Protein AF-A0A937WI49-F1 (afdb_monomer_lite)

Sequence (582 aa):
MTKLLNLDLGGNYIRNISPLNSLTNLQTLFLYANQISNISCLANLTDLRVLYLDNNLIQDLSPLAGLTKIGDGEGWVRDGVEVHLGLSNNQISDITPLLNNPGIGEGDGIDLRGNLLDVQKLQEKGATILLFDTPPFWRELHKPLAEEGYITEGLILDPLEDTAYNEWDIGIDFLQSAGGEAKITPKEGDIFNFHEKEHKWRAYTFDVGNVFNWLFGEGANDTTYVATYLRFAEEGEVDVWVGSDDDISIWVNDQNVWVNAVLRGWGPDQDKFTAQVKSGWNRLLVKVNNRGGGGWGYSVRFPNVKPVEVSLNPDVMKLIGDVSGNGAITAYDAALILQFTVGLIDHLPAPTDVSVSSSPHPFKLRIPQVKAHLQDEIRLPIMVDDASGLFAGGLILRYNPNVLKAEDVLAGALSLGTYWKASVEEEGILRIAFANEGEMKGSGTLFEMKMRSIGEGESEVKVERAELFMDWGVKVEEGLVRVIPSETVLLQNYPNPFNPETWIPFKLAEGSEVVIRLYDMAGRLVRKIDLGYMNAGIYTTRGRAVRWDGRNELGERVANGAYIYQLQAGDRAFVKRMVVLK

Foldseek 3Di:
DQQEAEDAPAQDADADPLVCLNNLNHAYYHHALYAYADPLSLLSNLNHQAYAHHNYAYADCLSVLNNQNHPVDFADQDPNAGERAHDAQYAYADCVSVVNRNNAAARHEYEHHNYNYPPPPPPPGRHHYHYDDDPPPVNPPPDQVVVQFWDQKWFKKAWAADPDDPPLDPPDFQCVVVVTPLDDADAAQDWDADPNDTIGTHIDGHRAWQVCCSVPNWDTQTKMKTKKKFAFQAWDKFKKFKWWQAWKWKDKRNDGQDTDGGHDGTDTRPDIDMDTDHHTMIMMMMMYGHPDIDRGHMIMGGRPGHGPDMGHHPCVVVQVQPQCPPSDRALVSVLVVLLCVVVVDVDTSDPPCPPQPDDQDAWEWEWAAAEAAAFDWDKIFTKTQWQRSFFWKKWKKFKQLQFKAFDDKAAWPQCVVWDKDWDGDSRRIIMIIIGHNDTGGGITGGMITTMTTHDAAKMKIDTPDMGTDPPSDYHYDTYMYGHFYCDWDWDDWPPFQDPQKIFTWIFFNAWFFKKKWKADPVRHTFAIDGPGIDGGGTQHDPVRTDMDRQHGPVRDHDDFAKMKMWIDGHPDIDIDIGTYDD

Radius of gyration: 40.92 Å; chains: 1; bounding box: 88×50×118 Å

Structure (mmCIF, N/CA/C/O backbone):
data_AF-A0A937WI49-F1
#
_entry.id   AF-A0A937WI49-F1
#
loop_
_atom_site.group_PDB
_atom_site.id
_atom_site.type_symbol
_atom_site.label_atom_id
_atom_site.label_alt_id
_atom_site.label_comp_id
_atom_site.label_asym_id
_atom_site.label_entity_id
_atom_site.label_seq_id
_atom_site.pdbx_PDB_ins_code
_atom_site.Cartn_x
_atom_site.Cartn_y
_atom_site.Cartn_z
_atom_site.occupancy
_atom_site.B_iso_or_equiv
_atom_site.auth_seq_id
_atom_site.auth_comp_id
_atom_site.auth_asym_id
_atom_site.auth_atom_id
_atom_site.pdbx_PDB_model_num
ATOM 1 N N . MET A 1 1 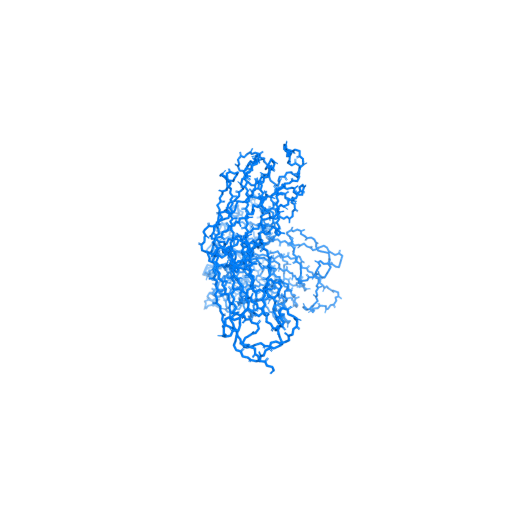? 38.947 18.429 -45.248 1.00 56.62 1 MET A N 1
ATOM 2 C CA . MET A 1 1 ? 39.068 17.074 -45.830 1.00 56.62 1 MET A CA 1
ATOM 3 C C . MET A 1 1 ? 38.451 17.034 -47.237 1.00 56.62 1 MET A C 1
ATOM 5 O O . MET A 1 1 ? 37.618 16.192 -47.522 1.00 56.62 1 MET A O 1
ATOM 9 N N . THR A 1 2 ? 38.848 17.922 -48.157 1.00 64.94 2 THR A N 1
ATOM 10 C CA . THR A 1 2 ? 38.150 18.105 -49.452 1.00 64.94 2 THR A CA 1
ATOM 11 C C . THR A 1 2 ? 38.426 17.013 -50.493 1.00 64.94 2 THR A C 1
ATOM 13 O O . THR A 1 2 ? 37.963 17.134 -51.614 1.00 64.94 2 THR A O 1
ATOM 16 N N . LYS A 1 3 ? 39.178 15.955 -50.165 1.00 84.31 3 LYS A N 1
ATOM 17 C CA . LYS A 1 3 ? 39.496 14.837 -51.078 1.00 84.31 3 LYS A CA 1
ATOM 18 C C . LYS A 1 3 ? 38.767 13.534 -50.726 1.00 84.31 3 LYS A C 1
ATOM 20 O O . LYS A 1 3 ? 39.078 12.500 -51.305 1.00 84.31 3 LYS A O 1
ATOM 25 N N . LEU A 1 4 ? 37.885 13.561 -49.727 1.00 91.19 4 LEU A N 1
ATOM 26 C CA . LEU A 1 4 ? 37.190 12.366 -49.264 1.00 91.19 4 LEU A CA 1
ATOM 27 C C . LEU A 1 4 ? 36.154 11.936 -50.308 1.00 91.19 4 LEU A C 1
ATOM 29 O O . LEU A 1 4 ? 35.348 12.762 -50.727 1.00 91.19 4 LEU A O 1
ATOM 33 N N . LEU A 1 5 ? 36.209 10.667 -50.720 1.00 94.19 5 LEU A N 1
ATOM 34 C CA . LEU A 1 5 ? 35.304 10.088 -51.721 1.00 94.19 5 LEU A CA 1
ATOM 35 C C . LEU A 1 5 ? 34.244 9.180 -51.089 1.00 94.19 5 LEU A C 1
ATOM 37 O O . LEU A 1 5 ? 33.110 9.174 -51.543 1.00 94.19 5 LEU A O 1
ATOM 41 N N . ASN A 1 6 ? 34.592 8.455 -50.025 1.00 94.19 6 ASN A N 1
ATOM 42 C CA . ASN A 1 6 ? 33.698 7.518 -49.349 1.00 94.19 6 ASN A CA 1
ATOM 43 C C . ASN A 1 6 ? 33.698 7.811 -47.849 1.00 94.19 6 ASN A C 1
ATOM 45 O O . ASN A 1 6 ? 34.765 8.032 -47.267 1.00 94.19 6 ASN A O 1
ATOM 49 N N . LEU A 1 7 ? 32.518 7.818 -47.239 1.00 95.81 7 LEU A N 1
ATOM 50 C CA . LEU A 1 7 ? 32.346 8.052 -45.811 1.00 95.81 7 LEU A CA 1
ATOM 51 C C . LEU A 1 7 ? 31.234 7.155 -45.271 1.00 95.81 7 LEU A C 1
ATOM 53 O O . LEU A 1 7 ? 30.105 7.219 -45.750 1.00 95.81 7 LEU A O 1
ATOM 57 N N . ASP A 1 8 ? 31.566 6.351 -44.264 1.00 91.75 8 ASP A N 1
ATOM 58 C CA . ASP A 1 8 ? 30.599 5.559 -43.510 1.00 91.75 8 ASP A CA 1
ATOM 59 C C . ASP A 1 8 ? 30.470 6.111 -42.091 1.00 91.75 8 ASP A C 1
ATOM 61 O O . ASP A 1 8 ? 31.458 6.265 -41.370 1.00 91.75 8 ASP A O 1
ATOM 65 N N . LEU A 1 9 ? 29.243 6.475 -41.743 1.00 86.00 9 LEU A N 1
ATOM 66 C CA . LEU A 1 9 ? 28.811 6.973 -40.446 1.00 86.00 9 LEU A CA 1
ATOM 67 C C . LEU A 1 9 ? 27.537 6.240 -39.981 1.00 86.00 9 LEU A C 1
ATOM 69 O O . LEU A 1 9 ? 26.825 6.738 -39.104 1.00 86.00 9 LEU A O 1
ATOM 73 N N . GLY A 1 10 ? 27.223 5.082 -40.569 1.00 75.62 10 GLY A N 1
ATOM 74 C CA . GLY A 1 10 ? 26.054 4.286 -40.215 1.00 75.62 10 GLY A CA 1
ATOM 75 C C . GLY A 1 10 ? 26.122 3.722 -38.791 1.00 75.62 10 GLY A C 1
ATOM 76 O O . GLY A 1 10 ? 27.207 3.572 -38.231 1.00 75.62 10 GLY A O 1
ATOM 77 N N . GLY A 1 11 ? 24.967 3.448 -38.178 1.00 62.38 11 GLY A N 1
ATOM 78 C CA . GLY A 1 11 ? 24.877 2.812 -36.855 1.00 62.38 11 GLY A CA 1
ATOM 79 C C . GLY A 1 11 ? 25.402 3.679 -35.705 1.00 62.38 11 GLY A C 1
ATOM 80 O O . GLY A 1 11 ? 26.075 3.184 -34.803 1.00 62.38 11 GLY A O 1
ATOM 81 N N . ASN A 1 12 ? 25.131 4.983 -35.749 1.00 65.25 12 ASN A N 1
ATOM 82 C CA . ASN A 1 12 ? 25.542 5.945 -34.726 1.00 65.25 12 ASN A CA 1
ATOM 83 C C . ASN A 1 12 ? 24.319 6.713 -34.178 1.00 65.25 12 ASN A C 1
ATOM 85 O O . ASN A 1 12 ? 23.174 6.457 -34.529 1.00 65.25 12 ASN A O 1
ATOM 89 N N . TYR A 1 13 ? 24.549 7.695 -33.302 1.00 68.75 13 TYR A N 1
ATOM 90 C CA . TYR A 1 13 ? 23.497 8.566 -32.747 1.00 68.75 13 TYR A CA 1
ATOM 91 C C . TYR A 1 13 ? 23.517 9.976 -33.361 1.00 68.75 13 TYR A C 1
ATOM 93 O O . TYR A 1 13 ? 23.269 10.978 -32.682 1.00 68.75 13 TYR A O 1
ATOM 101 N N . ILE A 1 14 ? 23.891 10.090 -34.638 1.00 76.69 14 ILE A N 1
ATOM 102 C CA . ILE A 1 14 ? 24.095 11.385 -35.292 1.00 76.69 14 ILE A CA 1
ATOM 103 C C . ILE A 1 14 ? 22.738 12.033 -35.572 1.00 76.69 14 ILE A C 1
ATOM 105 O O . ILE A 1 14 ? 21.871 11.445 -36.206 1.00 76.69 14 ILE A O 1
ATOM 109 N N . ARG A 1 15 ? 22.574 13.282 -35.123 1.00 85.31 15 ARG A N 1
ATOM 110 C CA . ARG A 1 15 ? 21.407 14.133 -35.433 1.00 85.31 15 ARG A CA 1
ATOM 111 C C . ARG A 1 15 ? 21.725 15.243 -36.427 1.00 85.31 15 ARG A C 1
ATOM 113 O O . ARG A 1 15 ? 20.853 15.703 -37.155 1.00 85.31 15 ARG A O 1
ATOM 120 N N . ASN A 1 16 ? 22.975 15.709 -36.429 1.00 93.38 16 ASN A N 1
ATOM 121 C CA . ASN A 1 16 ? 23.400 16.881 -37.182 1.00 93.38 16 ASN A CA 1
ATOM 122 C C . ASN A 1 16 ? 24.524 16.526 -38.156 1.00 93.38 16 ASN A C 1
ATOM 124 O O . ASN A 1 16 ? 25.660 16.293 -37.747 1.00 93.38 16 ASN A O 1
ATOM 128 N N . ILE A 1 17 ? 24.194 16.556 -39.446 1.00 97.25 17 ILE A N 1
ATOM 129 C CA . ILE A 1 17 ? 25.123 16.306 -40.552 1.00 97.25 17 ILE A CA 1
ATOM 130 C C . ILE A 1 17 ? 25.522 17.583 -41.306 1.00 97.25 17 ILE A C 1
ATOM 132 O O . ILE A 1 17 ? 26.176 17.512 -42.346 1.00 97.25 17 ILE A O 1
ATOM 136 N N . SER A 1 18 ? 25.192 18.775 -40.793 1.00 95.44 18 SER A N 1
ATOM 137 C CA . SER A 1 18 ? 25.581 20.040 -41.433 1.00 95.44 18 SER A CA 1
ATOM 138 C C . SER A 1 18 ? 27.089 20.204 -41.694 1.00 95.44 18 SER A C 1
ATOM 140 O O . SER A 1 18 ? 27.425 20.806 -42.720 1.00 95.44 18 SER A O 1
ATOM 142 N N . PRO A 1 19 ? 28.014 19.618 -40.894 1.00 94.75 19 PRO A N 1
ATOM 143 C CA . PRO A 1 19 ? 29.444 19.669 -41.202 1.00 94.75 19 PRO A CA 1
ATOM 144 C C . PRO A 1 19 ? 29.841 19.005 -42.532 1.00 94.75 19 PRO A C 1
ATOM 146 O O . PRO A 1 19 ? 30.921 19.293 -43.048 1.00 94.75 19 PRO A O 1
ATOM 149 N N . LEU A 1 20 ? 28.989 18.148 -43.112 1.00 94.75 20 LEU A N 1
ATOM 150 C CA . LEU A 1 20 ? 29.270 17.467 -44.380 1.00 94.75 20 LEU A CA 1
ATOM 151 C C . LEU A 1 20 ? 29.169 18.389 -45.605 1.00 94.75 20 LEU A C 1
ATOM 153 O O . LEU A 1 20 ? 29.667 18.020 -46.663 1.00 94.75 20 LEU A O 1
ATOM 157 N N . ASN A 1 21 ? 28.596 19.597 -45.480 1.00 91.81 21 ASN A N 1
ATOM 158 C CA . ASN A 1 21 ? 28.242 20.463 -46.620 1.00 91.81 21 ASN A CA 1
ATOM 159 C C . ASN A 1 21 ? 29.403 20.829 -47.571 1.00 91.81 21 ASN A C 1
ATOM 161 O O . ASN A 1 21 ? 29.164 21.254 -48.698 1.00 91.81 21 ASN A O 1
ATOM 165 N N . SER A 1 22 ? 30.648 20.701 -47.103 1.00 91.31 22 SER A N 1
ATOM 166 C CA . SER A 1 22 ? 31.867 21.115 -47.804 1.00 91.31 22 SER A CA 1
ATOM 167 C C . SER A 1 22 ? 32.619 19.941 -48.436 1.00 91.31 22 SER A C 1
ATOM 169 O O . SER A 1 22 ? 33.645 20.139 -49.091 1.00 91.31 22 SER A O 1
ATOM 171 N N . LEU A 1 23 ? 32.125 18.713 -48.256 1.00 94.62 23 LEU A N 1
ATOM 172 C CA . LEU A 1 23 ? 32.711 17.489 -48.802 1.00 94.62 23 LEU A CA 1
ATOM 173 C C . LEU A 1 23 ? 32.206 17.229 -50.226 1.00 94.62 23 LEU A C 1
ATOM 175 O O . LEU A 1 23 ? 31.741 16.144 -50.542 1.00 94.62 23 LEU A O 1
ATOM 179 N N . THR A 1 24 ? 32.292 18.229 -51.103 1.00 93.50 24 THR A N 1
ATOM 180 C CA . THR A 1 24 ? 31.621 18.220 -52.416 1.00 93.50 24 THR A CA 1
ATOM 181 C C . THR A 1 24 ? 32.101 17.131 -53.380 1.00 93.50 24 THR A C 1
ATOM 183 O O . THR A 1 24 ? 31.425 16.893 -54.367 1.00 93.50 24 THR A O 1
ATOM 186 N N . ASN A 1 25 ? 33.236 16.478 -53.097 1.00 94.38 25 ASN A N 1
ATOM 187 C CA . ASN A 1 25 ? 33.784 15.366 -53.885 1.00 94.38 25 ASN A CA 1
ATOM 188 C C . ASN A 1 25 ? 33.311 13.980 -53.402 1.00 94.38 25 ASN A C 1
ATOM 190 O O . ASN A 1 25 ? 33.792 12.966 -53.910 1.00 94.38 25 ASN A O 1
ATOM 194 N N . LEU A 1 26 ? 32.442 13.917 -52.388 1.00 96.88 26 LEU A N 1
ATOM 195 C CA . LEU A 1 26 ? 31.961 12.656 -51.837 1.00 96.88 26 LEU A CA 1
ATOM 196 C C . LEU A 1 26 ? 31.086 11.927 -52.867 1.00 96.88 26 LEU A C 1
ATOM 198 O O . LEU A 1 26 ? 30.171 12.516 -53.431 1.00 96.88 26 LEU A O 1
ATOM 202 N N . GLN A 1 27 ? 31.381 10.649 -53.088 1.00 96.94 27 GLN A N 1
ATOM 203 C CA . GLN A 1 27 ? 30.706 9.763 -54.037 1.00 96.94 27 GLN A CA 1
ATOM 204 C C . GLN A 1 27 ? 29.862 8.704 -53.323 1.00 96.94 27 GLN A C 1
ATOM 206 O O . GLN A 1 27 ? 28.785 8.370 -53.809 1.00 96.94 27 GLN A O 1
ATOM 211 N N . THR A 1 28 ? 30.304 8.229 -52.156 1.00 96.50 28 THR A N 1
ATOM 212 C CA . THR A 1 28 ? 29.568 7.246 -51.347 1.00 96.50 28 THR A CA 1
ATOM 213 C C . THR A 1 28 ? 29.391 7.754 -49.926 1.00 96.50 28 THR A C 1
ATOM 215 O O . THR A 1 28 ? 30.371 8.129 -49.272 1.00 96.50 28 THR A O 1
ATOM 218 N N . LEU A 1 29 ? 28.154 7.736 -49.435 1.00 97.56 29 LEU A N 1
ATOM 219 C CA . LEU A 1 29 ? 27.819 8.155 -48.079 1.00 97.56 29 LEU A CA 1
ATOM 220 C C . LEU A 1 29 ? 26.855 7.172 -47.416 1.00 97.56 29 LEU A C 1
ATOM 222 O O . LEU A 1 29 ? 25.712 7.024 -47.846 1.00 97.56 29 LEU A O 1
ATOM 226 N N . PHE A 1 30 ? 27.306 6.558 -46.326 1.00 91.81 30 PHE A N 1
ATOM 227 C CA . PHE A 1 30 ? 26.462 5.742 -45.462 1.00 91.81 30 PHE A CA 1
ATOM 228 C C . PHE A 1 30 ? 26.129 6.512 -44.182 1.00 91.81 30 PHE A C 1
ATOM 230 O O . PHE A 1 30 ? 27.013 6.938 -43.442 1.00 91.81 30 PHE A O 1
ATOM 237 N N . LEU A 1 31 ? 24.837 6.710 -43.941 1.00 92.12 31 LEU A N 1
ATOM 238 C CA . LEU A 1 31 ? 24.255 7.407 -42.791 1.00 92.12 31 LEU A CA 1
ATOM 239 C C . LEU A 1 31 ? 23.082 6.617 -42.186 1.00 92.12 31 LEU A C 1
ATOM 241 O O . LEU A 1 31 ? 22.303 7.163 -41.403 1.00 92.12 31 LEU A O 1
ATOM 245 N N . TYR A 1 32 ? 22.946 5.339 -42.544 1.00 76.50 32 TYR A N 1
ATOM 246 C CA . TYR A 1 32 ? 21.869 4.481 -42.060 1.00 76.50 32 TYR A CA 1
ATOM 247 C C . TYR A 1 32 ? 21.900 4.328 -40.530 1.00 76.50 32 TYR A C 1
ATOM 249 O O . TYR A 1 32 ? 22.956 4.477 -39.920 1.00 76.50 32 TYR A O 1
ATOM 257 N N . ALA A 1 33 ? 20.762 4.026 -39.904 1.00 61.66 33 ALA A N 1
ATOM 258 C CA . ALA A 1 33 ? 20.643 3.819 -38.455 1.00 61.66 33 ALA A CA 1
ATOM 259 C C . ALA A 1 33 ? 21.252 4.977 -37.639 1.00 61.66 33 ALA A C 1
ATOM 261 O O . ALA A 1 33 ? 22.242 4.816 -36.924 1.00 61.66 33 ALA A O 1
ATOM 262 N N . ASN A 1 34 ? 20.668 6.165 -37.798 1.00 68.94 34 ASN A N 1
ATOM 263 C CA . ASN A 1 34 ? 21.011 7.380 -37.060 1.00 68.94 34 ASN A CA 1
ATOM 264 C C . ASN A 1 34 ? 19.719 8.107 -36.623 1.00 68.94 34 ASN A C 1
ATOM 266 O O . ASN A 1 34 ? 18.630 7.543 -36.648 1.00 68.94 34 ASN A O 1
ATOM 270 N N . GLN A 1 35 ? 19.821 9.357 -36.160 1.00 73.50 35 GLN A N 1
ATOM 271 C CA . GLN A 1 35 ? 18.682 10.169 -35.705 1.00 73.50 35 GLN A CA 1
ATOM 272 C C . GLN A 1 35 ? 18.544 11.455 -36.536 1.00 73.50 35 GLN A C 1
ATOM 274 O O . GLN A 1 35 ? 18.285 12.540 -36.008 1.00 73.50 35 GLN A O 1
ATOM 279 N N . ILE A 1 36 ? 18.792 11.355 -37.844 1.00 84.31 36 ILE A N 1
ATOM 280 C CA . ILE A 1 36 ? 18.852 12.495 -38.762 1.00 84.31 36 ILE A CA 1
ATOM 281 C C . ILE A 1 36 ? 17.446 12.820 -39.258 1.00 84.31 36 ILE A C 1
ATOM 283 O O . ILE A 1 36 ? 16.769 11.960 -39.806 1.00 84.31 36 ILE A O 1
ATOM 287 N N . SER A 1 37 ? 17.028 14.077 -39.132 1.00 86.81 37 SER A N 1
ATOM 288 C CA . SER A 1 37 ? 15.781 14.575 -39.736 1.00 86.81 37 SER A CA 1
ATOM 289 C C . SER A 1 37 ? 16.006 15.648 -40.800 1.00 86.81 37 SER A C 1
ATOM 291 O O . SER A 1 37 ? 15.187 15.819 -41.700 1.00 86.81 37 SER A O 1
ATOM 293 N N . ASN A 1 38 ? 17.133 16.365 -40.733 1.00 94.38 38 ASN A N 1
ATOM 294 C CA . ASN A 1 38 ? 17.459 17.454 -41.646 1.00 94.38 38 ASN A CA 1
ATOM 295 C C . ASN A 1 38 ? 18.648 17.087 -42.541 1.00 94.38 38 ASN A C 1
ATOM 297 O O . ASN A 1 38 ? 19.792 17.041 -42.084 1.00 94.38 38 ASN A O 1
ATOM 301 N N . ILE A 1 39 ? 18.363 16.903 -43.832 1.00 97.88 39 ILE A N 1
ATOM 302 C CA . ILE A 1 39 ? 19.349 16.574 -44.870 1.00 97.88 39 ILE A CA 1
ATOM 303 C C . ILE A 1 39 ? 19.671 17.739 -45.818 1.00 97.88 39 ILE A C 1
ATOM 305 O O . ILE A 1 39 ? 20.276 17.538 -46.867 1.00 97.88 39 ILE A O 1
ATOM 309 N N . SER A 1 40 ? 19.313 18.976 -45.461 1.00 96.94 40 SER A N 1
ATOM 310 C CA . SER A 1 40 ? 19.533 20.157 -46.320 1.00 96.94 40 SER A CA 1
ATOM 311 C C . SER A 1 40 ? 20.988 20.349 -46.760 1.00 96.94 40 SER A C 1
ATOM 313 O O . SER A 1 40 ? 21.243 20.840 -47.859 1.00 96.94 40 SER A O 1
ATOM 315 N N . CYS A 1 41 ? 21.956 19.923 -45.945 1.00 94.69 41 CYS A N 1
ATOM 316 C CA . CYS A 1 41 ? 23.374 20.015 -46.286 1.00 94.69 41 CYS A CA 1
ATOM 317 C C . CYS A 1 41 ? 23.797 19.117 -47.460 1.00 94.69 41 CYS A C 1
ATOM 319 O O . CYS A 1 41 ? 24.836 19.393 -48.063 1.00 94.69 41 CYS A O 1
ATOM 321 N N . LEU A 1 42 ? 23.015 18.083 -47.796 1.00 97.06 42 LEU A N 1
ATOM 322 C CA . LEU A 1 42 ? 23.330 17.149 -48.877 1.00 97.06 42 LEU A CA 1
ATOM 323 C C . LEU A 1 42 ? 23.130 17.762 -50.267 1.00 97.06 42 LEU A C 1
ATOM 325 O O . LEU A 1 42 ? 23.761 17.300 -51.210 1.00 97.06 42 LEU A O 1
ATOM 329 N N . ALA A 1 43 ? 22.350 18.842 -50.398 1.00 95.56 43 ALA A N 1
ATOM 330 C CA . ALA A 1 43 ? 22.057 19.482 -51.687 1.00 95.56 43 ALA A CA 1
ATOM 331 C C . ALA A 1 43 ? 23.310 19.938 -52.462 1.00 95.56 43 ALA A C 1
ATOM 333 O O . ALA A 1 43 ? 23.285 20.039 -53.686 1.00 95.56 43 ALA A O 1
ATOM 334 N N . ASN A 1 44 ? 24.416 20.197 -51.757 1.00 91.19 44 ASN A N 1
ATOM 335 C CA . ASN A 1 44 ? 25.680 20.627 -52.358 1.00 91.19 44 ASN A CA 1
ATOM 336 C C . ASN A 1 44 ? 26.613 19.459 -52.724 1.00 91.19 44 ASN A C 1
ATOM 338 O O . ASN A 1 44 ? 27.657 19.679 -53.339 1.00 91.19 44 ASN A O 1
ATOM 342 N N . LEU A 1 45 ? 26.272 18.220 -52.354 1.00 95.44 45 LEU A N 1
ATOM 343 C CA . LEU A 1 45 ? 27.101 17.031 -52.575 1.00 95.44 45 LEU A CA 1
ATOM 344 C C . LEU A 1 45 ? 26.777 16.380 -53.925 1.00 95.44 45 LEU A C 1
ATOM 346 O O . LEU A 1 45 ? 26.456 15.202 -54.016 1.00 95.44 45 LEU A O 1
ATOM 350 N N . THR A 1 46 ? 26.855 17.180 -54.988 1.00 94.44 46 THR A N 1
ATOM 351 C CA . THR A 1 46 ? 26.406 16.816 -56.346 1.00 94.44 46 THR A CA 1
ATOM 352 C C . THR A 1 46 ? 27.177 15.663 -57.005 1.00 94.44 46 THR A C 1
ATOM 354 O O . THR A 1 46 ? 26.745 15.166 -58.043 1.00 94.44 46 THR A O 1
ATOM 357 N N . ASP A 1 47 ? 28.296 15.229 -56.412 1.00 95.56 47 ASP A N 1
ATOM 358 C CA . ASP A 1 47 ? 29.076 14.071 -56.865 1.00 95.56 47 ASP A CA 1
ATOM 359 C C . ASP A 1 47 ? 28.643 12.734 -56.237 1.00 95.56 47 ASP A C 1
ATOM 361 O O . ASP A 1 47 ? 29.216 11.700 -56.591 1.00 95.56 47 ASP A O 1
ATOM 365 N N . LEU A 1 48 ? 27.635 12.734 -55.353 1.00 96.81 48 LEU A N 1
ATOM 366 C CA . LEU A 1 48 ? 27.111 11.518 -54.731 1.00 96.81 48 LEU A CA 1
ATOM 367 C C . LEU A 1 48 ? 26.517 10.561 -55.766 1.00 96.81 48 LEU A C 1
ATOM 369 O O . LEU A 1 48 ? 25.685 10.945 -56.587 1.00 96.81 48 LEU A O 1
ATOM 373 N N . ARG A 1 49 ? 26.936 9.300 -55.661 1.00 95.44 49 ARG A N 1
ATOM 374 C CA . ARG A 1 49 ? 26.510 8.170 -56.493 1.00 95.44 49 ARG A CA 1
ATOM 375 C C . ARG A 1 49 ? 25.760 7.109 -55.705 1.00 95.44 49 ARG A C 1
ATOM 377 O O . ARG A 1 49 ? 24.845 6.491 -56.235 1.00 95.44 49 ARG A O 1
ATOM 384 N N . VAL A 1 50 ? 26.147 6.925 -54.443 1.00 94.56 50 VAL A N 1
ATOM 385 C CA . VAL A 1 50 ? 25.552 5.955 -53.523 1.00 94.56 50 VAL A CA 1
ATOM 386 C C . VAL A 1 50 ? 25.285 6.641 -52.186 1.00 94.56 50 VAL A C 1
ATOM 388 O O . VAL A 1 50 ? 26.185 7.250 -51.596 1.00 94.56 50 VAL A O 1
ATOM 391 N N . LEU A 1 51 ? 24.041 6.563 -51.716 1.00 97.31 51 LEU A N 1
ATOM 392 C CA . LEU A 1 51 ? 23.583 7.236 -50.504 1.00 97.31 51 LEU A CA 1
ATOM 393 C C . LEU A 1 51 ? 22.622 6.342 -49.719 1.00 97.31 51 LEU A C 1
ATOM 395 O O . LEU A 1 51 ? 21.532 6.028 -50.186 1.00 97.31 51 LEU A O 1
ATOM 399 N N . TYR A 1 52 ? 22.999 5.998 -48.491 1.00 92.75 52 TYR A N 1
ATOM 400 C CA . TYR A 1 52 ? 22.147 5.231 -47.585 1.00 92.75 52 TYR A CA 1
ATOM 401 C C . TYR A 1 52 ? 21.761 6.062 -46.374 1.00 92.75 52 TYR A C 1
ATOM 403 O O . TYR A 1 52 ? 22.611 6.468 -45.586 1.00 92.75 52 TYR A O 1
ATOM 411 N N . LEU A 1 53 ? 20.465 6.297 -46.237 1.00 93.75 53 LEU A N 1
ATOM 412 C CA . LEU A 1 53 ? 19.811 7.079 -45.192 1.00 93.75 53 LEU A CA 1
ATOM 413 C C . LEU A 1 53 ? 18.742 6.252 -44.462 1.00 93.75 53 LEU A C 1
ATOM 415 O O . LEU A 1 53 ? 17.914 6.816 -43.749 1.00 93.75 53 LEU A O 1
ATOM 419 N N . ASP A 1 54 ? 18.751 4.927 -44.629 1.00 85.56 54 ASP A N 1
ATOM 420 C CA . ASP A 1 54 ? 17.785 4.022 -44.005 1.00 85.56 54 ASP A CA 1
ATOM 421 C C . ASP A 1 54 ? 17.721 4.212 -42.479 1.00 85.56 54 ASP A C 1
ATOM 423 O O . ASP A 1 54 ? 18.739 4.508 -41.853 1.00 85.56 54 ASP A O 1
ATOM 427 N N . ASN A 1 55 ? 16.563 3.989 -41.857 1.00 67.75 55 ASN A N 1
ATOM 428 C CA . ASN A 1 55 ? 16.381 4.059 -40.401 1.00 67.75 55 ASN A CA 1
ATOM 429 C C . ASN A 1 55 ? 16.829 5.414 -39.816 1.00 67.75 55 ASN A C 1
ATOM 431 O O . ASN A 1 55 ? 17.785 5.504 -39.039 1.00 67.75 55 ASN A O 1
ATOM 435 N N . ASN A 1 56 ? 16.148 6.477 -40.239 1.00 73.81 56 ASN A N 1
ATOM 436 C CA . ASN A 1 56 ? 16.327 7.852 -39.771 1.00 73.81 56 ASN A CA 1
ATOM 437 C C . ASN A 1 56 ? 14.942 8.525 -39.606 1.00 73.81 56 ASN A C 1
ATOM 439 O O . ASN A 1 56 ? 13.908 7.863 -39.604 1.00 73.81 56 ASN A O 1
ATOM 443 N N . LEU A 1 57 ? 14.897 9.847 -39.419 1.00 77.19 57 LEU A N 1
ATOM 444 C CA . LEU A 1 57 ? 13.674 10.624 -39.167 1.00 77.19 57 LEU A CA 1
ATOM 445 C C . LEU A 1 57 ? 13.403 11.639 -40.296 1.00 77.19 57 LEU A C 1
ATOM 447 O O . LEU A 1 57 ? 12.964 12.762 -40.043 1.00 77.19 57 LEU A O 1
ATOM 451 N N . ILE A 1 58 ? 13.746 11.293 -41.541 1.00 86.06 58 ILE A N 1
ATOM 452 C CA . ILE A 1 58 ? 13.736 12.222 -42.682 1.00 86.06 58 ILE A CA 1
ATOM 453 C C . ILE A 1 58 ? 12.330 12.344 -43.263 1.00 86.06 58 ILE A C 1
ATOM 455 O O . ILE A 1 58 ? 11.680 11.340 -43.530 1.00 86.06 58 ILE A O 1
ATOM 459 N N . GLN A 1 59 ? 11.895 13.577 -43.521 1.00 86.62 59 GLN A N 1
ATOM 460 C CA . GLN A 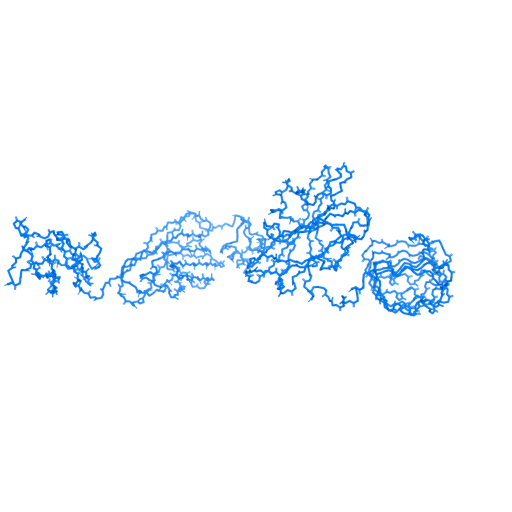1 59 ? 10.607 13.873 -44.159 1.00 86.62 59 GLN A CA 1
ATOM 461 C C . GLN A 1 59 ? 10.763 14.597 -45.504 1.00 86.62 59 GLN A C 1
ATOM 463 O O . GLN A 1 59 ? 10.057 14.2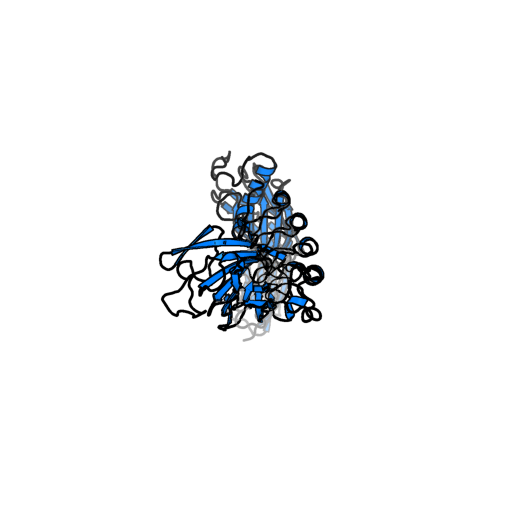84 -46.460 1.00 86.62 59 GLN A O 1
ATOM 468 N N . ASP A 1 60 ? 11.682 15.563 -45.586 1.00 91.81 60 ASP A N 1
ATOM 469 C CA . ASP A 1 60 ? 11.867 16.419 -46.763 1.00 91.81 60 ASP A CA 1
ATOM 470 C C . ASP A 1 60 ? 12.994 15.906 -47.669 1.00 91.81 60 ASP A C 1
ATOM 472 O O . ASP A 1 60 ? 14.172 15.941 -47.305 1.00 91.81 60 ASP A O 1
ATOM 476 N N . LEU A 1 61 ? 12.624 15.469 -48.876 1.00 94.50 61 LEU A N 1
ATOM 477 C CA . LEU A 1 61 ? 13.554 14.999 -49.905 1.00 94.50 61 LEU A CA 1
ATOM 478 C C . LEU A 1 61 ? 13.989 16.082 -50.897 1.00 94.50 61 LEU A C 1
ATOM 480 O O . LEU A 1 61 ? 14.783 15.792 -51.793 1.00 94.50 61 LEU A O 1
ATOM 484 N N . SER A 1 62 ? 13.521 17.326 -50.761 1.00 95.38 62 SER A N 1
ATOM 485 C CA . SER A 1 62 ? 13.902 18.436 -51.650 1.00 95.38 62 SER A CA 1
ATOM 486 C C . SER A 1 62 ? 15.421 18.579 -51.844 1.00 95.38 62 SER A C 1
ATOM 488 O O . SER A 1 62 ? 15.846 18.821 -52.978 1.00 95.38 62 SER A O 1
ATOM 490 N N . PRO A 1 63 ? 16.274 18.363 -50.817 1.00 96.31 63 PRO A N 1
ATOM 491 C CA . PRO A 1 63 ? 17.729 18.412 -50.978 1.00 96.31 63 PRO A CA 1
ATOM 492 C C . PRO A 1 63 ? 18.302 17.365 -51.944 1.00 96.31 63 PRO A C 1
ATOM 494 O O . PRO A 1 63 ? 19.404 17.554 -52.452 1.00 96.31 63 PRO A O 1
ATOM 497 N N . LEU A 1 64 ? 17.574 16.279 -52.221 1.00 95.06 64 LEU A N 1
ATOM 498 C CA . LEU A 1 64 ? 18.020 15.209 -53.115 1.00 95.06 64 LEU A CA 1
ATOM 499 C C . LEU A 1 64 ? 17.686 15.476 -54.588 1.00 95.06 64 LEU A C 1
ATOM 501 O O . LEU A 1 64 ? 18.229 14.800 -55.456 1.00 95.06 64 LEU A O 1
ATOM 505 N N . ALA A 1 65 ? 16.833 16.458 -54.903 1.00 91.50 65 ALA A N 1
ATOM 506 C CA . ALA A 1 65 ? 16.353 16.703 -56.269 1.00 91.50 65 ALA A CA 1
ATOM 507 C C . ALA A 1 65 ? 17.476 17.046 -57.273 1.00 91.50 65 ALA A C 1
ATOM 509 O O . ALA A 1 65 ? 17.344 16.787 -58.467 1.00 91.50 65 ALA A O 1
ATOM 510 N N . GLY A 1 66 ? 18.578 17.634 -56.791 1.00 89.38 66 GLY A N 1
ATOM 511 C CA . GLY A 1 66 ? 19.740 18.025 -57.599 1.00 89.38 66 GLY A CA 1
ATOM 512 C C . GLY A 1 66 ? 20.873 16.993 -57.655 1.00 89.38 66 GLY A C 1
ATOM 513 O O . GLY A 1 66 ? 21.899 17.259 -58.283 1.00 89.38 66 GLY A O 1
ATOM 514 N N . LEU A 1 67 ? 20.728 15.834 -57.003 1.00 94.38 67 LEU A N 1
ATOM 515 C CA . LEU A 1 67 ? 21.767 14.801 -56.948 1.00 94.38 67 LEU A CA 1
ATOM 516 C C . LEU A 1 67 ? 21.660 13.875 -58.160 1.00 94.38 67 LEU A C 1
ATOM 518 O O . LEU A 1 67 ? 21.090 12.792 -58.097 1.00 94.38 67 LEU A O 1
ATOM 522 N N . THR A 1 68 ? 22.174 14.352 -59.289 1.00 93.62 68 THR A N 1
ATOM 523 C CA . THR A 1 68 ? 21.953 13.740 -60.613 1.00 93.62 68 THR A CA 1
ATOM 524 C C . THR A 1 68 ? 22.840 12.538 -60.945 1.00 93.62 68 THR A C 1
ATOM 526 O O . THR A 1 68 ? 22.695 11.984 -62.026 1.00 93.62 68 THR A O 1
ATOM 529 N N . LYS A 1 69 ? 23.762 12.152 -60.055 1.00 94.50 69 LYS A N 1
ATOM 530 C CA . LYS A 1 69 ? 24.688 11.020 -60.255 1.00 94.50 69 LYS A CA 1
ATOM 531 C C . LYS A 1 69 ? 24.350 9.791 -59.411 1.00 94.50 69 LYS A C 1
ATOM 533 O O . LYS A 1 69 ? 25.092 8.812 -59.436 1.00 94.50 69 LYS A O 1
ATOM 538 N N . ILE A 1 70 ? 23.273 9.857 -58.626 1.00 89.69 70 ILE A N 1
ATOM 539 C CA . ILE A 1 70 ? 22.772 8.720 -57.851 1.00 89.69 70 ILE A CA 1
ATOM 540 C C . ILE A 1 70 ? 22.423 7.600 -58.835 1.00 89.69 70 ILE A C 1
ATOM 542 O O . ILE A 1 70 ? 21.624 7.845 -59.728 1.00 89.69 70 ILE A O 1
ATOM 546 N N . GLY A 1 71 ? 23.041 6.424 -58.680 1.00 84.81 71 GLY A N 1
ATOM 547 C CA . GLY A 1 71 ? 22.946 5.312 -59.643 1.00 84.81 71 GLY A CA 1
ATOM 548 C C . GLY A 1 71 ? 24.244 5.012 -60.409 1.00 84.81 71 GLY A C 1
ATOM 549 O O . GLY A 1 71 ? 24.465 3.887 -60.837 1.00 84.81 71 GLY A O 1
ATOM 550 N N . ASP A 1 72 ? 25.184 5.964 -60.500 1.00 88.62 72 ASP A N 1
ATOM 551 C CA . ASP A 1 72 ? 26.458 5.793 -61.235 1.00 88.62 72 ASP A CA 1
ATOM 552 C C . ASP A 1 72 ? 27.542 4.993 -60.459 1.00 88.62 72 ASP A C 1
ATOM 554 O O . ASP A 1 72 ? 28.738 5.049 -60.793 1.00 88.62 72 ASP A O 1
ATOM 558 N N . GLY A 1 73 ? 27.182 4.350 -59.348 1.00 85.81 73 GLY A N 1
ATOM 559 C CA . GLY A 1 73 ? 28.094 3.647 -58.434 1.00 85.81 73 GLY A CA 1
ATOM 560 C C . GLY A 1 73 ? 27.636 2.217 -58.157 1.00 85.81 73 GLY A C 1
ATOM 561 O O . GLY A 1 73 ? 26.585 1.826 -58.625 1.00 85.81 73 GLY A O 1
ATOM 562 N N . GLU A 1 74 ? 28.416 1.440 -57.404 1.00 87.00 74 GLU A N 1
ATOM 563 C CA . GLU A 1 74 ? 28.033 0.066 -57.038 1.00 87.00 74 GLU A CA 1
ATOM 564 C C . GLU A 1 74 ? 27.144 0.077 -55.785 1.00 87.00 74 GLU A C 1
ATOM 566 O O . GLU A 1 74 ? 27.556 0.540 -54.714 1.00 87.00 74 GLU A O 1
ATOM 571 N N . GLY A 1 75 ? 25.912 -0.402 -55.940 1.00 82.44 75 GLY A N 1
ATOM 572 C CA . GLY A 1 75 ? 24.901 -0.479 -54.895 1.00 82.44 75 GLY A CA 1
ATOM 573 C C . GLY A 1 75 ? 24.966 -1.767 -54.071 1.00 82.44 75 GLY A C 1
ATOM 574 O O . GLY A 1 75 ? 25.751 -2.679 -54.325 1.00 82.44 75 GLY A O 1
ATOM 575 N N . TRP A 1 76 ? 24.122 -1.868 -53.046 1.00 75.81 76 TRP A N 1
ATOM 576 C CA . TRP A 1 76 ? 23.932 -3.112 -52.296 1.00 75.81 76 TRP A CA 1
ATOM 577 C C . TRP A 1 76 ? 22.726 -3.846 -52.853 1.00 75.81 76 TRP A C 1
ATOM 579 O O . TRP A 1 76 ? 21.675 -3.251 -53.081 1.00 75.81 76 TRP A O 1
ATOM 589 N N . VAL A 1 77 ? 22.864 -5.155 -53.036 1.00 72.38 77 VAL A N 1
ATOM 590 C CA . VAL A 1 77 ? 21.765 -5.989 -53.520 1.00 72.38 77 VAL A CA 1
ATOM 591 C C . VAL A 1 77 ? 20.804 -6.285 -52.368 1.00 72.38 77 VAL A C 1
ATOM 593 O O . VAL A 1 77 ? 21.177 -6.954 -51.406 1.00 72.38 77 VAL A O 1
ATOM 596 N N . ARG A 1 78 ? 19.563 -5.806 -52.479 1.00 66.06 78 ARG A N 1
ATOM 597 C CA . ARG A 1 78 ? 18.436 -6.090 -51.578 1.00 66.06 78 ARG A CA 1
ATOM 598 C C . ARG A 1 78 ? 17.323 -6.736 -52.399 1.00 66.06 78 ARG A C 1
ATOM 600 O O . ARG A 1 78 ? 16.927 -6.186 -53.420 1.00 66.06 78 ARG A O 1
ATOM 607 N N . ASP A 1 79 ? 16.867 -7.923 -52.007 1.00 64.88 79 ASP A N 1
ATOM 608 C CA . ASP A 1 79 ? 15.795 -8.664 -52.699 1.00 64.88 79 ASP A CA 1
ATOM 609 C C . ASP A 1 79 ? 16.030 -8.861 -54.210 1.00 64.88 79 ASP A C 1
ATOM 611 O O . ASP A 1 79 ? 15.112 -8.834 -55.029 1.00 64.88 79 ASP A O 1
ATOM 615 N N . GLY A 1 80 ? 17.296 -9.050 -54.595 1.00 70.88 80 GLY A N 1
ATOM 616 C CA . GLY A 1 80 ? 17.702 -9.201 -55.995 1.00 70.88 80 GLY A CA 1
ATOM 617 C C . GLY A 1 80 ? 17.769 -7.893 -56.794 1.00 70.88 80 GLY A C 1
ATOM 618 O O . GLY A 1 80 ? 18.007 -7.949 -57.998 1.00 70.88 80 GLY A O 1
ATOM 619 N N . VAL A 1 81 ? 17.598 -6.735 -56.148 1.00 75.38 81 VAL A N 1
ATOM 620 C CA . VAL A 1 81 ? 17.704 -5.394 -56.743 1.00 75.38 81 VAL A CA 1
ATOM 621 C C . VAL A 1 81 ? 18.942 -4.680 -56.206 1.00 75.38 81 VAL A C 1
ATOM 623 O O . VAL A 1 81 ? 19.146 -4.613 -54.998 1.00 75.38 81 VAL A O 1
ATOM 626 N N . GLU A 1 82 ? 19.769 -4.121 -57.087 1.00 83.62 82 GLU A N 1
ATOM 627 C CA . GLU A 1 82 ? 20.909 -3.285 -56.694 1.00 83.62 82 GLU A CA 1
ATOM 628 C C . GLU A 1 82 ? 20.433 -1.875 -56.315 1.00 83.62 82 GLU A C 1
ATOM 630 O O . GLU A 1 82 ? 19.968 -1.107 -57.157 1.00 83.62 82 GLU A O 1
ATOM 635 N N . VAL A 1 83 ? 20.503 -1.553 -55.023 1.00 85.44 83 VAL A N 1
ATOM 636 C CA . VAL A 1 83 ? 20.024 -0.292 -54.448 1.00 85.44 83 VAL A CA 1
ATOM 637 C C . VAL A 1 83 ? 21.162 0.719 -54.371 1.00 85.44 83 VAL A C 1
ATOM 639 O O . VAL A 1 83 ? 22.226 0.421 -53.841 1.00 85.44 83 VAL A O 1
ATOM 642 N N . HIS A 1 84 ? 20.920 1.940 -54.844 1.00 91.19 84 HIS A N 1
ATOM 643 C CA . HIS A 1 84 ? 21.885 3.052 -54.807 1.00 91.19 84 HIS A CA 1
ATOM 644 C C . HIS A 1 84 ? 21.435 4.173 -53.866 1.00 91.19 84 HIS A C 1
ATOM 646 O O . HIS A 1 84 ? 22.259 4.949 -53.375 1.00 91.19 84 HIS A O 1
ATOM 652 N N . LEU A 1 85 ? 20.127 4.240 -53.600 1.00 93.44 85 LEU A N 1
ATOM 653 C CA . LEU A 1 85 ? 19.510 5.183 -52.679 1.00 93.44 85 LEU A CA 1
ATOM 654 C C . LEU A 1 85 ? 18.650 4.431 -51.658 1.00 93.44 85 LEU A C 1
ATOM 656 O O . LEU A 1 85 ? 17.520 4.037 -51.948 1.00 93.44 85 LEU A O 1
ATOM 660 N N . GLY A 1 86 ? 19.200 4.235 -50.461 1.00 89.56 86 GLY A N 1
ATOM 661 C CA . GLY A 1 86 ? 18.478 3.652 -49.333 1.00 89.56 86 GLY A CA 1
ATOM 662 C C . GLY A 1 86 ? 17.764 4.730 -48.534 1.00 89.56 86 GLY A C 1
ATOM 663 O O . GLY A 1 86 ? 18.411 5.600 -47.954 1.00 89.56 86 GLY A O 1
ATOM 664 N N . LEU A 1 87 ? 16.439 4.697 -48.509 1.00 91.06 87 LEU A N 1
ATOM 665 C CA . LEU A 1 87 ? 15.593 5.638 -47.776 1.00 91.06 87 LEU A CA 1
ATOM 666 C C . LEU A 1 87 ? 14.609 4.911 -46.858 1.00 91.06 87 LEU A C 1
ATOM 668 O O . LEU A 1 87 ? 13.701 5.549 -46.324 1.00 91.06 87 LEU A O 1
ATOM 672 N N . SER A 1 88 ? 14.767 3.602 -46.659 1.00 79.69 88 SER A N 1
ATOM 673 C CA . SER A 1 88 ? 13.794 2.809 -45.912 1.00 79.69 88 SER A CA 1
ATOM 674 C C . SER A 1 88 ? 13.650 3.283 -44.461 1.00 79.69 88 SER A C 1
ATOM 676 O O . SER A 1 88 ? 14.576 3.869 -43.899 1.00 79.69 88 SER A O 1
ATOM 678 N N . ASN A 1 89 ? 12.481 3.070 -43.858 1.00 66.94 89 ASN A N 1
ATOM 679 C CA . ASN A 1 89 ? 12.178 3.410 -42.465 1.00 66.94 89 ASN A CA 1
ATOM 680 C C . ASN A 1 89 ? 12.528 4.872 -42.120 1.00 66.94 89 ASN A C 1
ATOM 682 O O . ASN A 1 89 ? 13.339 5.157 -41.237 1.00 66.94 89 ASN A O 1
ATOM 686 N N . ASN A 1 90 ? 11.934 5.799 -42.872 1.00 74.19 90 ASN A N 1
ATOM 687 C CA . ASN A 1 90 ? 11.959 7.241 -42.635 1.00 74.19 90 ASN A CA 1
ATOM 688 C C . ASN A 1 90 ? 10.509 7.776 -42.583 1.00 74.19 90 ASN A C 1
ATOM 690 O O . ASN A 1 90 ? 9.543 7.017 -42.604 1.00 74.19 90 ASN A O 1
ATOM 694 N N . GLN A 1 91 ? 10.325 9.094 -42.499 1.00 72.56 91 GLN A N 1
ATOM 695 C CA . GLN A 1 91 ? 9.012 9.756 -42.416 1.00 72.56 91 GLN A CA 1
ATOM 696 C C . GLN A 1 91 ? 8.618 10.426 -43.745 1.00 72.56 91 GLN A C 1
ATOM 698 O O . GLN A 1 91 ? 7.978 11.480 -43.764 1.00 72.56 91 GLN A O 1
ATOM 703 N N . ILE A 1 92 ? 9.031 9.846 -44.876 1.00 78.56 92 ILE A N 1
ATOM 704 C CA . ILE A 1 92 ? 8.863 10.444 -46.205 1.00 78.56 92 ILE A CA 1
ATOM 705 C C . ILE A 1 92 ? 7.423 10.255 -46.680 1.00 78.56 92 ILE A C 1
ATOM 707 O O . ILE A 1 92 ? 6.947 9.126 -46.766 1.00 78.56 92 ILE A O 1
ATOM 711 N N . SER A 1 93 ? 6.758 11.346 -47.057 1.00 72.94 93 SER A N 1
ATOM 712 C CA . SER A 1 93 ? 5.419 11.308 -47.664 1.00 72.94 93 SER A CA 1
ATOM 713 C C . SER A 1 93 ? 5.329 11.949 -49.046 1.00 72.94 93 SER A C 1
ATOM 715 O O . SER A 1 93 ? 4.443 11.599 -49.826 1.00 72.94 93 SER A O 1
ATOM 717 N N . ASP A 1 94 ? 6.268 12.837 -49.384 1.00 78.88 94 ASP A N 1
ATOM 718 C CA . ASP A 1 94 ? 6.384 13.441 -50.707 1.00 78.88 94 ASP A CA 1
ATOM 719 C C . ASP A 1 94 ? 7.677 13.003 -51.399 1.00 78.88 94 ASP A C 1
ATOM 721 O O . ASP A 1 94 ? 8.792 13.373 -51.032 1.00 78.88 94 ASP A O 1
ATOM 725 N N . ILE A 1 95 ? 7.498 12.214 -52.448 1.00 82.88 95 ILE A N 1
ATOM 726 C CA . ILE A 1 95 ? 8.562 11.679 -53.299 1.00 82.88 95 ILE A CA 1
ATOM 727 C C . ILE A 1 95 ? 8.689 12.445 -54.621 1.00 82.88 95 ILE A C 1
ATOM 729 O O . ILE A 1 95 ? 9.524 12.101 -55.459 1.00 82.88 95 ILE A O 1
ATOM 733 N N . THR A 1 96 ? 7.917 13.523 -54.802 1.00 82.50 96 THR A N 1
ATOM 734 C CA . THR A 1 96 ? 8.040 14.451 -55.936 1.00 82.50 96 THR A CA 1
ATOM 735 C C . THR A 1 96 ? 9.486 14.910 -56.173 1.00 82.50 96 THR A C 1
ATOM 737 O O . THR A 1 96 ? 9.892 14.972 -57.336 1.00 82.50 96 THR A O 1
ATOM 740 N N . PRO A 1 97 ? 10.322 15.163 -55.141 1.00 89.31 97 PRO A N 1
ATOM 741 C CA . PRO A 1 97 ? 11.734 15.483 -55.351 1.00 89.31 97 PRO A CA 1
ATOM 742 C C . PRO A 1 97 ? 12.534 14.388 -56.071 1.00 89.31 97 PRO A C 1
ATOM 744 O O . PRO A 1 97 ? 13.372 14.706 -56.911 1.00 89.31 97 PRO A O 1
ATOM 747 N N . LEU A 1 98 ? 12.256 13.108 -55.795 1.00 86.38 98 LEU A N 1
ATOM 748 C CA . LEU A 1 98 ? 12.902 11.980 -56.478 1.00 86.38 98 LEU A CA 1
ATOM 749 C C . LEU A 1 98 ? 12.367 11.823 -57.905 1.00 86.38 98 LEU A C 1
ATOM 751 O O . LEU A 1 98 ? 13.134 11.610 -58.844 1.00 86.38 98 LEU A O 1
ATOM 755 N N . LEU A 1 99 ? 11.055 12.007 -58.092 1.00 79.19 99 LEU A N 1
ATOM 756 C CA . LEU A 1 99 ? 10.434 12.005 -59.419 1.00 79.19 99 LEU A CA 1
ATOM 757 C C . LEU A 1 99 ? 10.991 13.120 -60.311 1.00 79.19 99 LEU A C 1
ATOM 759 O O . LEU A 1 99 ? 11.191 12.904 -61.501 1.00 79.19 99 LEU A O 1
ATOM 763 N N . ASN A 1 100 ? 11.297 14.286 -59.750 1.00 81.44 100 ASN A N 1
ATOM 764 C CA . ASN A 1 100 ? 11.855 15.414 -60.494 1.00 81.44 100 ASN A CA 1
ATOM 765 C C . ASN A 1 100 ? 13.381 15.364 -60.641 1.00 81.44 100 ASN A C 1
ATOM 76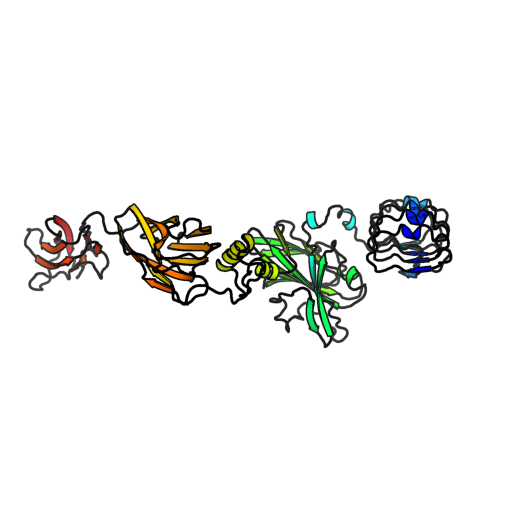7 O O . ASN A 1 100 ? 13.934 16.174 -61.384 1.00 81.44 100 ASN A O 1
ATOM 771 N N . ASN A 1 101 ? 14.065 14.433 -59.971 1.00 88.00 101 ASN A N 1
ATOM 772 C CA . ASN A 1 101 ? 15.503 14.268 -60.132 1.00 88.00 101 ASN A CA 1
ATOM 773 C C . ASN A 1 101 ? 15.797 13.654 -61.522 1.00 88.00 101 ASN A C 1
ATOM 775 O O . ASN A 1 101 ? 15.319 12.551 -61.814 1.00 88.00 101 ASN A O 1
ATOM 779 N N . PRO A 1 102 ? 16.545 14.344 -62.407 1.00 85.38 102 PRO A N 1
ATOM 780 C CA . PRO A 1 102 ? 16.814 13.865 -63.763 1.00 85.38 102 PRO A CA 1
ATOM 781 C C . PRO A 1 102 ? 17.860 12.741 -63.825 1.00 85.38 102 PRO A C 1
ATOM 783 O O . PRO A 1 102 ? 17.993 12.126 -64.876 1.00 85.38 102 PRO A O 1
ATOM 786 N N . GLY A 1 103 ? 18.595 12.494 -62.736 1.00 82.81 103 GLY A N 1
ATOM 787 C CA . GLY A 1 103 ? 19.572 11.409 -62.627 1.00 82.81 103 GLY A CA 1
ATOM 788 C C . GLY A 1 103 ? 18.978 10.058 -62.243 1.00 82.81 103 GLY A C 1
ATOM 789 O O . GLY A 1 103 ? 19.659 9.061 -62.389 1.00 82.81 103 GLY A O 1
ATOM 790 N N . ILE A 1 104 ? 17.724 10.027 -61.778 1.00 83.69 104 ILE A N 1
ATOM 791 C CA . ILE A 1 104 ? 17.036 8.802 -61.356 1.00 83.69 104 ILE A CA 1
ATOM 792 C C . ILE A 1 104 ? 16.143 8.287 -62.496 1.00 83.69 104 ILE A C 1
ATOM 794 O O . ILE A 1 104 ? 15.175 8.971 -62.876 1.00 83.69 104 ILE A O 1
ATOM 798 N N . GLY A 1 105 ? 16.435 7.082 -62.998 1.00 76.50 105 GLY A N 1
ATOM 799 C CA . GLY A 1 105 ? 15.783 6.445 -64.147 1.00 76.50 105 GLY A CA 1
ATOM 800 C C . GLY A 1 105 ? 15.798 4.904 -64.145 1.00 76.50 105 GLY A C 1
ATOM 801 O O . GLY A 1 105 ? 15.804 4.254 -63.102 1.00 76.50 105 GLY A O 1
ATOM 802 N N . GLU A 1 106 ? 15.706 4.308 -65.340 1.00 74.31 106 GLU A N 1
ATOM 803 C CA . GLU A 1 106 ? 15.644 2.851 -65.538 1.00 74.31 106 GLU A CA 1
ATOM 804 C C . GLU A 1 106 ? 16.974 2.182 -65.155 1.00 74.31 106 GLU A C 1
ATOM 806 O O . GLU A 1 106 ? 18.020 2.527 -65.700 1.00 74.31 106 GLU A O 1
ATOM 811 N N . GLY A 1 107 ? 16.924 1.209 -64.240 1.00 69.94 107 GLY A N 1
ATOM 812 C CA . GLY A 1 107 ? 18.105 0.508 -63.713 1.00 69.94 107 GLY A CA 1
ATOM 813 C C . GLY A 1 107 ? 18.523 0.938 -62.303 1.00 69.94 107 GLY A C 1
ATOM 814 O O . GLY A 1 107 ? 19.212 0.175 -61.631 1.00 69.94 107 GLY A O 1
ATOM 815 N N . ASP A 1 108 ? 18.032 2.078 -61.810 1.00 81.19 108 ASP A N 1
ATOM 816 C CA . ASP A 1 108 ? 18.332 2.543 -60.455 1.00 81.19 108 ASP A CA 1
ATOM 817 C C . ASP A 1 108 ? 17.418 1.873 -59.423 1.00 81.19 108 ASP A C 1
ATOM 819 O O . ASP A 1 108 ? 16.188 1.985 -59.488 1.00 81.19 108 ASP A O 1
ATOM 823 N N . GLY A 1 109 ? 18.015 1.191 -58.442 1.00 82.44 109 GLY A N 1
ATOM 824 C CA . GLY A 1 109 ? 17.303 0.706 -57.263 1.00 82.44 109 GLY A CA 1
ATOM 825 C C . GLY A 1 109 ? 17.177 1.772 -56.175 1.00 82.44 109 GLY A C 1
ATOM 826 O O . GLY A 1 109 ? 18.178 2.312 -55.691 1.00 82.44 109 GLY A O 1
ATOM 827 N N . ILE A 1 110 ? 15.939 2.030 -55.750 1.00 87.69 110 ILE A N 1
ATOM 828 C CA . ILE A 1 110 ? 15.616 2.913 -54.622 1.00 87.69 110 ILE A CA 1
ATOM 829 C C . ILE A 1 110 ? 14.798 2.127 -53.605 1.00 87.69 110 ILE A C 1
ATOM 831 O O . ILE A 1 110 ? 13.761 1.549 -53.943 1.00 87.69 110 ILE A O 1
ATOM 835 N N . ASP A 1 111 ? 15.241 2.142 -52.352 1.00 83.12 111 ASP A N 1
ATOM 836 C CA . ASP A 1 111 ? 14.531 1.490 -51.258 1.00 83.12 111 ASP A CA 1
ATOM 837 C C . ASP A 1 111 ? 13.720 2.512 -50.463 1.00 83.12 111 ASP A C 1
ATOM 839 O O . ASP A 1 111 ? 14.284 3.352 -49.766 1.00 83.12 111 ASP A O 1
ATOM 843 N N . LEU A 1 112 ? 12.394 2.454 -50.589 1.00 80.56 112 LEU A N 1
ATOM 844 C CA . LEU A 1 112 ? 11.458 3.345 -49.901 1.00 80.56 112 LEU A CA 1
ATOM 845 C C . LEU A 1 112 ? 10.575 2.603 -48.888 1.00 80.56 112 LEU A C 1
ATOM 847 O O . LEU A 1 112 ? 9.613 3.186 -48.382 1.00 80.56 112 LEU A O 1
ATOM 851 N N . ARG A 1 113 ? 10.878 1.342 -48.564 1.00 73.31 113 ARG A N 1
ATOM 852 C CA . ARG A 1 113 ? 10.085 0.543 -47.614 1.00 73.31 113 ARG A CA 1
ATOM 853 C C . ARG A 1 113 ? 9.953 1.251 -46.264 1.00 73.31 113 ARG A C 1
ATOM 855 O O . ARG A 1 113 ? 10.867 1.946 -45.841 1.00 73.31 113 ARG A O 1
ATOM 862 N N . GLY A 1 114 ? 8.806 1.125 -45.601 1.00 58.50 114 GLY A N 1
ATOM 863 C CA . GLY A 1 114 ? 8.591 1.753 -44.289 1.00 58.50 114 GLY A CA 1
ATOM 864 C C . GLY A 1 114 ? 8.518 3.288 -44.300 1.00 58.50 114 GLY A C 1
ATOM 865 O O . GLY A 1 114 ? 8.796 3.908 -43.280 1.00 58.50 114 GLY A O 1
ATOM 866 N N . ASN A 1 115 ? 8.158 3.907 -45.434 1.00 59.66 115 ASN A N 1
ATOM 867 C CA . ASN A 1 115 ? 7.847 5.340 -45.545 1.00 59.66 115 ASN A CA 1
ATOM 868 C C . ASN A 1 115 ? 6.343 5.595 -45.765 1.00 59.66 115 ASN A C 1
ATOM 870 O O . ASN A 1 115 ? 5.605 4.732 -46.239 1.00 59.66 115 ASN A O 1
ATOM 874 N N . LEU A 1 116 ? 5.888 6.814 -45.467 1.00 50.94 116 LEU A N 1
ATOM 875 C CA . LEU A 1 116 ? 4.485 7.251 -45.488 1.00 50.94 116 LEU A CA 1
ATOM 876 C C . LEU A 1 116 ? 3.978 7.631 -46.894 1.00 50.94 116 LEU A C 1
ATOM 878 O O . LEU A 1 116 ? 3.551 8.761 -47.128 1.00 50.94 116 LEU A O 1
ATOM 882 N N . LEU A 1 117 ? 4.017 6.702 -47.850 1.00 64.38 117 LEU A N 1
ATOM 883 C CA . LEU A 1 117 ? 3.746 7.000 -49.263 1.00 64.38 117 LEU A CA 1
ATOM 884 C C . LEU A 1 117 ? 2.262 6.885 -49.674 1.00 64.38 117 LEU A C 1
ATOM 886 O O . LEU A 1 117 ? 1.632 5.838 -49.503 1.00 64.38 117 LEU A O 1
ATOM 890 N N . ASP A 1 118 ? 1.734 7.915 -50.351 1.00 50.62 118 ASP A N 1
ATOM 891 C CA . ASP A 1 118 ? 0.563 7.791 -51.238 1.00 50.62 118 ASP A CA 1
ATOM 892 C C . ASP A 1 118 ? 1.024 7.237 -52.601 1.00 50.62 118 ASP A C 1
ATOM 894 O O . ASP A 1 118 ? 1.490 7.954 -53.490 1.00 50.62 118 ASP A O 1
ATOM 898 N N . VAL A 1 119 ? 0.967 5.911 -52.740 1.00 51.56 119 VAL A N 1
ATOM 899 C CA . VAL A 1 119 ? 1.613 5.151 -53.827 1.00 51.56 119 VAL A CA 1
ATOM 900 C C . VAL A 1 119 ? 0.904 5.218 -55.189 1.00 51.56 119 VAL A C 1
ATOM 902 O O . VAL A 1 119 ? 1.324 4.542 -56.126 1.00 51.56 119 VAL A O 1
ATOM 905 N N . GLN A 1 120 ? -0.135 6.043 -55.367 1.00 49.75 120 GLN A N 1
ATOM 906 C CA . GLN A 1 120 ? -0.854 6.128 -56.650 1.00 49.75 120 GLN A CA 1
ATOM 907 C C . GLN A 1 120 ? -0.079 6.816 -57.795 1.00 49.75 120 GLN A C 1
ATOM 909 O O . GLN A 1 120 ? -0.527 6.740 -58.936 1.00 49.75 120 GLN A O 1
ATOM 914 N N . LYS A 1 121 ? 1.071 7.461 -57.543 1.00 52.84 121 LYS A N 1
ATOM 915 C CA . LYS A 1 121 ? 1.782 8.292 -58.546 1.00 52.84 121 LYS A CA 1
ATOM 916 C C . LYS A 1 121 ? 3.183 7.810 -58.959 1.00 52.84 121 LYS A C 1
ATOM 918 O O . LYS A 1 121 ? 3.873 8.516 -59.685 1.00 52.84 121 LYS A O 1
ATOM 923 N N . LEU A 1 122 ? 3.627 6.631 -58.515 1.00 53.75 122 LEU A N 1
ATOM 924 C CA . LEU A 1 122 ? 5.035 6.203 -58.639 1.00 53.75 122 LEU A CA 1
ATOM 925 C C . LEU A 1 122 ? 5.383 5.305 -59.834 1.00 53.75 122 LEU A C 1
ATOM 927 O O . LEU A 1 122 ? 6.558 5.070 -60.093 1.00 53.75 122 LEU A O 1
ATOM 931 N N . GLN A 1 123 ? 4.402 4.818 -60.592 1.00 52.25 123 GLN A N 1
ATOM 932 C CA . GLN A 1 123 ? 4.647 3.822 -61.646 1.00 52.25 123 GLN A CA 1
ATOM 933 C C . GLN A 1 123 ? 5.058 4.412 -63.010 1.00 52.25 123 GLN A C 1
ATOM 935 O O . GLN A 1 123 ? 5.417 3.662 -63.912 1.00 52.25 123 GLN A O 1
ATOM 940 N N . GLU A 1 124 ? 5.045 5.736 -63.186 1.00 56.12 124 GLU A N 1
ATOM 941 C CA . GLU A 1 124 ? 5.185 6.369 -64.512 1.00 56.12 124 GLU A CA 1
ATOM 942 C C . GLU A 1 124 ? 6.641 6.598 -64.973 1.00 56.12 124 GLU A C 1
ATOM 944 O O . GLU A 1 124 ? 6.855 6.999 -66.116 1.00 56.12 124 GLU A O 1
ATOM 949 N N . LYS A 1 125 ? 7.650 6.343 -64.121 1.00 58.28 125 LYS A N 1
ATOM 950 C CA . LYS A 1 125 ? 9.040 6.793 -64.355 1.00 58.28 125 LYS A CA 1
ATOM 951 C C . LYS A 1 125 ? 10.092 5.701 -64.629 1.00 58.28 125 LYS A C 1
ATOM 953 O O . LYS A 1 125 ? 11.241 6.038 -64.886 1.00 58.28 125 LYS A O 1
ATOM 958 N N . GLY A 1 126 ? 9.729 4.417 -64.585 1.00 59.09 126 GLY A N 1
ATOM 959 C CA . GLY A 1 126 ? 10.612 3.304 -64.986 1.00 59.09 126 GLY A CA 1
ATOM 960 C C . GLY A 1 126 ? 11.745 2.907 -64.019 1.00 59.09 126 GLY A C 1
ATOM 961 O O . GLY A 1 126 ? 12.473 1.972 -64.332 1.00 59.09 126 GLY A O 1
ATOM 962 N N . ALA A 1 127 ? 11.893 3.560 -62.858 1.00 57.94 127 ALA A N 1
ATOM 963 C CA . ALA A 1 127 ? 12.833 3.144 -61.807 1.00 57.94 127 ALA A CA 1
ATOM 964 C C . ALA A 1 127 ? 12.330 1.903 -61.041 1.00 57.94 127 ALA A C 1
ATOM 966 O O . ALA A 1 127 ? 11.118 1.734 -60.859 1.00 57.94 127 ALA A O 1
ATOM 967 N N . THR A 1 128 ? 13.248 1.062 -60.548 1.00 65.50 128 THR A N 1
ATOM 968 C CA . THR A 1 128 ? 12.895 -0.109 -59.726 1.00 65.50 128 THR A CA 1
ATOM 969 C C . THR A 1 128 ? 12.792 0.316 -58.267 1.00 65.50 128 THR A C 1
ATOM 971 O O . THR A 1 128 ? 13.795 0.581 -57.605 1.00 65.50 128 THR A O 1
ATOM 974 N N . ILE A 1 129 ? 11.562 0.398 -57.759 1.00 68.69 129 ILE A N 1
ATOM 975 C CA . ILE A 1 129 ? 11.283 0.905 -56.412 1.00 68.69 129 ILE A CA 1
ATOM 976 C C . ILE A 1 129 ? 10.850 -0.249 -55.513 1.00 68.69 129 ILE A C 1
ATOM 978 O O . ILE A 1 129 ? 9.857 -0.924 -55.794 1.00 68.69 129 ILE A O 1
ATOM 982 N N . LEU A 1 130 ? 11.562 -0.438 -54.405 1.00 56.97 130 LEU A N 1
ATOM 983 C CA . LEU A 1 130 ? 11.139 -1.350 -53.345 1.00 56.97 130 LEU A CA 1
ATOM 984 C C . LEU A 1 130 ? 10.119 -0.627 -52.446 1.00 56.97 130 LEU A C 1
ATOM 986 O O . LEU A 1 130 ? 10.434 0.406 -51.853 1.00 56.97 130 LEU A O 1
ATOM 990 N N . LEU A 1 131 ? 8.885 -1.151 -52.385 1.00 58.97 131 LEU A N 1
ATOM 991 C CA . LEU A 1 131 ? 7.729 -0.517 -51.721 1.00 58.97 131 LEU A CA 1
ATOM 992 C C . LEU A 1 131 ? 7.073 -1.345 -50.586 1.00 58.97 131 LEU A C 1
ATOM 994 O O . LEU A 1 131 ? 6.297 -0.770 -49.830 1.00 58.97 131 LEU A O 1
ATOM 998 N N . PHE A 1 132 ? 7.361 -2.647 -50.419 1.00 52.62 132 PHE A N 1
ATOM 999 C CA . PHE A 1 132 ? 6.769 -3.527 -49.375 1.00 52.62 132 PHE A CA 1
ATOM 1000 C C . PHE A 1 132 ? 7.887 -4.277 -48.613 1.00 52.62 132 PHE A C 1
ATOM 1002 O O . PHE A 1 132 ? 8.898 -4.564 -49.242 1.00 52.62 132 PHE A O 1
ATOM 1009 N N . ASP A 1 133 ? 7.849 -4.559 -47.300 1.00 47.34 133 ASP A N 1
ATOM 1010 C CA . ASP A 1 133 ? 6.734 -5.003 -46.440 1.00 47.34 133 ASP A CA 1
ATOM 1011 C C . ASP A 1 133 ? 6.230 -3.977 -45.406 1.00 47.34 133 ASP A C 1
ATOM 1013 O O . ASP A 1 133 ? 6.826 -3.759 -44.357 1.00 47.34 133 ASP A O 1
ATOM 1017 N N . THR A 1 134 ? 5.062 -3.380 -45.642 1.00 39.50 134 THR A N 1
ATOM 1018 C CA . THR A 1 134 ? 4.284 -2.737 -44.568 1.00 39.50 134 THR A CA 1
ATOM 1019 C C . THR A 1 134 ? 2.799 -3.053 -44.767 1.00 39.50 134 THR A C 1
ATOM 1021 O O . THR A 1 134 ? 2.245 -2.742 -45.826 1.00 39.50 134 THR A O 1
ATOM 1024 N N . PRO A 1 135 ? 2.120 -3.693 -43.790 1.00 35.72 135 PRO A N 1
ATOM 1025 C CA . PRO A 1 135 ? 0.685 -3.933 -43.865 1.00 35.72 135 PRO A CA 1
ATOM 1026 C C . PRO A 1 135 ? -0.111 -2.618 -43.965 1.00 35.72 135 PRO A C 1
ATOM 1028 O O . PRO A 1 135 ? 0.345 -1.589 -43.460 1.00 35.72 135 PRO A O 1
ATOM 1031 N N . PRO A 1 136 ? -1.338 -2.638 -44.528 1.00 33.91 136 PRO A N 1
ATOM 1032 C CA . PRO A 1 136 ? -2.176 -1.453 -44.783 1.00 33.91 136 PRO A CA 1
ATOM 1033 C C . PRO A 1 136 ? -2.446 -0.522 -43.584 1.00 33.91 136 PRO A C 1
ATOM 1035 O O . PRO A 1 136 ? -2.946 0.585 -43.777 1.00 33.91 136 PRO A O 1
ATOM 1038 N N . PHE A 1 137 ? -2.145 -0.966 -42.361 1.00 39.72 137 PHE A N 1
ATOM 1039 C CA . PHE A 1 137 ? -2.483 -0.314 -41.098 1.00 39.72 137 PHE A CA 1
ATOM 1040 C C . PHE A 1 137 ? -1.476 0.757 -40.628 1.00 39.72 137 PHE A C 1
ATOM 1042 O O . PHE A 1 137 ? -1.834 1.614 -39.826 1.00 39.72 137 PHE A O 1
ATOM 1049 N N . TRP A 1 138 ? -0.263 0.826 -41.195 1.00 34.28 138 TRP A N 1
ATOM 1050 C CA . TRP A 1 138 ? 0.699 1.910 -40.896 1.00 34.28 138 TRP A CA 1
ATOM 1051 C C . TRP A 1 138 ? 0.224 3.316 -41.315 1.00 34.28 138 TRP A C 1
ATOM 1053 O O . TRP A 1 138 ? 0.872 4.312 -41.008 1.00 34.28 138 TRP A O 1
ATOM 1063 N N . ARG A 1 139 ? -0.937 3.412 -41.977 1.00 38.12 139 ARG A N 1
ATOM 1064 C CA . ARG A 1 139 ? -1.613 4.667 -42.334 1.00 38.12 139 ARG A CA 1
ATOM 1065 C C . ARG A 1 139 ? -2.225 5.414 -41.138 1.00 38.12 139 ARG A C 1
ATOM 1067 O O . ARG A 1 139 ? -2.576 6.577 -41.310 1.00 38.12 139 ARG A O 1
ATOM 1074 N N . GLU A 1 140 ? -2.377 4.784 -39.965 1.00 35.75 140 GLU A N 1
ATOM 1075 C CA . GLU A 1 140 ? -3.091 5.384 -38.816 1.00 35.75 140 GLU A CA 1
ATOM 1076 C C . GLU A 1 140 ? -2.210 5.791 -37.615 1.00 35.75 140 GLU A C 1
ATOM 1078 O O . GLU A 1 140 ? -2.680 6.530 -36.753 1.00 35.75 140 GLU A O 1
ATOM 1083 N N . LEU A 1 141 ? -0.923 5.428 -37.571 1.00 36.00 141 LEU A N 1
ATOM 1084 C CA . LEU A 1 141 ? -0.015 5.761 -36.456 1.00 36.00 141 LEU A CA 1
ATOM 1085 C C . LEU A 1 141 ? 0.592 7.172 -36.624 1.00 36.00 141 LEU A C 1
ATOM 1087 O O . LEU A 1 141 ? 1.789 7.342 -36.844 1.00 36.00 141 LEU A O 1
ATOM 1091 N N . HIS A 1 142 ? -0.249 8.209 -36.590 1.00 41.62 142 HIS A N 1
ATOM 1092 C CA . HIS A 1 142 ? 0.154 9.630 -36.679 1.00 41.62 142 HIS A CA 1
ATOM 1093 C C . HIS A 1 142 ? -0.084 10.418 -35.382 1.00 41.62 142 HIS A C 1
ATOM 1095 O O . HIS A 1 142 ? -0.193 11.646 -35.395 1.00 41.62 142 HIS A O 1
ATOM 1101 N N . LYS A 1 143 ? -0.137 9.723 -34.245 1.00 40.19 143 LYS A N 1
ATOM 1102 C CA . LYS A 1 143 ? -0.079 10.318 -32.905 1.00 40.19 143 LYS A CA 1
ATOM 1103 C C . LYS A 1 143 ? 1.093 9.714 -32.132 1.00 40.19 143 LYS A C 1
ATOM 1105 O O . LYS A 1 143 ? 1.440 8.568 -32.408 1.00 40.19 143 LYS A O 1
ATOM 1110 N N . PRO A 1 144 ? 1.702 10.439 -31.174 1.00 48.69 144 PRO A N 1
ATOM 1111 C CA . PRO A 1 144 ? 2.686 9.844 -30.277 1.00 48.69 144 PRO A CA 1
ATOM 1112 C C . PRO A 1 144 ? 2.071 8.596 -29.642 1.00 48.69 144 PRO A C 1
ATOM 1114 O O . PRO A 1 144 ? 1.008 8.671 -29.037 1.00 48.69 144 PRO A O 1
ATOM 1117 N N . LEU A 1 145 ? 2.691 7.433 -29.796 1.00 55.28 145 LEU A N 1
ATOM 1118 C CA . LEU A 1 145 ? 2.057 6.153 -29.451 1.00 55.28 145 LEU A CA 1
ATOM 1119 C C . LEU A 1 145 ? 1.851 5.967 -27.942 1.00 55.28 145 LEU A C 1
ATOM 1121 O O . LEU A 1 145 ? 0.920 5.279 -27.513 1.00 55.28 145 LEU A O 1
ATOM 1125 N N . ALA A 1 146 ? 2.617 6.700 -27.133 1.00 50.88 146 ALA A N 1
ATOM 1126 C CA . ALA A 1 146 ? 2.325 6.917 -25.718 1.00 50.88 146 ALA A CA 1
ATOM 1127 C C . ALA A 1 146 ? 0.931 7.557 -25.496 1.00 50.88 146 ALA A C 1
ATOM 1129 O O . ALA A 1 146 ? 0.187 7.170 -24.590 1.00 50.88 146 ALA A O 1
ATOM 1130 N N . GLU A 1 147 ? 0.505 8.484 -26.362 1.00 53.72 147 GLU A N 1
ATOM 1131 C CA . GLU A 1 147 ? -0.849 9.058 -26.349 1.00 53.72 147 GLU A CA 1
ATOM 1132 C C . GLU A 1 147 ? -1.921 8.043 -26.764 1.00 53.72 147 GLU A C 1
ATOM 1134 O O . GLU A 1 147 ? -3.081 8.186 -26.368 1.00 53.72 147 GLU A O 1
ATOM 1139 N N . GLU A 1 148 ? -1.554 6.970 -27.464 1.00 63.53 148 GLU A N 1
ATOM 1140 C CA . GLU A 1 148 ? -2.453 5.863 -27.809 1.00 63.53 148 GLU A CA 1
ATOM 1141 C C . GLU A 1 148 ? -2.473 4.738 -26.763 1.00 63.53 148 GLU A C 1
ATOM 1143 O O . GLU A 1 148 ? -3.332 3.860 -26.838 1.00 63.53 148 GLU A O 1
ATOM 1148 N N . GLY A 1 149 ? -1.612 4.816 -25.739 1.00 69.81 149 GLY A N 1
ATOM 1149 C CA . GLY A 1 149 ? -1.570 3.894 -24.598 1.00 69.81 149 GLY A CA 1
ATOM 1150 C C . GLY A 1 149 ? -0.625 2.701 -24.762 1.00 69.81 149 GLY A C 1
ATOM 1151 O O . GLY A 1 149 ? -0.722 1.757 -23.975 1.00 69.81 149 GLY A O 1
ATOM 1152 N N . TYR A 1 150 ? 0.252 2.717 -25.772 1.00 83.12 150 TYR A N 1
ATOM 1153 C CA . TYR A 1 150 ? 1.294 1.702 -25.923 1.00 83.12 150 TYR A CA 1
ATOM 1154 C C . TYR A 1 150 ? 2.376 1.856 -24.856 1.00 83.12 150 TYR A C 1
ATOM 1156 O O . TYR A 1 150 ? 2.733 2.969 -24.466 1.00 83.12 150 TYR A O 1
ATOM 1164 N N . ILE A 1 151 ? 2.928 0.726 -24.422 1.00 86.06 151 ILE A N 1
ATOM 1165 C CA . ILE A 1 151 ? 4.112 0.705 -23.570 1.00 86.06 151 ILE A CA 1
ATOM 1166 C C . ILE A 1 151 ? 5.353 0.904 -24.447 1.00 86.06 151 ILE A C 1
ATOM 1168 O O . ILE A 1 151 ? 5.655 0.074 -25.301 1.00 86.06 151 ILE A O 1
ATOM 1172 N N . THR A 1 152 ? 6.061 2.011 -24.230 1.00 80.75 152 THR A N 1
ATOM 1173 C CA . THR A 1 152 ? 7.231 2.443 -25.019 1.00 80.75 152 THR A CA 1
ATOM 1174 C C . THR A 1 152 ? 8.550 2.301 -24.264 1.00 80.75 152 THR A C 1
ATOM 1176 O O . THR A 1 152 ? 9.579 2.807 -24.702 1.00 80.75 152 THR A O 1
ATOM 1179 N N . GLU A 1 153 ? 8.525 1.664 -23.095 1.00 81.50 153 GLU A N 1
ATOM 1180 C CA . GLU A 1 153 ? 9.679 1.517 -22.212 1.00 81.50 153 GLU A CA 1
ATOM 1181 C C . GLU A 1 153 ? 9.721 0.093 -21.641 1.00 81.50 153 GLU A C 1
ATOM 1183 O O . GLU A 1 153 ? 8.721 -0.400 -21.107 1.00 81.50 153 GLU A O 1
ATOM 1188 N N . GLY A 1 154 ? 10.883 -0.564 -21.723 1.00 87.00 154 GLY A N 1
ATOM 1189 C CA . GLY A 1 154 ? 11.106 -1.881 -21.118 1.00 87.00 154 GLY A CA 1
ATOM 1190 C C . GLY A 1 154 ? 12.574 -2.178 -20.799 1.00 87.00 154 GLY A C 1
ATOM 1191 O O . GLY A 1 154 ? 13.479 -1.649 -21.445 1.00 87.00 154 GLY A O 1
ATOM 1192 N N . LEU A 1 155 ? 12.797 -3.046 -19.808 1.00 89.12 155 LEU A N 1
ATOM 1193 C CA . LEU A 1 155 ? 14.052 -3.775 -19.641 1.00 89.12 155 LEU A CA 1
ATOM 1194 C C . LEU A 1 155 ? 14.026 -4.966 -20.593 1.00 89.12 155 LEU A C 1
ATOM 1196 O O . LEU A 1 155 ? 13.165 -5.829 -20.451 1.00 89.12 155 LEU A O 1
ATOM 1200 N N . ILE A 1 156 ? 14.949 -5.017 -21.543 1.00 90.88 156 ILE A N 1
ATOM 1201 C CA . ILE A 1 156 ? 15.047 -6.080 -22.542 1.00 90.88 156 ILE A CA 1
ATOM 1202 C C . ILE A 1 156 ? 16.264 -6.942 -22.214 1.00 90.88 156 ILE A C 1
ATOM 1204 O O . ILE A 1 156 ? 17.358 -6.412 -22.010 1.00 90.88 156 ILE A O 1
ATOM 1208 N N . LEU A 1 157 ? 16.070 -8.257 -22.139 1.00 92.19 157 LEU A N 1
ATOM 1209 C CA . LEU A 1 157 ? 17.159 -9.220 -21.990 1.00 92.19 157 LEU A CA 1
ATOM 1210 C C . LEU A 1 157 ? 17.820 -9.468 -23.348 1.00 92.19 157 LEU A C 1
ATOM 1212 O O . LEU A 1 157 ? 17.121 -9.723 -24.328 1.00 92.19 157 LEU A O 1
ATOM 1216 N N . ASP A 1 158 ? 19.153 -9.442 -23.401 1.00 89.56 158 ASP A N 1
ATOM 1217 C CA . ASP A 1 158 ? 19.894 -9.848 -24.601 1.00 89.56 158 ASP A CA 1
ATOM 1218 C C . ASP A 1 158 ? 19.366 -11.197 -25.152 1.00 89.56 158 ASP A C 1
ATOM 1220 O O . ASP A 1 158 ? 19.184 -12.129 -24.361 1.00 89.56 158 ASP A O 1
ATOM 1224 N N . PRO A 1 159 ? 19.142 -11.326 -26.476 1.00 88.38 159 PRO A N 1
ATOM 1225 C CA . PRO A 1 159 ? 18.584 -12.521 -27.102 1.00 88.38 159 PRO A CA 1
ATOM 1226 C C . PRO A 1 159 ? 19.283 -13.805 -26.668 1.00 88.38 159 PRO A C 1
ATOM 1228 O O . PRO A 1 159 ? 20.511 -13.900 -26.659 1.00 88.38 159 PRO A O 1
ATOM 1231 N N . LEU A 1 160 ? 18.483 -14.798 -26.304 1.00 87.56 160 LEU A N 1
ATOM 1232 C CA . LEU A 1 160 ? 18.921 -16.152 -26.020 1.00 87.56 160 LEU A CA 1
ATOM 1233 C C . LEU A 1 160 ? 18.984 -16.908 -27.355 1.00 87.56 160 LEU A C 1
ATOM 1235 O O . LEU A 1 160 ? 17.962 -17.398 -27.839 1.00 87.56 160 LEU A O 1
ATOM 1239 N N . GLU A 1 161 ? 20.175 -16.957 -27.958 1.00 77.69 161 GLU A N 1
ATOM 1240 C CA . GLU A 1 161 ? 20.446 -17.735 -29.175 1.00 77.69 161 GLU A CA 1
ATOM 1241 C C . GLU A 1 161 ? 20.375 -19.240 -28.874 1.00 77.69 161 GLU A C 1
ATOM 1243 O O . GLU A 1 161 ? 21.249 -19.778 -28.183 1.00 77.69 161 GLU A O 1
ATOM 1248 N N . ASP A 1 162 ? 19.392 -19.946 -29.436 1.00 63.97 162 ASP A N 1
ATOM 1249 C CA . ASP A 1 162 ? 19.324 -21.411 -29.377 1.00 63.97 162 ASP A CA 1
ATOM 1250 C C . ASP A 1 162 ? 19.544 -22.029 -30.764 1.00 63.97 162 ASP A C 1
ATOM 1252 O O . ASP A 1 162 ? 18.630 -22.322 -31.533 1.00 63.97 162 ASP A O 1
ATOM 1256 N N . THR A 1 163 ? 20.817 -22.247 -31.088 1.00 55.44 163 THR A N 1
ATOM 1257 C CA . THR A 1 163 ? 21.229 -22.913 -32.333 1.00 55.44 163 THR A CA 1
ATOM 1258 C C . THR A 1 163 ? 21.309 -24.437 -32.206 1.00 55.44 163 THR A C 1
ATOM 1260 O O . THR A 1 163 ? 21.604 -25.110 -33.197 1.00 55.44 163 THR A O 1
ATOM 1263 N N . ALA A 1 164 ? 21.073 -25.006 -31.017 1.00 48.81 164 ALA A N 1
ATOM 1264 C CA . ALA A 1 164 ? 21.414 -26.396 -30.721 1.00 48.81 164 ALA A CA 1
ATOM 1265 C C . ALA A 1 164 ? 20.206 -27.319 -30.507 1.00 48.81 164 ALA A C 1
ATOM 1267 O O . ALA A 1 164 ? 20.356 -28.522 -30.742 1.00 48.81 164 ALA A O 1
ATOM 1268 N N . TYR A 1 165 ? 19.032 -26.810 -30.111 1.00 48.31 165 TYR A N 1
ATOM 1269 C CA . TYR A 1 165 ? 18.006 -27.693 -29.545 1.00 48.31 165 TYR A CA 1
ATOM 1270 C C . TYR A 1 165 ? 16.668 -27.825 -30.272 1.00 48.31 165 TYR A C 1
ATOM 1272 O O . TYR A 1 165 ? 15.898 -28.715 -29.913 1.00 48.31 165 TYR A O 1
ATOM 1280 N N . ASN A 1 166 ? 16.377 -27.082 -31.348 1.00 51.69 166 ASN A N 1
ATOM 1281 C CA . ASN A 1 166 ? 15.033 -27.147 -31.958 1.00 51.69 166 ASN A CA 1
ATOM 1282 C C . ASN A 1 166 ? 13.916 -26.852 -30.913 1.00 51.69 166 ASN A C 1
ATOM 1284 O O . ASN A 1 166 ? 12.765 -27.253 -31.102 1.00 51.69 166 ASN A O 1
ATOM 1288 N N . GLU A 1 167 ? 14.251 -26.164 -29.814 1.00 54.16 167 GLU A N 1
ATOM 1289 C CA . GLU A 1 167 ? 13.419 -25.932 -28.625 1.00 54.16 167 GLU A CA 1
ATOM 1290 C C . GLU A 1 167 ? 12.565 -24.669 -28.784 1.00 54.16 167 GLU A C 1
ATOM 1292 O O . GLU A 1 167 ? 12.439 -23.831 -27.896 1.00 54.16 167 GLU A O 1
ATOM 1297 N N . TRP A 1 168 ? 11.888 -24.559 -29.926 1.00 63.00 168 TRP A N 1
ATOM 1298 C CA . TRP A 1 168 ? 10.945 -23.478 -30.217 1.00 63.00 168 TRP A CA 1
ATOM 1299 C C . TRP A 1 168 ? 9.656 -23.565 -29.384 1.00 63.00 168 TRP A C 1
ATOM 1301 O O . TRP A 1 168 ? 8.609 -23.102 -29.819 1.00 63.00 168 TRP A O 1
ATOM 1311 N N . ASP A 1 169 ? 9.655 -24.211 -28.224 1.00 77.88 169 ASP A N 1
ATOM 1312 C CA . ASP A 1 169 ? 8.461 -24.321 -27.398 1.00 77.88 169 ASP A CA 1
ATOM 1313 C C . ASP A 1 169 ? 8.343 -23.081 -26.503 1.00 77.88 169 ASP A C 1
ATOM 1315 O O . ASP A 1 169 ? 9.101 -22.896 -25.549 1.00 77.88 169 ASP A O 1
ATOM 1319 N N . ILE A 1 170 ? 7.361 -22.225 -26.807 1.00 87.00 170 ILE A N 1
ATOM 1320 C CA . ILE A 1 170 ? 7.051 -21.022 -26.020 1.00 87.00 170 ILE A CA 1
ATOM 1321 C C . ILE A 1 170 ? 6.793 -21.349 -24.537 1.00 87.00 170 ILE A C 1
ATOM 1323 O O . ILE A 1 170 ? 6.992 -20.487 -23.679 1.00 87.00 170 ILE A O 1
ATOM 1327 N N . GLY A 1 171 ? 6.420 -22.596 -24.221 1.00 86.50 171 GLY A N 1
ATOM 1328 C CA . GLY A 1 171 ? 6.186 -23.086 -22.865 1.00 86.50 171 GLY A CA 1
ATOM 1329 C C . GLY A 1 171 ? 7.437 -23.373 -22.023 1.00 86.50 171 GLY A C 1
ATOM 1330 O O . GLY A 1 171 ? 7.286 -23.647 -20.832 1.00 86.50 171 GLY A O 1
ATOM 1331 N N . ILE A 1 172 ? 8.652 -23.328 -22.582 1.00 87.75 172 ILE A N 1
ATOM 1332 C CA . ILE A 1 172 ? 9.891 -23.567 -21.819 1.00 87.75 172 ILE A CA 1
ATOM 1333 C C . ILE A 1 172 ? 10.252 -22.339 -20.979 1.00 87.75 172 ILE A C 1
ATOM 1335 O O . ILE A 1 172 ? 10.570 -21.294 -21.532 1.00 87.75 172 ILE A O 1
ATOM 1339 N N . ASP A 1 173 ? 10.299 -22.471 -19.654 1.00 90.56 173 ASP A N 1
ATOM 1340 C CA . ASP A 1 173 ? 10.760 -21.402 -18.755 1.00 90.56 173 ASP A CA 1
ATOM 1341 C C . ASP A 1 173 ? 12.292 -21.263 -18.808 1.00 90.56 173 ASP A C 1
ATOM 1343 O O . ASP A 1 173 ? 13.019 -21.905 -18.040 1.00 90.56 173 ASP A O 1
ATOM 1347 N N . PHE A 1 174 ? 12.800 -20.415 -19.709 1.00 89.50 174 PHE A N 1
ATOM 1348 C CA . PHE A 1 174 ? 14.248 -20.189 -19.819 1.00 89.50 174 PHE A CA 1
ATOM 1349 C C . PHE A 1 174 ? 14.821 -19.453 -18.603 1.00 89.50 174 PHE A C 1
ATOM 1351 O O . PHE A 1 174 ? 16.022 -19.527 -18.368 1.00 89.50 174 PHE A O 1
ATOM 1358 N N . LEU A 1 175 ? 13.992 -18.783 -17.795 1.00 91.06 175 LEU A N 1
ATOM 1359 C CA . LEU A 1 175 ? 14.421 -18.015 -16.624 1.00 91.06 175 LEU A CA 1
ATOM 1360 C C . LEU A 1 175 ? 14.359 -18.830 -15.322 1.00 91.06 175 LEU A C 1
ATOM 1362 O O . LEU A 1 175 ? 14.511 -18.263 -14.235 1.00 91.06 175 LEU A O 1
ATOM 1366 N N . GLN A 1 176 ? 14.182 -20.155 -15.396 1.00 88.75 176 GLN A N 1
ATOM 1367 C CA . GLN A 1 176 ? 14.055 -21.028 -14.224 1.00 88.75 176 GLN A CA 1
ATOM 1368 C C . GLN A 1 176 ? 15.223 -20.877 -13.230 1.00 88.75 176 GLN A C 1
ATOM 1370 O O . GLN A 1 176 ? 15.007 -20.855 -12.016 1.00 88.75 176 GLN A O 1
ATOM 1375 N N . SER A 1 177 ? 16.456 -20.711 -13.721 1.00 84.88 177 SER A N 1
ATOM 1376 C CA . SER A 1 177 ? 17.650 -20.506 -12.883 1.00 84.88 177 SER A CA 1
ATOM 1377 C C . SER A 1 177 ? 17.671 -19.153 -12.156 1.00 84.88 177 SER A C 1
ATOM 1379 O O . SER A 1 177 ? 18.375 -19.009 -11.158 1.00 84.88 177 SER A O 1
ATOM 1381 N N . ALA A 1 178 ? 16.866 -18.187 -12.606 1.00 83.56 178 ALA A N 1
ATOM 1382 C CA . ALA A 1 178 ? 16.702 -16.859 -12.018 1.00 83.56 178 ALA A CA 1
ATOM 1383 C C . ALA A 1 178 ? 15.376 -16.707 -11.239 1.00 83.56 178 ALA A C 1
ATOM 1385 O O . ALA A 1 178 ? 14.935 -15.596 -10.952 1.00 83.56 178 ALA A O 1
ATOM 1386 N N . GLY A 1 179 ? 14.737 -17.824 -10.870 1.00 83.44 179 GLY A N 1
ATOM 1387 C CA . GLY A 1 179 ? 13.484 -17.843 -10.105 1.00 83.44 179 GLY A CA 1
ATOM 1388 C C . GLY A 1 179 ? 12.219 -18.046 -10.946 1.00 83.44 179 GLY A C 1
ATOM 1389 O O . GLY A 1 179 ? 11.139 -18.172 -10.363 1.00 83.44 179 GLY A O 1
ATOM 1390 N N . GLY A 1 180 ? 12.361 -18.141 -12.272 1.00 90.56 180 GLY A N 1
ATOM 1391 C CA . GLY A 1 180 ? 11.301 -18.438 -13.237 1.00 90.56 180 GLY A CA 1
ATOM 1392 C C . GLY A 1 180 ? 10.559 -17.210 -13.765 1.00 90.56 180 GLY A C 1
ATOM 1393 O O . GLY A 1 180 ? 10.469 -16.175 -13.096 1.00 90.56 180 GLY A O 1
ATOM 1394 N N . GLU A 1 181 ? 9.971 -17.343 -14.955 1.00 94.38 181 GLU A N 1
ATOM 1395 C CA . GLU A 1 181 ? 9.183 -16.301 -15.645 1.00 94.38 181 GLU A CA 1
ATOM 1396 C C . GLU A 1 181 ? 8.087 -15.695 -14.751 1.00 94.38 181 GLU A C 1
ATOM 1398 O O . GLU A 1 181 ? 7.872 -14.484 -14.721 1.00 94.38 181 GLU A O 1
ATOM 1403 N N . ALA A 1 182 ? 7.437 -16.524 -13.930 1.00 89.75 182 ALA A N 1
ATOM 1404 C CA . ALA A 1 182 ? 6.372 -16.086 -13.031 1.00 89.75 182 ALA A CA 1
ATOM 1405 C C . ALA A 1 182 ? 6.861 -15.277 -11.818 1.00 89.75 182 ALA A C 1
ATOM 1407 O O . ALA A 1 182 ? 6.031 -14.816 -11.037 1.00 89.75 182 ALA A O 1
ATOM 1408 N N . LYS A 1 183 ? 8.172 -15.130 -11.584 1.00 84.94 183 LYS A N 1
ATOM 1409 C CA . LYS A 1 183 ? 8.708 -14.450 -10.388 1.00 84.94 183 LYS A CA 1
ATOM 1410 C C . LYS A 1 183 ? 9.893 -13.525 -10.649 1.00 84.94 183 LYS A C 1
ATOM 1412 O O . LYS A 1 183 ? 10.235 -12.773 -9.742 1.00 84.94 183 LYS A O 1
ATOM 1417 N N . ILE A 1 184 ? 10.458 -13.513 -11.853 1.00 86.69 184 ILE A N 1
ATOM 1418 C CA . ILE A 1 184 ? 11.598 -12.662 -12.206 1.00 86.69 184 ILE A CA 1
ATOM 1419 C C . ILE A 1 184 ? 11.314 -11.171 -11.936 1.00 86.69 184 ILE A C 1
ATOM 1421 O O . ILE A 1 184 ? 10.227 -10.655 -12.211 1.00 86.69 184 ILE A O 1
ATOM 1425 N N . THR A 1 185 ? 12.295 -10.466 -11.380 1.00 84.69 185 THR A N 1
ATOM 1426 C CA . THR A 1 185 ? 12.253 -9.012 -11.157 1.00 84.69 185 THR A CA 1
ATOM 1427 C C . THR A 1 185 ? 13.595 -8.414 -11.572 1.00 84.69 185 THR A C 1
ATOM 1429 O O . THR A 1 185 ? 14.421 -8.122 -10.704 1.00 84.69 185 THR A O 1
ATOM 1432 N N . PRO A 1 186 ? 13.862 -8.336 -12.884 1.00 84.94 186 PRO A N 1
ATOM 1433 C CA . PRO A 1 186 ? 15.169 -7.936 -13.376 1.00 84.94 186 PRO A CA 1
ATOM 1434 C C . PRO A 1 186 ? 15.398 -6.436 -13.178 1.00 84.94 186 PRO A C 1
ATOM 1436 O O . PRO A 1 186 ? 14.448 -5.650 -13.111 1.00 84.94 186 PRO A O 1
ATOM 1439 N N . LYS A 1 187 ? 16.668 -6.046 -13.109 1.00 83.12 187 LYS A N 1
ATOM 1440 C CA . LYS A 1 187 ? 17.133 -4.659 -13.041 1.00 83.12 187 LYS A CA 1
ATOM 1441 C C . LYS A 1 187 ? 18.066 -4.351 -14.198 1.00 83.12 187 LYS A C 1
ATOM 1443 O O . LYS A 1 187 ? 18.654 -5.244 -14.804 1.00 83.12 187 LYS A O 1
ATOM 1448 N N . GLU A 1 188 ? 18.248 -3.061 -14.454 1.00 83.38 188 GLU A N 1
ATOM 1449 C CA . GLU A 1 188 ? 19.247 -2.602 -15.412 1.00 83.38 188 GLU A CA 1
ATOM 1450 C C . GLU A 1 188 ? 20.638 -3.143 -15.073 1.00 83.38 188 GLU A C 1
ATOM 1452 O O . GLU A 1 188 ? 21.141 -2.941 -13.967 1.00 83.38 188 GLU A O 1
ATOM 1457 N N . GLY A 1 189 ? 21.267 -3.799 -16.045 1.00 80.19 189 GLY A N 1
ATOM 1458 C CA . GLY A 1 189 ? 22.602 -4.366 -15.907 1.00 80.19 189 GLY A CA 1
ATOM 1459 C C . GLY A 1 189 ? 22.661 -5.733 -15.224 1.00 80.19 189 GLY A C 1
ATOM 1460 O O . GLY A 1 189 ? 23.761 -6.284 -15.133 1.00 80.19 189 GLY A O 1
ATOM 1461 N N . ASP A 1 190 ? 21.532 -6.302 -14.784 1.00 87.69 190 ASP A N 1
ATOM 1462 C CA . ASP A 1 190 ? 21.502 -7.672 -14.271 1.00 87.69 190 ASP A CA 1
ATOM 1463 C C . ASP A 1 190 ? 22.008 -8.647 -15.341 1.00 87.69 190 ASP A C 1
ATOM 1465 O O . ASP A 1 190 ? 21.627 -8.572 -16.515 1.00 87.69 190 ASP A O 1
ATOM 1469 N N . ILE A 1 191 ? 22.871 -9.572 -14.919 1.00 90.12 191 ILE A N 1
ATOM 1470 C CA . ILE A 1 191 ? 23.465 -10.593 -15.782 1.00 90.12 191 ILE A CA 1
ATOM 1471 C C . ILE A 1 191 ? 22.712 -11.906 -15.588 1.00 90.12 191 ILE A C 1
ATOM 1473 O O . ILE A 1 191 ? 22.578 -12.409 -14.471 1.00 90.12 191 ILE A O 1
ATOM 1477 N N . PHE A 1 192 ? 22.273 -12.483 -16.696 1.00 91.44 192 PHE A N 1
ATOM 1478 C CA . PHE A 1 192 ? 21.668 -13.796 -16.786 1.00 91.44 192 PHE A CA 1
ATOM 1479 C C . PHE A 1 192 ? 22.576 -14.724 -17.595 1.00 91.44 192 PHE A C 1
ATOM 1481 O O . PHE A 1 192 ? 22.968 -14.401 -18.712 1.00 91.44 192 PHE A O 1
ATOM 1488 N N . ASN A 1 193 ? 22.929 -15.877 -17.030 1.00 89.31 193 ASN A N 1
ATOM 1489 C CA . ASN A 1 193 ? 23.779 -16.852 -17.708 1.00 89.31 193 ASN A CA 1
ATOM 1490 C C . ASN A 1 193 ? 22.925 -17.933 -18.366 1.00 89.31 193 ASN A C 1
ATOM 1492 O O . ASN A 1 193 ? 22.197 -18.649 -17.675 1.00 89.31 193 ASN A O 1
ATOM 1496 N N . PHE A 1 194 ? 23.074 -18.091 -19.679 1.00 86.38 194 PHE A N 1
ATOM 1497 C CA . PHE A 1 194 ? 22.378 -19.096 -20.476 1.00 86.38 194 PHE A CA 1
ATOM 1498 C C . PHE A 1 194 ? 23.372 -19.783 -21.415 1.00 86.38 194 PHE A C 1
ATOM 1500 O O . PHE A 1 194 ? 24.140 -19.114 -22.096 1.00 86.38 194 PHE A O 1
ATOM 1507 N N . HIS A 1 195 ? 23.422 -21.120 -21.396 1.00 83.69 195 HIS A N 1
ATOM 1508 C CA . HIS A 1 195 ? 24.399 -21.920 -22.158 1.00 83.69 195 HIS A CA 1
ATOM 1509 C C . HIS A 1 195 ? 25.844 -21.386 -22.115 1.00 83.69 195 HIS A C 1
ATOM 1511 O O . HIS A 1 195 ? 26.517 -21.291 -23.137 1.00 83.69 195 HIS A O 1
ATOM 1517 N N . GLU A 1 196 ? 26.322 -21.035 -20.916 1.00 83.00 196 GLU A N 1
ATOM 1518 C CA . GLU A 1 196 ? 27.680 -20.506 -20.687 1.00 83.00 196 GLU A CA 1
ATOM 1519 C C . GLU A 1 196 ? 27.969 -19.146 -21.364 1.00 83.00 196 GLU A C 1
ATOM 1521 O O . GLU A 1 196 ? 29.112 -18.689 -21.359 1.00 83.00 196 GLU A O 1
ATOM 1526 N N . LYS A 1 197 ? 26.942 -18.467 -21.894 1.00 86.31 197 LYS A N 1
ATOM 1527 C CA . LYS A 1 197 ? 26.996 -17.079 -22.365 1.00 86.31 197 LYS A CA 1
ATOM 1528 C C . LYS A 1 197 ? 26.328 -16.140 -21.357 1.00 86.31 197 LYS A C 1
ATOM 1530 O O . LYS A 1 197 ? 25.334 -16.485 -20.717 1.00 86.31 197 LYS A O 1
ATOM 1535 N N . GLU A 1 198 ? 26.889 -14.940 -21.228 1.00 90.94 198 GLU A N 1
ATOM 1536 C CA . GLU A 1 198 ? 26.307 -13.852 -20.440 1.00 90.94 198 GLU A CA 1
ATOM 1537 C C . GLU A 1 198 ? 25.310 -13.056 -21.289 1.00 90.94 198 GLU A C 1
ATOM 1539 O O . GLU A 1 198 ? 25.658 -12.553 -22.355 1.00 90.94 198 GLU A O 1
ATOM 1544 N N . HIS A 1 199 ? 24.104 -12.876 -20.763 1.00 90.50 199 HIS A N 1
ATOM 1545 C CA . HIS A 1 199 ? 23.041 -12.043 -21.319 1.00 90.50 199 HIS A CA 1
ATOM 1546 C C . HIS A 1 199 ? 22.708 -10.945 -20.314 1.00 90.50 199 HIS A C 1
ATOM 1548 O O . HIS A 1 199 ? 22.705 -11.189 -19.107 1.00 90.50 199 HIS A O 1
ATOM 1554 N N . LYS A 1 200 ? 22.459 -9.720 -20.774 1.00 90.75 200 LYS A N 1
ATOM 1555 C CA . LYS A 1 200 ? 22.221 -8.574 -19.889 1.00 90.75 200 LYS A CA 1
ATOM 1556 C C . LYS A 1 200 ? 20.834 -8.001 -20.088 1.00 90.75 200 LYS A C 1
ATOM 1558 O O . LYS A 1 200 ? 20.372 -7.870 -21.217 1.00 90.75 200 LYS A O 1
ATOM 1563 N N . TRP A 1 201 ? 20.211 -7.608 -18.987 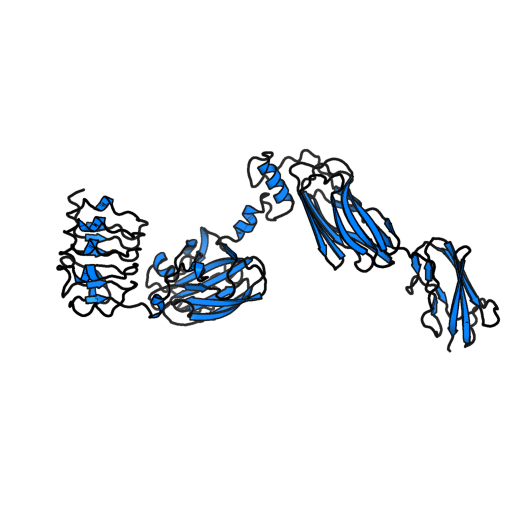1.00 90.88 201 TRP A N 1
ATOM 1564 C CA . TRP A 1 201 ? 19.031 -6.752 -19.012 1.00 90.88 201 TRP A CA 1
ATOM 1565 C C . TRP A 1 201 ? 19.450 -5.305 -19.261 1.00 90.88 201 TRP A C 1
ATOM 1567 O O . TRP A 1 201 ? 20.337 -4.792 -18.574 1.00 90.88 201 TRP A O 1
ATOM 1577 N N . ARG A 1 202 ? 18.832 -4.661 -20.254 1.00 83.56 202 ARG A N 1
ATOM 1578 C CA . ARG A 1 202 ? 19.108 -3.270 -20.636 1.00 83.56 202 ARG A CA 1
ATOM 1579 C C . ARG A 1 202 ? 17.833 -2.459 -20.828 1.00 83.56 202 ARG A C 1
ATOM 1581 O O . ARG A 1 202 ? 16.832 -2.969 -21.323 1.00 83.56 202 ARG A O 1
ATOM 1588 N N . ALA A 1 203 ? 17.890 -1.189 -20.467 1.00 81.00 203 ALA A N 1
ATOM 1589 C CA . ALA A 1 203 ? 16.772 -0.271 -20.432 1.00 81.00 203 ALA A CA 1
ATOM 1590 C C . ALA A 1 203 ? 16.665 0.437 -21.769 1.00 81.00 203 ALA A C 1
ATOM 1592 O O . ALA A 1 203 ? 17.623 1.046 -22.252 1.00 81.00 203 ALA A O 1
ATOM 1593 N N . TYR A 1 204 ? 15.467 0.400 -22.335 1.00 75.19 204 TYR A N 1
ATOM 1594 C CA . TYR A 1 204 ? 15.196 1.020 -23.614 1.00 75.19 204 TYR A CA 1
ATOM 1595 C C . TYR A 1 204 ? 13.903 1.817 -23.569 1.00 75.19 204 TYR A C 1
ATOM 1597 O O . TYR A 1 204 ? 12.899 1.373 -23.013 1.00 75.19 204 TYR A O 1
ATOM 1605 N N . THR A 1 205 ? 13.942 2.974 -24.224 1.00 72.31 205 THR A N 1
ATOM 1606 C CA . THR A 1 205 ? 12.766 3.733 -24.646 1.00 72.31 205 THR A CA 1
ATOM 1607 C C . THR A 1 205 ? 12.699 3.657 -26.165 1.00 72.31 205 THR A C 1
ATOM 1609 O O . THR A 1 205 ? 13.701 3.915 -26.835 1.00 72.31 205 THR A O 1
ATOM 1612 N N . PHE A 1 206 ? 11.549 3.284 -26.712 1.00 66.44 206 PHE A N 1
ATOM 1613 C CA . PHE A 1 206 ? 11.384 2.997 -28.134 1.00 66.44 206 PHE A CA 1
ATOM 1614 C C . PHE A 1 206 ? 10.015 3.448 -28.643 1.00 66.44 206 PHE A C 1
ATOM 1616 O O . PHE A 1 206 ? 9.012 3.364 -27.937 1.00 66.44 206 PHE A O 1
ATOM 1623 N N . ASP A 1 207 ? 9.982 3.898 -29.897 1.00 55.41 207 ASP A N 1
ATOM 1624 C CA . ASP A 1 207 ? 8.738 4.054 -30.650 1.00 55.41 207 ASP A CA 1
ATOM 1625 C C . ASP A 1 207 ? 8.329 2.674 -31.187 1.00 55.41 207 ASP A C 1
ATOM 1627 O O . ASP A 1 207 ? 9.181 1.872 -31.577 1.00 55.41 207 ASP A O 1
ATOM 1631 N N . VAL A 1 208 ? 7.043 2.342 -31.099 1.00 58.88 208 VAL A N 1
ATOM 1632 C CA . VAL A 1 208 ? 6.572 0.948 -31.106 1.00 58.88 208 VAL A CA 1
ATOM 1633 C C . VAL A 1 208 ? 6.961 0.205 -32.391 1.00 58.88 208 VAL A C 1
ATOM 1635 O O . VAL A 1 208 ? 6.747 0.694 -33.498 1.00 58.88 208 VAL A O 1
ATOM 1638 N N . GLY A 1 209 ? 7.431 -1.035 -32.223 1.00 53.03 209 GLY A N 1
ATOM 1639 C CA . GLY A 1 209 ? 7.125 -2.110 -33.163 1.00 53.03 209 GLY A CA 1
ATOM 1640 C C . GLY A 1 209 ? 8.275 -2.864 -33.801 1.00 53.03 209 GLY A C 1
ATOM 1641 O O . GLY A 1 209 ? 8.124 -4.034 -34.107 1.00 53.03 209 GLY A O 1
ATOM 1642 N N . ASN A 1 210 ? 9.449 -2.255 -33.913 1.00 60.91 210 ASN A N 1
ATOM 1643 C CA . ASN A 1 210 ? 10.633 -2.933 -34.450 1.00 60.91 210 ASN A CA 1
ATOM 1644 C C . ASN A 1 210 ? 11.844 -2.787 -33.528 1.00 60.91 210 ASN A C 1
ATOM 1646 O O . ASN A 1 210 ? 12.989 -2.767 -33.975 1.00 60.91 210 ASN A O 1
ATOM 1650 N N . VAL A 1 211 ? 11.591 -2.656 -32.219 1.00 64.56 211 VAL A N 1
ATOM 1651 C CA . VAL A 1 211 ? 12.659 -2.429 -31.239 1.00 64.56 211 VAL A CA 1
ATOM 1652 C C . VAL A 1 211 ? 13.692 -3.552 -31.263 1.00 64.56 211 VAL A C 1
ATOM 1654 O O . VAL A 1 211 ? 14.878 -3.272 -31.163 1.00 64.56 211 VAL A O 1
ATOM 1657 N N . PHE A 1 212 ? 13.274 -4.803 -31.462 1.00 70.44 212 PHE A N 1
ATOM 1658 C CA . PHE A 1 212 ? 14.209 -5.922 -31.501 1.00 70.44 212 PHE A CA 1
ATOM 1659 C C . PHE A 1 212 ? 15.059 -5.915 -32.767 1.00 70.44 212 PHE A C 1
ATOM 1661 O O . PHE A 1 212 ? 16.275 -6.010 -32.650 1.00 70.44 212 PHE A O 1
ATOM 1668 N N . ASN A 1 213 ? 14.478 -5.668 -33.944 1.00 68.94 213 ASN A N 1
ATOM 1669 C CA . ASN A 1 213 ? 15.271 -5.446 -35.158 1.00 68.94 213 ASN A CA 1
ATOM 1670 C C . ASN A 1 213 ? 16.278 -4.306 -35.013 1.00 68.94 213 ASN A C 1
ATOM 1672 O O . ASN A 1 213 ? 17.424 -4.428 -35.439 1.00 68.94 213 ASN A O 1
ATOM 1676 N N . TRP A 1 214 ? 15.863 -3.194 -34.403 1.00 61.75 214 TRP A N 1
ATOM 1677 C CA . TRP A 1 214 ? 16.748 -2.057 -34.164 1.00 61.75 214 TRP A CA 1
ATOM 1678 C C . TRP A 1 214 ? 17.907 -2.411 -33.220 1.00 61.75 214 TRP A C 1
ATOM 1680 O O . TRP A 1 214 ? 19.033 -1.963 -33.438 1.00 61.75 214 TRP A O 1
ATOM 1690 N N . LEU A 1 215 ? 17.642 -3.210 -32.184 1.00 66.12 215 LEU A N 1
ATOM 1691 C CA . LEU A 1 215 ? 18.629 -3.573 -31.167 1.00 66.12 215 LEU A CA 1
ATOM 1692 C C . LEU A 1 215 ? 19.560 -4.711 -31.577 1.00 66.12 215 LEU A C 1
ATOM 1694 O O . LEU A 1 215 ? 20.735 -4.691 -31.209 1.00 66.12 215 LEU A O 1
ATOM 1698 N N . PHE A 1 216 ? 19.034 -5.706 -32.288 1.00 70.75 216 PHE A N 1
ATOM 1699 C CA . PHE A 1 216 ? 19.678 -7.009 -32.461 1.00 70.75 216 PHE A CA 1
ATOM 1700 C C . PHE A 1 216 ? 19.908 -7.388 -33.932 1.00 70.75 216 PHE A C 1
ATOM 1702 O O . PHE A 1 216 ? 20.655 -8.326 -34.201 1.00 70.75 216 PHE A O 1
ATOM 1709 N N . GLY A 1 217 ? 19.356 -6.629 -34.885 1.00 63.31 217 GLY A N 1
ATOM 1710 C CA . GLY A 1 217 ? 19.414 -6.935 -36.316 1.00 63.31 217 GLY A CA 1
ATOM 1711 C C . GLY A 1 217 ? 18.351 -7.945 -36.766 1.00 63.31 217 GLY A C 1
ATOM 1712 O O . GLY A 1 217 ? 17.610 -8.496 -35.956 1.00 63.31 217 GLY A O 1
ATOM 1713 N N . GLU A 1 218 ? 18.259 -8.165 -38.080 1.00 59.53 218 GLU A N 1
ATOM 1714 C CA . GLU A 1 218 ? 17.321 -9.117 -38.692 1.00 59.53 218 GLU A CA 1
ATOM 1715 C C . GLU A 1 218 ? 17.911 -10.538 -38.754 1.00 59.53 218 GLU A C 1
ATOM 1717 O O . GLU A 1 218 ? 19.117 -10.722 -38.939 1.00 59.53 218 GLU A O 1
ATOM 1722 N N . GLY A 1 219 ? 17.045 -11.557 -38.696 1.00 56.06 219 GLY A N 1
ATOM 1723 C CA . GLY A 1 219 ? 17.382 -12.918 -39.141 1.00 56.06 219 GLY A CA 1
ATOM 1724 C C . GLY A 1 219 ? 17.920 -13.889 -38.085 1.00 56.06 219 GLY A C 1
ATOM 1725 O O . GLY A 1 219 ? 18.325 -14.993 -38.455 1.00 56.06 219 GLY A O 1
ATOM 1726 N N . ALA A 1 220 ? 17.908 -13.522 -36.802 1.00 60.31 220 ALA A N 1
ATOM 1727 C CA . ALA A 1 220 ? 18.269 -14.427 -35.713 1.00 60.31 220 ALA A CA 1
ATOM 1728 C C . ALA A 1 220 ? 17.041 -15.154 -35.143 1.00 60.31 220 ALA A C 1
ATOM 1730 O O . ALA A 1 220 ? 15.918 -14.653 -35.168 1.00 60.31 220 ALA A O 1
ATOM 1731 N N . ASN A 1 221 ? 17.264 -16.373 -34.679 1.00 74.94 221 ASN A N 1
ATOM 1732 C CA . ASN A 1 221 ? 16.251 -17.364 -34.356 1.00 74.94 221 ASN A CA 1
ATOM 1733 C C . ASN A 1 221 ? 16.334 -17.543 -32.831 1.00 74.94 221 ASN A C 1
ATOM 1735 O O . ASN A 1 221 ? 16.979 -18.461 -32.328 1.00 74.94 221 ASN A O 1
ATOM 1739 N N . ASP A 1 222 ? 15.785 -16.571 -32.106 1.00 83.56 222 ASP A N 1
ATOM 1740 C CA . ASP A 1 222 ? 16.150 -16.318 -30.712 1.00 83.56 222 ASP A CA 1
ATOM 1741 C C . ASP A 1 222 ? 14.923 -16.085 -29.829 1.00 83.56 222 ASP A C 1
ATOM 1743 O O . ASP A 1 222 ? 13.838 -15.729 -30.294 1.00 83.56 222 ASP A O 1
ATOM 1747 N N . THR A 1 223 ? 15.116 -16.235 -28.519 1.00 88.75 223 THR A N 1
ATOM 1748 C CA . THR A 1 223 ? 14.127 -15.840 -27.509 1.00 88.75 223 THR A CA 1
ATOM 1749 C C . THR A 1 223 ? 14.593 -14.602 -26.758 1.00 88.75 223 THR A C 1
ATOM 1751 O O . THR A 1 223 ? 15.725 -14.549 -26.289 1.00 88.75 223 THR A O 1
ATOM 1754 N N . THR A 1 224 ? 13.716 -13.621 -26.563 1.00 90.62 224 THR A N 1
ATOM 1755 C CA . THR A 1 224 ? 13.987 -12.476 -25.682 1.00 90.62 224 THR A CA 1
ATOM 1756 C C . THR A 1 224 ? 12.839 -12.244 -24.709 1.00 90.62 224 THR A C 1
ATOM 1758 O O . THR A 1 224 ? 11.717 -12.729 -24.888 1.00 90.62 224 THR A O 1
ATOM 1761 N N . TYR A 1 225 ? 13.139 -11.475 -23.667 1.00 93.56 225 TYR A N 1
ATOM 1762 C CA . TYR A 1 225 ? 12.187 -11.061 -22.657 1.00 93.56 225 TYR A CA 1
ATOM 1763 C C . TYR A 1 225 ? 12.187 -9.551 -22.518 1.00 93.56 225 TYR A C 1
ATOM 1765 O O . TYR A 1 225 ? 13.235 -8.908 -22.569 1.00 93.56 225 TYR A O 1
ATOM 1773 N N . VAL A 1 226 ? 11.007 -9.011 -22.243 1.00 92.88 226 VAL A N 1
ATOM 1774 C CA . VAL A 1 226 ? 10.814 -7.618 -21.864 1.00 92.88 226 VAL A CA 1
ATOM 1775 C C . VAL A 1 226 ? 10.095 -7.567 -20.533 1.00 92.88 226 VAL A C 1
ATOM 1777 O O . VAL A 1 226 ? 9.005 -8.117 -20.390 1.00 92.88 226 VAL A O 1
ATOM 1780 N N . ALA A 1 227 ? 10.685 -6.882 -19.564 1.00 92.69 227 ALA A N 1
ATOM 1781 C CA . ALA A 1 227 ? 10.088 -6.630 -18.265 1.00 92.69 227 ALA A CA 1
ATOM 1782 C C . ALA A 1 227 ? 9.810 -5.136 -18.074 1.00 92.69 227 ALA A C 1
ATOM 1784 O O . ALA A 1 227 ? 10.622 -4.281 -18.427 1.00 92.69 227 ALA A O 1
ATOM 1785 N N . THR A 1 228 ? 8.661 -4.815 -17.486 1.00 90.94 228 THR A N 1
ATOM 1786 C CA . THR A 1 228 ? 8.296 -3.446 -17.098 1.00 90.94 228 THR A CA 1
ATOM 1787 C C . THR A 1 228 ? 7.299 -3.464 -15.938 1.00 90.94 228 THR A C 1
ATOM 1789 O O . THR A 1 228 ? 6.734 -4.508 -15.591 1.00 90.94 228 THR A O 1
ATOM 1792 N N . TYR A 1 229 ? 7.076 -2.306 -15.322 1.00 87.00 229 TYR A N 1
ATOM 1793 C CA . TYR A 1 229 ? 6.160 -2.132 -14.198 1.00 87.00 229 TYR A CA 1
ATOM 1794 C C . TYR A 1 229 ? 5.129 -1.058 -14.514 1.00 87.00 229 TYR A C 1
ATOM 1796 O O . TYR A 1 229 ? 5.466 0.014 -15.008 1.00 87.00 229 TYR A O 1
ATOM 1804 N N . LEU A 1 230 ? 3.867 -1.346 -14.203 1.00 87.94 230 LEU A N 1
ATOM 1805 C CA . LEU A 1 230 ? 2.714 -0.521 -14.556 1.00 87.94 230 LEU A CA 1
ATOM 1806 C C . LEU A 1 230 ? 1.926 -0.150 -13.299 1.00 87.94 230 LEU A C 1
ATOM 1808 O O . LEU A 1 230 ? 1.551 -1.037 -12.528 1.00 87.94 230 LEU A O 1
ATOM 1812 N N . ARG A 1 231 ? 1.639 1.139 -13.089 1.00 85.44 231 ARG A N 1
ATOM 1813 C CA . ARG A 1 231 ? 0.814 1.598 -11.962 1.00 85.44 231 ARG A CA 1
ATOM 1814 C C . ARG A 1 231 ? -0.626 1.830 -12.392 1.00 85.44 231 ARG A C 1
ATOM 1816 O O . ARG A 1 231 ? -0.883 2.702 -13.214 1.00 85.44 231 ARG A O 1
ATOM 1823 N N . PHE A 1 232 ? -1.572 1.128 -11.782 1.00 83.69 232 PHE A N 1
ATOM 1824 C CA . PHE A 1 232 ? -3.007 1.342 -11.973 1.00 83.69 232 PHE A CA 1
ATOM 1825 C C . PHE A 1 232 ? -3.607 2.064 -10.762 1.00 83.69 232 PHE A C 1
ATOM 1827 O O . PHE A 1 232 ? -3.163 1.878 -9.630 1.00 83.69 232 PHE A O 1
ATOM 1834 N N . ALA A 1 233 ? -4.598 2.930 -10.984 1.00 79.94 233 ALA A N 1
ATOM 1835 C CA . ALA A 1 233 ? -5.270 3.640 -9.893 1.00 79.94 233 ALA A CA 1
ATOM 1836 C C . ALA A 1 233 ? -6.162 2.700 -9.064 1.00 79.94 233 ALA A C 1
ATOM 1838 O O . ALA A 1 233 ? -6.202 2.793 -7.838 1.00 79.94 233 ALA A O 1
ATOM 1839 N N . GLU A 1 234 ? -6.832 1.762 -9.729 1.00 82.88 234 GLU A N 1
ATOM 1840 C CA . GLU A 1 234 ? -7.825 0.861 -9.146 1.00 82.88 234 GLU A CA 1
ATOM 1841 C C . GLU A 1 234 ? -7.515 -0.593 -9.522 1.00 82.88 234 GLU A C 1
ATOM 1843 O O . GLU A 1 234 ? -6.811 -0.859 -10.497 1.00 82.88 234 GLU A O 1
ATOM 1848 N N . GLU A 1 235 ? -8.007 -1.525 -8.709 1.00 91.62 235 GLU A N 1
ATOM 1849 C CA . GLU A 1 235 ? -7.983 -2.961 -9.002 1.00 91.62 235 GLU A CA 1
ATOM 1850 C C . GLU A 1 235 ? -9.130 -3.316 -9.953 1.00 91.62 235 GLU A C 1
ATOM 1852 O O . GLU A 1 235 ? -10.223 -2.760 -9.835 1.00 91.62 235 GLU A O 1
ATOM 1857 N N . GLY A 1 236 ? -8.902 -4.259 -10.869 1.00 92.69 236 GLY A N 1
ATOM 1858 C CA . GLY A 1 236 ? -9.954 -4.762 -11.745 1.00 92.69 236 GLY A CA 1
ATOM 1859 C C . GLY A 1 236 ? -9.449 -5.526 -12.963 1.00 92.69 236 GLY A C 1
ATOM 1860 O O . GLY A 1 236 ? -8.258 -5.790 -13.124 1.00 92.69 236 GLY A O 1
ATOM 1861 N N . GLU A 1 237 ? -10.389 -5.872 -13.838 1.00 95.38 237 GLU A N 1
ATOM 1862 C CA . GLU A 1 237 ? -10.100 -6.468 -15.139 1.00 95.38 237 GLU A CA 1
ATOM 1863 C C . GLU A 1 237 ? -9.778 -5.379 -16.169 1.00 95.38 237 GLU A C 1
ATOM 1865 O O . GLU A 1 237 ? -10.504 -4.389 -16.279 1.00 95.38 237 GLU A O 1
ATOM 1870 N N . VAL A 1 238 ? -8.704 -5.567 -16.937 1.00 93.38 238 VAL A N 1
ATOM 1871 C CA . VAL A 1 238 ? -8.300 -4.664 -18.020 1.00 93.38 238 VAL A CA 1
ATOM 1872 C C . VAL A 1 238 ? -8.121 -5.424 -19.327 1.00 93.38 238 VAL A C 1
ATOM 1874 O O . VAL A 1 238 ? -7.656 -6.564 -19.338 1.00 93.38 238 VAL A O 1
ATOM 1877 N N . ASP A 1 239 ? -8.448 -4.763 -20.436 1.00 94.19 239 ASP A N 1
ATOM 1878 C CA . ASP A 1 239 ? -8.125 -5.248 -21.776 1.00 94.19 239 ASP A CA 1
ATOM 1879 C C . ASP A 1 239 ? -6.624 -5.090 -22.034 1.00 94.19 239 ASP A C 1
ATOM 1881 O O . ASP A 1 239 ? -6.039 -4.044 -21.737 1.00 94.19 239 ASP A O 1
ATOM 1885 N N . VAL A 1 240 ? -6.023 -6.112 -22.638 1.00 93.75 240 VAL A N 1
ATOM 1886 C CA . VAL A 1 240 ? -4.620 -6.130 -23.051 1.00 93.75 240 VAL A CA 1
ATOM 1887 C C . VAL A 1 240 ? -4.555 -6.521 -24.520 1.00 93.75 240 VAL A C 1
ATOM 1889 O O . VAL A 1 240 ? -5.044 -7.582 -24.919 1.00 93.75 240 VAL A O 1
ATOM 1892 N N . TRP A 1 241 ? -3.993 -5.636 -25.338 1.00 92.50 241 TRP A N 1
ATOM 1893 C CA . TRP A 1 241 ? -3.776 -5.859 -26.765 1.00 92.50 241 TRP A CA 1
ATOM 1894 C C . TRP A 1 241 ? -2.274 -5.967 -27.012 1.00 92.50 241 TRP A C 1
ATOM 1896 O O . TRP A 1 241 ? -1.508 -5.116 -26.553 1.00 92.50 241 TRP A O 1
ATOM 1906 N N . VAL A 1 242 ? -1.846 -7.035 -27.682 1.00 92.12 242 VAL A N 1
ATOM 1907 C CA . VAL A 1 242 ? -0.425 -7.333 -27.896 1.00 92.12 242 VAL A CA 1
ATOM 1908 C C . VAL A 1 242 ? -0.136 -7.726 -29.337 1.00 92.12 242 VAL A C 1
ATOM 1910 O O . VAL A 1 242 ? -1.026 -8.140 -30.079 1.00 92.12 242 VAL A O 1
ATOM 1913 N N . GLY A 1 243 ? 1.129 -7.609 -29.719 1.00 87.50 243 GLY A N 1
ATOM 1914 C CA . GLY A 1 243 ? 1.642 -8.022 -31.019 1.00 87.50 243 GLY A CA 1
ATOM 1915 C C . GLY A 1 243 ? 3.043 -8.600 -30.904 1.00 87.50 243 GLY A C 1
ATOM 1916 O O . GLY A 1 243 ? 3.791 -8.167 -30.026 1.00 87.50 243 GLY A O 1
ATOM 1917 N N . SER A 1 244 ? 3.395 -9.542 -31.775 1.00 87.00 244 SER A N 1
ATOM 1918 C CA . SER A 1 244 ? 4.681 -10.256 -31.780 1.00 87.00 244 SER A CA 1
ATOM 1919 C C . SER A 1 244 ? 5.082 -10.670 -33.187 1.00 87.00 244 SER A C 1
ATOM 1921 O O . SER A 1 244 ? 4.211 -11.002 -33.992 1.00 87.00 244 SER A O 1
ATOM 1923 N N . ASP A 1 245 ? 6.387 -10.682 -33.454 1.00 81.88 245 ASP A N 1
ATOM 1924 C CA . ASP A 1 245 ? 6.926 -11.612 -34.449 1.00 81.88 245 ASP A CA 1
ATOM 1925 C C . ASP A 1 245 ? 6.881 -13.009 -33.825 1.00 81.88 245 ASP A C 1
ATOM 1927 O O . ASP A 1 245 ? 7.356 -13.203 -32.706 1.00 81.88 245 ASP A O 1
ATOM 1931 N N . ASP A 1 246 ? 6.209 -13.929 -34.504 1.00 86.38 246 ASP A N 1
ATOM 1932 C CA . ASP A 1 246 ? 5.950 -15.299 -34.080 1.00 86.38 246 ASP A CA 1
ATOM 1933 C C . ASP A 1 246 ? 5.326 -15.423 -32.677 1.00 86.38 246 ASP A C 1
ATOM 1935 O O . ASP A 1 246 ? 4.262 -14.843 -32.410 1.00 86.38 246 ASP A O 1
ATOM 1939 N N . ASP A 1 247 ? 5.928 -16.213 -31.784 1.00 89.44 247 ASP A N 1
ATOM 1940 C CA . ASP A 1 247 ? 5.287 -16.611 -30.534 1.00 89.44 247 ASP A CA 1
ATOM 1941 C C . ASP A 1 247 ? 5.331 -15.509 -29.482 1.00 89.44 247 ASP A C 1
ATOM 1943 O O . ASP A 1 247 ? 6.320 -14.787 -29.343 1.00 89.44 247 ASP A O 1
ATOM 1947 N N . ILE A 1 248 ? 4.296 -15.465 -28.642 1.00 93.25 248 ILE A N 1
ATOM 1948 C CA . ILE A 1 248 ? 4.253 -14.559 -27.496 1.00 93.25 248 ILE A CA 1
ATOM 1949 C C . ILE A 1 248 ? 3.690 -15.232 -26.250 1.00 93.25 248 ILE A C 1
ATOM 1951 O O . ILE A 1 248 ? 2.727 -15.998 -26.307 1.00 93.25 248 ILE A O 1
ATOM 1955 N N . SER A 1 249 ? 4.271 -14.902 -25.100 1.00 96.44 249 SER A N 1
ATOM 1956 C CA . SER A 1 249 ? 3.706 -15.222 -23.791 1.00 96.44 249 SER A CA 1
ATOM 1957 C C . SER A 1 249 ? 3.757 -14.003 -22.872 1.00 96.44 249 SER A C 1
ATOM 1959 O O . SER A 1 249 ? 4.734 -13.251 -22.881 1.00 96.44 249 SER A O 1
ATOM 1961 N N . ILE A 1 250 ? 2.692 -13.789 -22.098 1.00 97.31 250 ILE A N 1
ATOM 1962 C CA . ILE A 1 250 ? 2.490 -12.597 -21.270 1.00 97.31 250 ILE A CA 1
ATOM 1963 C C . ILE A 1 250 ? 2.198 -13.003 -19.835 1.00 97.31 250 ILE A C 1
ATOM 1965 O O . ILE A 1 250 ? 1.247 -13.735 -19.555 1.00 97.31 250 ILE A O 1
ATOM 1969 N N . TRP A 1 251 ? 2.952 -12.424 -18.907 1.00 97.31 251 TRP A N 1
ATOM 1970 C CA . TRP A 1 251 ? 2.663 -12.497 -17.485 1.00 97.31 251 TRP A CA 1
ATOM 1971 C C . TRP A 1 251 ? 2.272 -11.129 -16.955 1.00 97.31 251 TRP A C 1
ATOM 1973 O O . TRP A 1 251 ? 2.979 -10.141 -17.166 1.00 97.31 251 TRP A O 1
ATOM 1983 N N . VAL A 1 252 ? 1.176 -11.099 -16.201 1.00 94.56 252 VAL A N 1
ATOM 1984 C CA . VAL A 1 252 ? 0.786 -9.957 -15.373 1.00 94.56 252 VAL A CA 1
ATOM 1985 C C . VAL A 1 252 ? 0.863 -10.405 -13.923 1.00 94.56 252 VAL A C 1
ATOM 1987 O O . VAL A 1 252 ? 0.200 -11.357 -13.508 1.00 94.56 252 VAL A O 1
ATOM 1990 N N . ASN A 1 253 ? 1.707 -9.731 -13.142 1.00 89.25 253 ASN A N 1
ATOM 1991 C CA . ASN A 1 253 ? 2.138 -10.207 -11.831 1.00 89.25 253 ASN A CA 1
ATOM 1992 C C . ASN A 1 253 ? 2.647 -11.655 -11.942 1.00 89.25 253 ASN A C 1
ATOM 1994 O O . ASN A 1 253 ? 3.420 -11.961 -12.848 1.00 89.25 253 ASN A O 1
ATOM 1998 N N . ASP A 1 254 ? 2.224 -12.543 -11.045 1.00 89.19 254 ASP A N 1
ATOM 1999 C CA . ASP A 1 254 ? 2.707 -13.927 -10.971 1.00 89.19 254 ASP A CA 1
ATOM 2000 C C . ASP A 1 254 ? 1.906 -14.905 -11.854 1.00 89.19 254 ASP A C 1
ATOM 2002 O O . ASP A 1 254 ? 2.073 -16.120 -11.742 1.00 89.19 254 ASP A O 1
ATOM 2006 N N . GLN A 1 255 ? 1.008 -14.400 -12.707 1.00 94.81 255 GLN A N 1
ATOM 2007 C CA . GLN A 1 255 ? 0.131 -15.217 -13.545 1.00 94.81 255 GLN A CA 1
ATOM 2008 C C . GLN A 1 255 ? 0.514 -15.095 -15.018 1.00 94.81 255 GLN A C 1
ATOM 2010 O O . GLN A 1 255 ? 0.582 -13.986 -15.545 1.00 94.81 255 GLN A O 1
ATOM 2015 N N . ASN A 1 256 ? 0.718 -16.237 -15.683 1.00 96.62 256 ASN A N 1
ATOM 2016 C CA . ASN A 1 256 ? 0.736 -16.293 -17.143 1.00 96.62 256 ASN A CA 1
ATOM 2017 C C . ASN A 1 256 ? -0.704 -16.110 -17.633 1.00 96.62 256 ASN A C 1
ATOM 2019 O O . ASN A 1 256 ? -1.550 -16.975 -17.400 1.00 96.62 256 ASN A O 1
ATOM 2023 N N . VAL A 1 257 ? -0.987 -14.959 -18.232 1.00 96.81 257 VAL A N 1
ATOM 2024 C CA . VAL A 1 257 ? -2.337 -14.567 -18.652 1.00 96.81 257 VAL A CA 1
ATOM 2025 C C . VAL A 1 257 ? -2.588 -14.845 -20.131 1.00 96.81 257 VAL A C 1
ATOM 2027 O O . VAL A 1 257 ? -3.745 -14.899 -20.543 1.00 96.81 257 VAL A O 1
ATOM 2030 N N . TRP A 1 258 ? -1.535 -15.043 -20.930 1.00 97.38 258 TRP A N 1
ATOM 2031 C CA . TRP A 1 258 ? -1.666 -15.296 -22.360 1.00 97.38 258 TRP A CA 1
ATOM 2032 C C . TRP A 1 258 ? -0.468 -16.054 -22.921 1.00 97.38 258 TRP A C 1
ATOM 2034 O O . TRP A 1 258 ? 0.671 -15.688 -22.656 1.00 97.38 258 TRP A O 1
ATOM 2044 N N . VAL A 1 259 ? -0.738 -17.056 -23.758 1.00 95.94 259 VAL A N 1
ATOM 2045 C CA . VAL A 1 259 ? 0.265 -17.791 -24.537 1.00 95.94 259 VAL A CA 1
ATOM 2046 C C . VAL A 1 259 ? -0.288 -18.001 -25.936 1.00 95.94 259 VAL A C 1
ATOM 2048 O O . VAL A 1 259 ? -1.399 -18.514 -26.086 1.00 95.94 259 VAL A O 1
ATOM 2051 N N . ASN A 1 260 ? 0.487 -17.651 -26.955 1.00 93.69 260 ASN A N 1
ATOM 2052 C CA . ASN A 1 260 ? 0.137 -17.907 -28.341 1.00 93.69 260 ASN A CA 1
ATOM 2053 C C . ASN A 1 260 ? 1.368 -18.388 -29.113 1.00 93.69 260 ASN A C 1
ATOM 2055 O O . ASN A 1 260 ? 2.291 -17.614 -29.358 1.00 93.69 260 ASN A O 1
ATOM 2059 N N . ALA A 1 261 ? 1.369 -19.674 -29.469 1.00 90.50 261 ALA A N 1
ATOM 2060 C CA . ALA A 1 261 ? 2.388 -20.273 -30.320 1.00 90.50 261 ALA A CA 1
ATOM 2061 C C . ALA A 1 261 ? 1.950 -20.144 -31.784 1.00 90.50 261 ALA A C 1
ATOM 2063 O O . ALA A 1 261 ? 1.002 -20.812 -32.213 1.00 90.50 261 ALA A O 1
ATOM 2064 N N . VAL A 1 262 ? 2.596 -19.263 -32.541 1.00 84.81 262 VAL A N 1
ATOM 2065 C CA . VAL A 1 262 ? 2.168 -18.883 -33.890 1.00 84.81 262 VAL A CA 1
ATOM 2066 C C . VAL A 1 262 ? 3.372 -18.471 -34.728 1.00 84.81 262 VAL A C 1
ATOM 2068 O O . VAL A 1 262 ? 4.303 -17.878 -34.211 1.00 84.81 262 VAL A O 1
ATOM 2071 N N . LEU A 1 263 ? 3.341 -18.786 -36.027 1.00 81.81 263 LEU A N 1
ATOM 2072 C CA . LEU A 1 263 ? 4.330 -18.313 -36.997 1.00 81.81 263 LEU A CA 1
ATOM 2073 C C . LEU A 1 263 ? 3.724 -17.148 -37.794 1.00 81.81 263 LEU A C 1
ATOM 2075 O O . LEU A 1 263 ? 2.772 -17.367 -38.555 1.00 81.81 263 LEU A O 1
ATOM 2079 N N . ARG A 1 264 ? 4.200 -15.918 -37.583 1.00 78.25 264 ARG A N 1
ATOM 2080 C CA . ARG A 1 264 ? 3.663 -14.690 -38.193 1.00 78.25 264 ARG A CA 1
ATOM 2081 C C . ARG A 1 264 ? 4.654 -13.533 -38.096 1.00 78.25 264 ARG A C 1
ATOM 2083 O O . ARG A 1 264 ? 5.358 -13.423 -37.112 1.00 78.25 264 ARG A O 1
ATOM 2090 N N . GLY A 1 265 ? 4.558 -12.604 -39.044 1.00 75.94 265 GLY A N 1
ATOM 2091 C CA . GLY A 1 265 ? 5.224 -11.307 -38.948 1.00 75.94 265 GLY A CA 1
ATOM 2092 C C . GLY A 1 265 ? 4.719 -10.462 -37.771 1.00 75.94 265 GLY A C 1
ATOM 2093 O O . GLY A 1 265 ? 3.521 -10.509 -37.446 1.00 75.94 265 GLY A O 1
ATOM 2094 N N . TRP A 1 266 ? 5.584 -9.614 -37.213 1.00 79.12 266 TRP A N 1
ATOM 2095 C CA . TRP A 1 266 ? 5.170 -8.624 -36.221 1.00 79.12 266 TRP A CA 1
ATOM 2096 C C . TRP A 1 266 ? 4.091 -7.662 -36.748 1.00 79.12 266 TRP A C 1
ATOM 2098 O O . TRP A 1 266 ? 4.168 -7.114 -37.851 1.00 79.12 266 TRP A O 1
ATOM 2108 N N . GLY A 1 267 ? 3.084 -7.405 -35.914 1.00 74.38 267 GLY A N 1
ATOM 2109 C CA . GLY A 1 267 ? 2.129 -6.313 -36.081 1.00 74.38 267 GLY A CA 1
ATOM 2110 C C . GLY A 1 267 ? 1.463 -5.967 -34.746 1.00 74.38 267 GLY A C 1
ATOM 2111 O O . GLY A 1 267 ? 1.364 -6.837 -33.885 1.00 74.38 267 GLY A O 1
ATOM 2112 N N . PRO A 1 268 ? 1.000 -4.726 -34.528 1.00 75.88 268 PRO A N 1
ATOM 2113 C CA . PRO A 1 268 ? 0.371 -4.342 -33.268 1.00 75.88 268 PRO A CA 1
ATOM 2114 C C . PRO A 1 268 ? -1.037 -4.933 -33.115 1.00 75.88 268 PRO A C 1
ATOM 2116 O O . PRO A 1 268 ? -1.708 -5.227 -34.104 1.00 75.88 268 PRO A O 1
ATOM 2119 N N . ASP A 1 269 ? -1.503 -5.055 -31.867 1.00 84.50 269 ASP A N 1
ATOM 2120 C CA . ASP A 1 269 ? -2.882 -5.429 -31.507 1.00 84.50 269 ASP A CA 1
ATOM 2121 C C . ASP A 1 269 ? -3.402 -6.748 -32.144 1.00 84.50 269 ASP A C 1
ATOM 2123 O O . ASP A 1 269 ? -4.614 -6.922 -32.331 1.00 84.50 269 ASP A O 1
ATOM 2127 N N . GLN A 1 270 ? -2.501 -7.673 -32.492 1.00 86.38 270 GLN A N 1
ATOM 2128 C CA . GLN A 1 270 ? -2.811 -8.966 -33.114 1.00 86.38 270 GLN A CA 1
ATOM 2129 C C . GLN A 1 270 ? -3.596 -9.891 -32.177 1.00 86.38 270 GLN A C 1
ATOM 2131 O O . GLN A 1 270 ? -4.572 -10.510 -32.606 1.00 86.38 270 GLN A O 1
ATOM 2136 N N . ASP A 1 271 ? -3.195 -9.952 -30.905 1.00 92.00 271 ASP A N 1
ATOM 2137 C CA . ASP A 1 271 ? -3.855 -10.754 -29.877 1.00 92.00 271 ASP A CA 1
ATOM 2138 C C . ASP A 1 271 ? -4.540 -9.839 -28.857 1.00 92.00 271 ASP A C 1
ATOM 2140 O O . ASP A 1 271 ? -4.001 -8.803 -28.462 1.00 92.00 271 ASP A O 1
ATOM 2144 N N . LYS A 1 272 ? -5.749 -10.220 -28.429 1.00 94.94 272 LYS A N 1
ATOM 2145 C CA . LYS A 1 272 ? -6.594 -9.423 -27.529 1.00 94.94 272 LYS A CA 1
ATOM 2146 C C . LYS A 1 272 ? -7.196 -10.317 -26.458 1.00 94.94 272 LYS A C 1
ATOM 2148 O O . LYS A 1 272 ? -7.891 -11.280 -26.777 1.00 94.94 272 LYS A O 1
ATOM 2153 N N . PHE A 1 273 ? -6.947 -9.978 -25.202 1.00 95.69 273 PHE A N 1
ATOM 2154 C CA . PHE A 1 273 ? -7.403 -10.737 -24.040 1.00 95.69 273 PHE A CA 1
ATOM 2155 C C . PHE A 1 273 ? -7.601 -9.801 -22.841 1.00 95.69 273 PHE A C 1
ATOM 2157 O O . PHE A 1 273 ? -7.361 -8.597 -22.940 1.00 95.69 273 PHE A O 1
ATOM 2164 N N . THR A 1 274 ? -8.062 -10.345 -21.715 1.00 95.62 274 THR A N 1
ATOM 2165 C CA . THR A 1 274 ? -8.204 -9.602 -20.458 1.00 95.62 274 THR A CA 1
ATOM 2166 C C . THR A 1 274 ? -7.217 -10.100 -19.409 1.00 95.62 274 THR A C 1
ATOM 2168 O O . THR A 1 274 ? -6.823 -11.267 -19.407 1.00 95.62 274 THR A O 1
ATOM 2171 N N . ALA A 1 275 ? -6.811 -9.214 -18.503 1.00 95.25 275 ALA A N 1
ATOM 2172 C CA . ALA A 1 275 ? -5.966 -9.546 -17.363 1.00 95.25 275 ALA A CA 1
ATOM 2173 C C . ALA A 1 275 ? -6.471 -8.858 -16.090 1.00 95.25 275 ALA A C 1
ATOM 2175 O O . ALA A 1 275 ? -7.038 -7.768 -16.140 1.00 95.25 275 ALA A O 1
ATOM 2176 N N . GLN A 1 276 ? -6.243 -9.489 -14.938 1.00 94.75 276 GLN A N 1
ATOM 2177 C CA . GLN A 1 276 ? -6.524 -8.888 -13.634 1.00 94.75 276 GLN A CA 1
ATOM 2178 C C . GLN A 1 276 ? -5.325 -8.050 -13.178 1.00 94.75 276 GLN A C 1
ATOM 2180 O O . GLN A 1 276 ? -4.197 -8.549 -13.125 1.00 94.75 276 GLN A O 1
ATOM 2185 N N . VAL A 1 277 ? -5.571 -6.794 -12.809 1.00 92.81 277 VAL A N 1
ATOM 2186 C CA . VAL A 1 277 ? -4.573 -5.884 -12.229 1.00 92.81 277 VAL A CA 1
ATOM 2187 C C . VAL A 1 277 ? -4.991 -5.468 -10.828 1.00 92.81 277 VAL A C 1
ATOM 2189 O O . VAL A 1 277 ? -6.174 -5.334 -10.536 1.00 92.81 277 VAL A O 1
ATOM 2192 N N . LYS A 1 278 ? -4.012 -5.232 -9.959 1.00 85.81 278 LYS A N 1
ATOM 2193 C CA . LYS A 1 278 ? -4.213 -4.667 -8.620 1.00 85.81 278 LYS A CA 1
ATOM 2194 C C . LYS A 1 278 ? -4.150 -3.143 -8.680 1.00 85.81 278 LYS A C 1
ATOM 2196 O O . LYS A 1 278 ? -3.450 -2.593 -9.532 1.00 85.81 278 LYS A O 1
ATOM 2201 N N . SER A 1 279 ? -4.784 -2.462 -7.725 1.00 82.19 279 SER A N 1
ATOM 2202 C CA . SER A 1 279 ? -4.482 -1.047 -7.481 1.00 82.19 279 SER A CA 1
ATOM 2203 C C . SER A 1 279 ? -3.005 -0.907 -7.088 1.00 82.19 279 SER A C 1
ATOM 2205 O O . SER A 1 279 ? -2.474 -1.709 -6.315 1.00 82.19 279 SER A O 1
ATOM 2207 N N . GLY A 1 280 ? -2.329 0.102 -7.632 1.00 77.69 280 GLY A N 1
ATOM 2208 C CA . GLY A 1 280 ? -0.891 0.286 -7.484 1.00 77.69 280 GLY A CA 1
ATOM 2209 C C . GLY A 1 280 ? -0.085 -0.444 -8.558 1.00 77.69 280 GLY A C 1
ATOM 2210 O O . GLY A 1 280 ? -0.480 -0.507 -9.722 1.00 77.69 280 GLY A O 1
ATOM 2211 N N . TRP A 1 281 ? 1.103 -0.915 -8.186 1.00 82.25 281 TRP A N 1
ATOM 2212 C CA . TRP A 1 281 ? 2.080 -1.464 -9.125 1.00 82.25 281 TRP A CA 1
ATOM 2213 C C . TRP A 1 281 ? 1.790 -2.913 -9.503 1.00 82.25 281 TRP A C 1
ATOM 2215 O O . TRP A 1 281 ? 1.529 -3.757 -8.648 1.00 82.25 281 TRP A O 1
ATOM 2225 N N . ASN A 1 282 ? 1.913 -3.191 -10.796 1.00 88.38 282 ASN A N 1
ATOM 2226 C CA . ASN A 1 282 ? 1.780 -4.504 -11.404 1.00 88.38 282 ASN A CA 1
ATOM 2227 C C . ASN A 1 282 ? 3.024 -4.786 -12.248 1.00 88.38 282 ASN A C 1
ATOM 2229 O O . ASN A 1 282 ? 3.522 -3.892 -12.935 1.00 88.38 282 ASN A O 1
ATOM 2233 N N . ARG A 1 283 ? 3.523 -6.024 -12.213 1.00 90.38 283 ARG A N 1
ATOM 2234 C CA . ARG A 1 283 ? 4.608 -6.458 -13.108 1.00 90.38 283 ARG A CA 1
ATOM 2235 C C . ARG A 1 283 ? 4.022 -6.889 -14.445 1.00 90.38 283 ARG A C 1
ATOM 2237 O O . ARG A 1 283 ? 3.032 -7.616 -14.457 1.00 90.38 283 ARG A O 1
ATOM 2244 N N . LEU A 1 284 ? 4.677 -6.518 -15.535 1.00 93.75 284 LEU A N 1
ATOM 2245 C CA . LEU A 1 284 ? 4.445 -7.068 -16.862 1.00 93.75 284 LEU A CA 1
ATOM 2246 C C . LEU A 1 284 ? 5.739 -7.733 -17.350 1.00 93.75 284 LEU A C 1
ATOM 2248 O O . LEU A 1 284 ? 6.792 -7.096 -17.360 1.00 93.75 284 LEU A O 1
ATOM 2252 N N . LEU A 1 285 ? 5.653 -9.001 -17.749 1.00 95.69 285 LEU A N 1
ATOM 2253 C CA . LEU A 1 285 ? 6.714 -9.704 -18.469 1.00 95.69 285 LEU A CA 1
ATOM 2254 C C . LEU A 1 285 ? 6.159 -10.172 -19.813 1.00 95.69 285 LEU A C 1
ATOM 2256 O O . LEU A 1 285 ? 5.092 -10.781 -19.871 1.00 95.69 285 LEU A O 1
ATOM 2260 N N . VAL A 1 286 ? 6.901 -9.900 -20.876 1.00 95.25 286 VAL A N 1
ATOM 2261 C CA . VAL A 1 286 ? 6.626 -10.342 -22.239 1.00 95.25 286 VAL A CA 1
ATOM 2262 C C . VAL A 1 286 ? 7.769 -11.242 -22.667 1.00 95.25 286 VAL A C 1
ATOM 2264 O O . VAL A 1 286 ? 8.929 -10.871 -22.518 1.00 95.25 286 VAL A O 1
ATOM 2267 N N . LYS A 1 287 ? 7.445 -12.403 -23.214 1.00 94.38 287 LYS A N 1
ATOM 2268 C CA . LYS A 1 287 ? 8.393 -13.285 -23.886 1.00 94.38 287 LYS A CA 1
ATOM 2269 C C . LYS A 1 287 ? 8.035 -13.354 -25.356 1.00 94.38 287 LYS A C 1
ATOM 2271 O O . LYS A 1 287 ? 6.858 -13.537 -25.670 1.00 94.38 287 LYS A O 1
ATOM 2276 N N . VAL A 1 288 ? 9.039 -13.237 -26.215 1.00 90.69 288 VAL A N 1
ATOM 2277 C CA . VAL A 1 288 ? 8.892 -13.395 -27.662 1.00 90.69 288 VAL A CA 1
ATOM 2278 C C . VAL A 1 288 ? 9.936 -14.378 -28.160 1.00 90.69 288 VAL A C 1
ATOM 2280 O O . VAL A 1 288 ? 11.121 -14.209 -27.861 1.00 90.69 288 VAL A O 1
ATOM 2283 N N . ASN A 1 289 ? 9.492 -15.370 -28.930 1.00 88.44 289 ASN A N 1
ATOM 2284 C CA . ASN A 1 289 ? 10.374 -16.315 -29.608 1.00 88.44 289 ASN A CA 1
ATOM 2285 C C . ASN A 1 289 ? 10.275 -16.076 -31.115 1.00 88.44 289 ASN A C 1
ATOM 2287 O O . ASN A 1 289 ? 9.207 -16.290 -31.681 1.00 88.44 289 ASN A O 1
ATOM 2291 N N . ASN A 1 290 ? 11.380 -15.677 -31.746 1.00 81.56 290 ASN A N 1
ATOM 2292 C CA . ASN A 1 290 ? 11.455 -15.421 -33.182 1.00 81.56 290 ASN A CA 1
ATOM 2293 C C . ASN A 1 290 ? 11.849 -16.681 -33.968 1.00 81.56 290 ASN A C 1
ATOM 2295 O O . ASN A 1 290 ? 12.790 -17.382 -33.585 1.00 81.56 290 ASN A O 1
ATOM 2299 N N . ARG A 1 291 ? 11.168 -16.961 -35.083 1.00 76.81 291 ARG A N 1
ATOM 2300 C CA . ARG A 1 291 ? 11.329 -18.159 -35.914 1.00 76.81 291 ARG A CA 1
ATOM 2301 C C . ARG A 1 291 ? 11.279 -17.843 -37.416 1.00 76.81 291 ARG A C 1
ATOM 2303 O O . ARG A 1 291 ? 10.297 -17.374 -37.967 1.00 76.81 291 ARG A O 1
ATOM 2310 N N . GLY A 1 292 ? 12.282 -18.306 -38.157 1.00 63.44 292 GLY A N 1
ATOM 2311 C CA . GLY A 1 292 ? 12.238 -18.344 -39.626 1.00 63.44 292 GLY A CA 1
ATOM 2312 C C . GLY A 1 292 ? 12.781 -17.100 -40.329 1.00 63.44 292 GLY A C 1
ATOM 2313 O O . GLY A 1 292 ? 12.765 -17.070 -41.558 1.00 63.44 292 GLY A O 1
ATOM 2314 N N . GLY A 1 293 ? 13.345 -16.152 -39.573 1.00 56.09 293 GLY A N 1
ATOM 2315 C CA . GLY A 1 293 ? 13.951 -14.924 -40.087 1.00 56.09 293 GLY A CA 1
ATOM 2316 C C . GLY A 1 293 ? 12.914 -13.908 -40.579 1.00 56.09 293 GLY A C 1
ATOM 2317 O O . GLY A 1 293 ? 11.877 -14.270 -41.124 1.00 56.09 293 GLY A O 1
ATOM 2318 N N . GLY A 1 294 ? 13.195 -12.618 -40.394 1.00 58.66 294 GLY A N 1
ATOM 2319 C CA . GLY A 1 294 ? 12.247 -11.554 -40.715 1.00 58.66 294 GLY A CA 1
ATOM 2320 C C . GLY A 1 294 ? 12.290 -10.415 -39.707 1.00 58.66 294 GLY A C 1
ATOM 2321 O O . GLY A 1 294 ? 13.284 -10.238 -38.996 1.00 58.66 294 GLY A O 1
ATOM 2322 N N . GLY A 1 295 ? 11.218 -9.624 -39.708 1.00 62.03 295 GLY A N 1
ATOM 2323 C CA . GLY A 1 295 ? 11.113 -8.406 -38.930 1.00 62.03 295 GLY A CA 1
ATOM 2324 C C . GLY A 1 295 ? 10.676 -8.636 -37.475 1.00 62.03 295 GLY A C 1
ATOM 2325 O O . GLY A 1 295 ? 9.489 -8.540 -37.179 1.00 62.03 295 GLY A O 1
ATOM 2326 N N . TRP A 1 296 ? 11.648 -8.785 -36.568 1.00 74.31 296 TRP A N 1
ATOM 2327 C CA . TRP A 1 296 ? 11.444 -9.024 -35.140 1.00 74.31 296 TRP A CA 1
ATOM 2328 C C . TRP A 1 296 ? 10.930 -7.805 -34.348 1.00 74.31 296 TRP A C 1
ATOM 2330 O O . TRP A 1 296 ? 11.544 -6.728 -34.321 1.00 74.31 296 TRP A O 1
ATOM 2340 N N . GLY A 1 297 ? 9.839 -8.001 -33.599 1.00 79.75 297 GLY A N 1
ATOM 2341 C CA . GLY A 1 297 ? 9.252 -6.971 -32.746 1.00 79.75 297 GLY A CA 1
ATOM 2342 C C . GLY A 1 297 ? 8.235 -7.479 -31.726 1.00 79.75 297 GLY A C 1
ATOM 2343 O O . GLY A 1 297 ? 7.849 -8.650 -31.711 1.00 79.75 297 GLY A O 1
ATOM 2344 N N . TYR A 1 298 ? 7.772 -6.563 -30.872 1.00 87.62 298 TYR A N 1
ATOM 2345 C CA . TYR A 1 298 ? 6.628 -6.775 -29.987 1.00 87.62 298 TYR A CA 1
ATOM 2346 C C . TYR A 1 298 ? 5.881 -5.459 -29.715 1.00 87.62 298 TYR A C 1
ATOM 2348 O O . TYR A 1 298 ? 6.394 -4.366 -29.960 1.00 87.62 298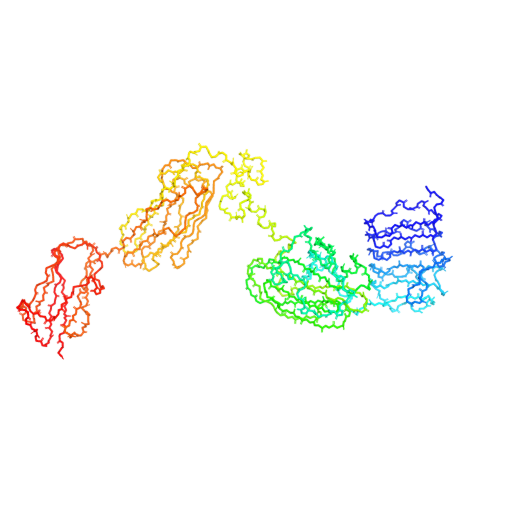 TYR A O 1
ATOM 2356 N N . SER A 1 299 ? 4.653 -5.557 -29.210 1.00 87.81 299 SER A N 1
ATOM 2357 C CA . SER A 1 299 ? 3.917 -4.411 -28.665 1.00 87.81 299 SER A CA 1
ATOM 2358 C C . SER A 1 299 ? 2.952 -4.840 -27.568 1.00 87.81 299 SER A C 1
ATOM 2360 O O . SER A 1 299 ? 2.443 -5.960 -27.600 1.00 87.81 299 SER A O 1
ATOM 2362 N N . VAL A 1 300 ? 2.692 -3.941 -26.616 1.00 90.50 300 VAL A N 1
ATOM 2363 C CA . VAL A 1 300 ? 1.666 -4.107 -25.577 1.00 90.50 300 VAL A CA 1
ATOM 2364 C C . VAL A 1 300 ? 0.927 -2.789 -25.376 1.00 90.50 300 VAL A C 1
ATOM 2366 O O . VAL A 1 300 ? 1.550 -1.725 -25.309 1.00 90.50 300 VAL A O 1
ATOM 2369 N N . ARG A 1 301 ? -0.399 -2.866 -25.247 1.00 88.81 301 ARG A N 1
ATOM 2370 C CA . ARG A 1 301 ? -1.285 -1.723 -25.035 1.00 88.81 301 ARG A CA 1
ATOM 2371 C C . ARG A 1 301 ? -2.463 -2.060 -24.128 1.00 88.81 301 ARG A C 1
ATOM 2373 O O . ARG A 1 301 ? -3.030 -3.146 -24.211 1.00 88.81 301 ARG A O 1
ATOM 2380 N N . PHE A 1 302 ? -2.873 -1.077 -23.326 1.00 88.81 302 PHE A N 1
ATOM 2381 C CA . PHE A 1 302 ? -4.069 -1.136 -22.481 1.00 88.81 302 PHE A CA 1
ATOM 2382 C C . PHE A 1 302 ? -5.094 -0.097 -22.972 1.00 88.81 302 PHE A C 1
ATOM 2384 O O . PHE A 1 302 ? -5.019 1.073 -22.585 1.00 88.81 302 PHE A O 1
ATOM 2391 N N . PRO A 1 303 ? -6.025 -0.469 -23.871 1.00 85.12 303 PRO A N 1
ATOM 2392 C CA . PRO A 1 303 ? -6.865 0.488 -24.599 1.00 85.12 303 PRO A CA 1
ATOM 2393 C C . PRO A 1 303 ? -7.935 1.160 -23.727 1.00 85.12 303 PRO A C 1
ATOM 2395 O O . PRO A 1 303 ? -8.279 2.315 -23.971 1.00 85.12 303 PRO A O 1
ATOM 2398 N N . ASN A 1 304 ? -8.453 0.463 -22.710 1.00 82.56 304 ASN A N 1
ATOM 2399 C CA . ASN A 1 304 ? -9.587 0.946 -21.912 1.00 82.56 304 ASN A CA 1
ATOM 2400 C C . ASN A 1 304 ? -9.161 1.626 -20.605 1.00 82.56 304 ASN A C 1
ATOM 2402 O O . ASN A 1 304 ? -9.849 2.525 -20.126 1.00 82.56 304 ASN A O 1
ATOM 2406 N N . VAL A 1 305 ? -8.035 1.207 -20.022 1.00 82.00 305 VAL A N 1
ATOM 2407 C CA . VAL A 1 305 ? -7.518 1.727 -18.751 1.00 82.00 305 VAL A CA 1
ATOM 2408 C C . VAL A 1 305 ? -6.017 1.906 -18.891 1.00 82.00 305 VAL A C 1
ATOM 2410 O O . VAL A 1 305 ? -5.267 0.934 -18.903 1.00 82.00 305 VAL A O 1
ATOM 2413 N N . LYS A 1 306 ? -5.567 3.156 -19.007 1.00 79.12 306 LYS A N 1
ATOM 2414 C CA . LYS A 1 306 ? -4.137 3.447 -19.110 1.00 79.12 306 LYS A CA 1
ATOM 2415 C C . LYS A 1 306 ? -3.460 3.294 -17.745 1.00 79.12 306 LYS A C 1
ATOM 2417 O O . LYS A 1 306 ? -4.028 3.751 -16.747 1.00 79.12 306 LYS A O 1
ATOM 2422 N N . PRO A 1 307 ? -2.236 2.741 -17.691 1.00 80.94 307 PRO A N 1
ATOM 2423 C CA . PRO A 1 307 ? -1.386 2.900 -16.525 1.00 80.94 307 PRO A CA 1
ATOM 2424 C C . PRO A 1 307 ? -1.215 4.393 -16.234 1.00 80.94 307 PRO A C 1
ATOM 2426 O O . PRO A 1 307 ? -1.002 5.199 -17.139 1.00 80.94 307 PRO A O 1
ATOM 2429 N N . VAL A 1 308 ? -1.308 4.762 -14.963 1.00 82.00 308 VAL A N 1
ATOM 2430 C CA . VAL A 1 308 ? -1.023 6.120 -14.486 1.00 82.00 308 VAL A CA 1
ATOM 2431 C C . VAL A 1 308 ? 0.480 6.403 -14.561 1.00 82.00 308 VAL A C 1
ATOM 2433 O O . VAL A 1 308 ? 0.892 7.558 -14.604 1.00 82.00 308 VAL A O 1
ATOM 2436 N N . GLU A 1 309 ? 1.298 5.348 -14.551 1.00 78.25 309 GLU A N 1
ATOM 2437 C CA . GLU A 1 309 ? 2.755 5.420 -14.554 1.00 78.25 309 GLU A CA 1
ATOM 2438 C C . GLU A 1 309 ? 3.359 4.120 -15.108 1.00 78.25 309 GLU A C 1
ATOM 2440 O O . GLU A 1 309 ? 2.792 3.040 -14.908 1.00 78.25 309 GLU A O 1
ATOM 2445 N N . VAL A 1 310 ? 4.508 4.230 -15.778 1.00 80.44 310 VAL A N 1
ATOM 2446 C CA . VAL A 1 310 ? 5.325 3.113 -16.277 1.00 80.44 310 VAL A CA 1
ATOM 2447 C C . VAL A 1 310 ? 6.734 3.274 -15.705 1.00 80.44 310 VAL A C 1
ATOM 2449 O O . VAL A 1 310 ? 7.238 4.392 -15.642 1.00 80.44 310 VAL A O 1
ATOM 2452 N N . SER A 1 311 ? 7.355 2.185 -15.247 1.00 76.50 311 SER A N 1
ATOM 2453 C CA . SER A 1 311 ? 8.705 2.204 -14.672 1.00 76.50 311 SER A CA 1
ATOM 2454 C C . SER A 1 311 ? 9.523 0.988 -15.101 1.00 76.50 311 SER A C 1
ATOM 2456 O O . SER A 1 311 ? 9.024 -0.136 -15.134 1.00 76.50 311 SER A O 1
ATOM 2458 N N . LEU A 1 312 ? 10.814 1.216 -15.355 1.00 76.00 312 LEU A N 1
ATOM 2459 C CA . LEU A 1 312 ? 11.805 0.180 -15.664 1.00 76.00 312 LEU A CA 1
ATOM 2460 C C . LEU A 1 312 ? 12.476 -0.410 -14.429 1.00 76.00 312 LEU A C 1
ATOM 2462 O O . LEU A 1 312 ? 13.266 -1.337 -14.544 1.00 76.00 312 LEU A O 1
ATOM 2466 N N . ASN A 1 313 ? 12.207 0.133 -13.245 1.00 67.56 313 ASN A N 1
ATOM 2467 C CA . ASN A 1 313 ? 12.862 -0.318 -12.032 1.00 67.56 313 ASN A CA 1
ATOM 2468 C C . ASN A 1 313 ? 11.851 -0.369 -10.875 1.00 67.56 313 ASN A C 1
ATOM 2470 O O . ASN A 1 313 ? 11.407 0.682 -10.399 1.00 67.56 313 ASN A O 1
ATOM 2474 N N . PRO A 1 314 ? 11.494 -1.566 -10.382 1.00 49.19 314 PRO A N 1
ATOM 2475 C CA . PRO A 1 314 ? 10.599 -1.701 -9.238 1.00 49.19 314 PRO A CA 1
ATOM 2476 C C . PRO A 1 314 ? 11.295 -1.290 -7.938 1.00 49.19 314 PRO A C 1
ATOM 2478 O O . PRO A 1 314 ? 10.633 -0.877 -6.988 1.00 49.19 314 PRO A O 1
ATOM 2481 N N . ASP A 1 315 ? 12.629 -1.360 -7.895 1.00 51.28 315 ASP A N 1
ATOM 2482 C CA . ASP A 1 315 ? 13.410 -0.947 -6.743 1.00 51.28 315 ASP A CA 1
ATOM 2483 C C . ASP A 1 315 ? 13.525 0.557 -6.640 1.00 51.28 315 ASP A C 1
ATOM 2485 O O . ASP A 1 315 ? 13.745 1.004 -5.535 1.00 51.28 315 ASP A O 1
ATOM 2489 N N . VAL A 1 316 ? 13.294 1.367 -7.679 1.00 49.47 316 VAL A N 1
ATOM 2490 C CA . VAL A 1 316 ? 13.221 2.835 -7.514 1.00 49.47 316 VAL A CA 1
ATOM 2491 C C . VAL A 1 316 ? 12.126 3.220 -6.502 1.00 49.47 316 VAL A C 1
ATOM 2493 O O . VAL A 1 316 ? 12.306 4.148 -5.721 1.00 49.47 316 VAL A O 1
ATOM 2496 N N . MET A 1 317 ? 11.047 2.440 -6.388 1.00 44.00 317 MET A N 1
ATOM 2497 C CA . MET A 1 317 ? 10.005 2.648 -5.370 1.00 44.00 317 MET A CA 1
ATOM 2498 C C . MET A 1 317 ? 10.484 2.344 -3.943 1.00 44.00 317 MET A C 1
ATOM 2500 O O . MET A 1 317 ? 10.043 3.004 -3.005 1.00 44.00 317 MET A O 1
ATOM 2504 N N . LYS A 1 318 ? 11.399 1.379 -3.770 1.00 47.66 318 LYS A N 1
ATOM 2505 C CA . LYS A 1 318 ? 12.086 1.134 -2.493 1.00 47.66 318 LYS A CA 1
ATOM 2506 C C . LYS A 1 318 ? 13.247 2.104 -2.281 1.00 47.66 318 LYS A C 1
ATOM 2508 O O . LYS A 1 318 ? 13.374 2.618 -1.195 1.00 47.66 318 LYS A O 1
ATOM 2513 N N . LEU A 1 319 ? 14.027 2.435 -3.301 1.00 47.22 319 LEU A N 1
ATOM 2514 C CA . LEU A 1 319 ? 15.264 3.215 -3.237 1.00 47.22 319 LEU A CA 1
ATOM 2515 C C . LEU A 1 319 ? 15.023 4.720 -3.026 1.00 47.22 319 LEU A C 1
ATOM 2517 O O . LEU A 1 319 ? 15.886 5.386 -2.468 1.00 47.22 319 LEU A O 1
ATOM 2521 N N . ILE A 1 320 ? 13.879 5.272 -3.463 1.00 55.81 320 ILE A N 1
ATOM 2522 C CA . ILE A 1 320 ? 13.511 6.671 -3.160 1.00 55.81 320 ILE A CA 1
ATOM 2523 C C . ILE A 1 320 ? 12.907 6.789 -1.748 1.00 55.81 320 ILE A C 1
ATOM 2525 O O . ILE A 1 320 ? 13.076 7.813 -1.089 1.00 55.81 320 ILE A O 1
ATOM 2529 N N . GLY A 1 321 ? 12.170 5.767 -1.296 1.00 63.97 321 GLY A N 1
ATOM 2530 C CA . GLY A 1 321 ? 11.428 5.789 -0.031 1.00 63.97 321 GLY A CA 1
ATOM 2531 C C . GLY A 1 321 ? 12.177 5.214 1.173 1.00 63.97 321 GLY A C 1
ATOM 2532 O O . GLY A 1 321 ? 11.951 5.688 2.276 1.00 63.97 321 GLY A O 1
ATOM 2533 N N . ASP A 1 322 ? 13.046 4.221 0.980 1.00 72.44 322 ASP A N 1
ATOM 2534 C CA . ASP A 1 322 ? 13.924 3.613 1.992 1.00 72.44 322 ASP A CA 1
ATOM 2535 C C . ASP A 1 322 ? 15.231 4.401 2.049 1.00 72.44 322 ASP A C 1
ATOM 2537 O O . ASP A 1 322 ? 16.282 4.004 1.540 1.00 72.44 322 ASP A O 1
ATOM 2541 N N . VAL A 1 323 ? 15.139 5.585 2.641 1.00 78.38 323 VAL A N 1
ATOM 2542 C CA . VAL A 1 323 ? 16.298 6.456 2.823 1.00 78.38 323 VAL A CA 1
ATOM 2543 C C . VAL A 1 323 ? 17.146 6.037 4.029 1.00 78.38 323 VAL A C 1
ATOM 2545 O O . VAL A 1 323 ? 18.169 6.663 4.303 1.00 78.38 323 VAL A O 1
ATOM 2548 N N . SER A 1 324 ? 16.737 4.996 4.759 1.00 75.75 324 SER A N 1
ATOM 2549 C CA . SER A 1 324 ? 17.532 4.355 5.809 1.00 75.75 324 SER A CA 1
ATOM 2550 C C . SER A 1 324 ? 18.422 3.219 5.294 1.00 75.75 324 SER A C 1
ATOM 2552 O O . SER A 1 324 ? 19.385 2.848 5.963 1.00 75.75 324 SER A O 1
ATOM 2554 N N . GLY A 1 325 ? 18.123 2.670 4.113 1.00 67.00 325 GLY A N 1
ATOM 2555 C CA . GLY A 1 325 ? 18.836 1.539 3.524 1.00 67.00 325 GLY A CA 1
ATOM 2556 C C . GLY A 1 325 ? 18.594 0.211 4.249 1.00 67.00 325 GLY A C 1
ATOM 2557 O O . GLY A 1 325 ? 19.413 -0.703 4.130 1.00 67.00 325 GLY A O 1
ATOM 2558 N N . ASN A 1 326 ? 17.511 0.093 5.027 1.00 66.81 326 ASN A N 1
ATOM 2559 C CA . ASN A 1 326 ? 17.227 -1.089 5.852 1.00 66.81 326 ASN A CA 1
ATOM 2560 C C . ASN A 1 326 ? 16.345 -2.142 5.145 1.00 66.81 326 ASN A C 1
ATOM 2562 O O . ASN A 1 326 ? 16.061 -3.202 5.709 1.00 66.81 326 ASN A O 1
ATOM 2566 N N . GLY A 1 327 ? 15.928 -1.872 3.907 1.00 62.03 327 GLY A N 1
ATOM 2567 C CA . GLY A 1 327 ? 15.095 -2.730 3.072 1.00 62.03 327 GLY A CA 1
ATOM 2568 C C . GLY A 1 327 ? 13.584 -2.546 3.260 1.00 62.03 327 GLY A C 1
ATOM 2569 O O . GLY A 1 327 ? 12.812 -3.242 2.585 1.00 62.03 327 GLY A O 1
ATOM 2570 N N . ALA A 1 328 ? 13.144 -1.644 4.145 1.00 70.88 328 ALA A N 1
ATOM 2571 C CA . ALA A 1 328 ? 11.746 -1.368 4.463 1.00 70.88 328 ALA A CA 1
ATOM 2572 C C . ALA A 1 328 ? 11.442 0.139 4.435 1.00 70.88 328 ALA A C 1
ATOM 2574 O O . ALA A 1 328 ? 12.171 0.941 4.995 1.00 70.88 328 ALA A O 1
ATOM 2575 N N . ILE A 1 329 ? 10.302 0.519 3.849 1.00 78.81 329 ILE A N 1
ATOM 2576 C CA . ILE A 1 329 ? 9.804 1.900 3.913 1.00 78.81 329 ILE A CA 1
ATOM 2577 C C . ILE A 1 329 ? 8.938 2.035 5.161 1.00 78.81 329 ILE A C 1
ATOM 2579 O O . ILE A 1 329 ? 7.895 1.387 5.284 1.00 78.81 329 ILE A O 1
ATOM 2583 N N . THR A 1 330 ? 9.358 2.886 6.083 1.00 79.44 330 THR A N 1
ATOM 2584 C CA . THR A 1 330 ? 8.733 3.070 7.392 1.00 79.44 330 THR A CA 1
ATOM 2585 C C . THR A 1 330 ? 8.580 4.553 7.729 1.00 79.44 330 THR A C 1
ATOM 2587 O O . THR A 1 330 ? 9.043 5.443 7.017 1.00 79.44 330 THR A O 1
ATOM 2590 N N . ALA A 1 331 ? 7.938 4.849 8.862 1.00 87.19 331 ALA A N 1
ATOM 2591 C CA . ALA A 1 331 ? 7.881 6.216 9.378 1.00 87.19 331 ALA A CA 1
ATOM 2592 C C . ALA A 1 331 ? 9.277 6.786 9.701 1.00 87.19 331 ALA A C 1
ATOM 2594 O O . ALA A 1 331 ? 9.448 8.002 9.767 1.00 87.19 331 ALA A O 1
ATOM 2595 N N . TYR A 1 332 ? 10.282 5.925 9.883 1.00 83.81 332 TYR A N 1
ATOM 2596 C CA . TYR A 1 332 ? 11.649 6.378 10.082 1.00 83.81 332 TYR A CA 1
ATOM 2597 C C . TYR A 1 332 ? 12.245 7.031 8.847 1.00 83.81 332 TYR A C 1
ATOM 2599 O O . TYR A 1 332 ? 12.874 8.080 8.958 1.00 83.81 332 TYR A O 1
ATOM 2607 N N . ASP A 1 333 ? 12.010 6.454 7.675 1.00 84.69 333 ASP A N 1
ATOM 2608 C CA . ASP A 1 333 ? 12.510 7.014 6.430 1.00 84.69 333 ASP A CA 1
ATOM 2609 C C . ASP A 1 333 ? 11.938 8.419 6.207 1.00 84.69 333 ASP A C 1
ATOM 2611 O O . ASP A 1 333 ? 12.655 9.344 5.832 1.00 84.69 333 ASP A O 1
ATOM 2615 N N . ALA A 1 334 ? 10.674 8.637 6.587 1.00 87.88 334 ALA A N 1
ATOM 2616 C CA . ALA A 1 334 ? 10.088 9.974 6.616 1.00 87.88 334 ALA A CA 1
ATOM 2617 C C . ALA A 1 334 ? 10.828 10.930 7.577 1.00 87.88 334 ALA A C 1
ATOM 2619 O O . ALA A 1 334 ? 11.066 12.083 7.221 1.00 87.88 334 ALA A O 1
ATOM 2620 N N . ALA A 1 335 ? 11.237 10.476 8.767 1.00 87.31 335 ALA A N 1
ATOM 2621 C CA . ALA A 1 335 ? 12.027 11.295 9.693 1.00 87.31 335 ALA A CA 1
ATOM 2622 C C . ALA A 1 335 ? 13.437 11.609 9.165 1.00 87.31 335 ALA A C 1
ATOM 2624 O O . ALA A 1 335 ? 13.935 12.715 9.378 1.00 87.31 335 ALA A O 1
ATOM 2625 N N . LEU A 1 336 ? 14.072 10.678 8.452 1.00 84.44 336 LEU A N 1
ATOM 2626 C CA . LEU A 1 336 ? 15.359 10.912 7.793 1.00 84.44 336 LEU A CA 1
ATOM 2627 C C . LEU A 1 336 ? 15.243 11.930 6.652 1.00 84.44 336 LEU A C 1
ATOM 2629 O O . LEU A 1 336 ? 16.089 12.815 6.535 1.00 84.44 336 LEU A O 1
ATOM 2633 N N . ILE A 1 337 ? 14.169 11.870 5.858 1.00 86.62 337 ILE A N 1
ATOM 2634 C CA . ILE A 1 337 ? 13.883 12.869 4.816 1.00 86.62 337 ILE A CA 1
ATOM 2635 C C . ILE A 1 337 ? 13.727 14.267 5.430 1.00 86.62 337 ILE A C 1
ATOM 2637 O O . ILE A 1 337 ? 14.287 15.237 4.910 1.00 86.62 337 ILE A O 1
ATOM 2641 N N . LEU A 1 338 ? 12.998 14.382 6.547 1.00 86.50 338 LEU A N 1
ATOM 2642 C CA . LEU A 1 338 ? 12.845 15.650 7.265 1.00 86.50 338 LEU A CA 1
ATOM 2643 C C . LEU A 1 338 ? 14.203 16.180 7.741 1.00 86.50 338 LEU A C 1
ATOM 2645 O O . LEU A 1 338 ? 14.536 17.326 7.448 1.00 86.50 338 LEU A O 1
ATOM 2649 N N . GLN A 1 339 ? 15.014 15.336 8.389 1.00 84.75 339 GLN A N 1
ATOM 2650 C CA . GLN A 1 339 ? 16.358 15.688 8.861 1.00 84.75 339 GLN A CA 1
ATOM 2651 C C . GLN A 1 339 ? 17.280 16.158 7.732 1.00 84.75 339 GLN A C 1
ATOM 2653 O O . GLN A 1 339 ? 17.973 17.163 7.888 1.00 84.75 339 GLN A O 1
ATOM 2658 N N . PHE A 1 340 ? 17.269 15.469 6.590 1.00 81.94 340 PHE A N 1
ATOM 2659 C CA . PHE A 1 340 ? 18.051 15.859 5.418 1.00 81.94 340 PHE A CA 1
ATOM 2660 C C . PHE A 1 340 ? 17.609 17.224 4.878 1.00 81.94 340 PHE A C 1
ATOM 2662 O O . PHE A 1 340 ? 18.433 18.092 4.601 1.00 81.94 340 PHE A O 1
ATOM 2669 N N . THR A 1 341 ? 16.295 17.455 4.807 1.00 83.12 341 THR A N 1
ATOM 2670 C CA . THR A 1 341 ? 15.717 18.704 4.285 1.00 83.12 341 THR A CA 1
ATOM 2671 C C . THR A 1 341 ? 16.101 19.923 5.127 1.00 83.12 341 THR A C 1
ATOM 2673 O O . THR A 1 341 ? 16.322 21.003 4.579 1.00 83.12 341 THR A O 1
ATOM 2676 N N . VAL A 1 342 ? 16.212 19.764 6.450 1.00 83.12 342 VAL A N 1
ATOM 2677 C CA . VAL A 1 342 ? 16.640 20.840 7.362 1.00 83.12 342 VAL A CA 1
ATOM 2678 C C . VAL A 1 342 ? 18.160 20.879 7.592 1.00 83.12 342 VAL A C 1
ATOM 2680 O O . VAL A 1 342 ? 18.640 21.719 8.352 1.00 83.12 342 VAL A O 1
ATOM 2683 N N . GLY A 1 343 ? 18.924 19.998 6.936 1.00 79.69 343 GLY A N 1
ATOM 2684 C CA . GLY A 1 343 ? 20.386 19.945 7.014 1.00 79.69 343 GLY A CA 1
ATOM 2685 C C . GLY A 1 343 ? 20.948 19.363 8.316 1.00 79.69 343 GLY A C 1
ATOM 2686 O O . GLY A 1 343 ? 22.097 19.641 8.653 1.00 79.69 343 GLY A O 1
ATOM 2687 N N . LEU A 1 344 ? 20.160 18.579 9.063 1.00 80.56 344 LEU A N 1
ATOM 2688 C CA . LEU A 1 344 ? 20.639 17.826 10.234 1.00 80.56 344 LEU A CA 1
ATOM 2689 C C . LEU A 1 344 ? 21.492 16.615 9.829 1.00 80.56 344 LEU A C 1
ATOM 2691 O O . LEU A 1 344 ? 22.391 16.223 10.570 1.00 80.56 344 LEU A O 1
ATOM 2695 N N . ILE A 1 345 ? 21.229 16.065 8.644 1.00 78.12 345 ILE A N 1
ATOM 2696 C CA . ILE A 1 345 ? 22.089 15.108 7.941 1.00 78.12 345 ILE A CA 1
ATOM 2697 C C . ILE A 1 345 ? 22.340 15.626 6.523 1.00 78.12 345 ILE A C 1
ATOM 2699 O O . ILE A 1 345 ? 21.521 16.363 5.975 1.00 78.12 345 ILE A O 1
ATOM 2703 N N . ASP A 1 346 ? 23.471 15.261 5.930 1.00 80.38 346 ASP A N 1
ATOM 2704 C CA . ASP A 1 346 ? 23.967 15.841 4.674 1.00 80.38 346 ASP A CA 1
ATOM 2705 C C . ASP A 1 346 ? 23.953 14.871 3.484 1.00 80.38 346 ASP A C 1
ATOM 2707 O O . ASP A 1 346 ? 24.265 15.267 2.360 1.00 80.38 346 ASP A O 1
ATOM 2711 N N . HIS A 1 347 ? 23.550 13.617 3.699 1.00 71.56 347 HIS A N 1
ATOM 2712 C CA . HIS A 1 347 ? 23.403 12.619 2.645 1.00 71.56 347 HIS A CA 1
ATOM 2713 C C . HIS A 1 347 ? 22.299 11.609 2.964 1.00 71.56 347 HIS A C 1
ATOM 2715 O O . HIS A 1 347 ? 21.997 11.336 4.126 1.00 71.56 347 HIS A O 1
ATOM 2721 N N . LEU A 1 348 ? 21.723 11.048 1.900 1.00 74.25 348 LEU A N 1
ATOM 2722 C CA . LEU A 1 348 ? 20.843 9.885 1.930 1.00 74.25 348 LEU A CA 1
ATOM 2723 C C . LEU A 1 348 ? 21.406 8.810 0.974 1.00 74.25 348 LEU A C 1
ATOM 2725 O O . LEU A 1 348 ? 21.971 9.180 -0.061 1.00 74.25 348 LEU A O 1
ATOM 2729 N N . PRO A 1 349 ? 21.244 7.506 1.272 1.00 72.56 349 PRO A N 1
ATOM 2730 C CA . PRO A 1 349 ? 20.658 6.965 2.498 1.00 72.56 349 PRO A CA 1
ATOM 2731 C C . PRO A 1 349 ? 21.496 7.311 3.738 1.00 72.56 349 PRO A C 1
ATOM 2733 O O . PRO A 1 349 ? 22.718 7.443 3.648 1.00 72.56 349 PRO A O 1
ATOM 2736 N N . ALA A 1 350 ? 20.833 7.531 4.875 1.00 68.00 350 ALA A N 1
ATOM 2737 C CA . ALA A 1 350 ? 21.513 7.892 6.114 1.00 68.00 350 ALA A CA 1
ATOM 2738 C C . ALA A 1 350 ? 22.367 6.707 6.611 1.00 68.00 350 ALA A C 1
ATOM 2740 O O . ALA A 1 350 ? 21.949 5.556 6.459 1.00 68.00 350 ALA A O 1
ATOM 2741 N N . PRO A 1 351 ? 23.545 6.939 7.222 1.00 59.69 351 PRO A N 1
ATOM 2742 C CA . PRO A 1 351 ? 24.353 5.861 7.781 1.00 59.69 351 PRO A CA 1
ATOM 2743 C C . PRO A 1 351 ? 23.546 5.066 8.811 1.00 59.69 351 PRO A C 1
ATOM 2745 O O . PRO A 1 351 ? 22.846 5.657 9.631 1.00 59.69 351 PRO A O 1
ATOM 2748 N N . THR A 1 352 ? 23.710 3.743 8.850 1.00 54.53 352 THR A N 1
ATOM 2749 C CA . THR A 1 352 ? 23.080 2.873 9.866 1.00 54.53 352 THR A CA 1
ATOM 2750 C C . THR A 1 352 ? 23.457 3.241 11.308 1.00 54.53 352 THR A C 1
ATOM 2752 O O . THR A 1 352 ? 22.770 2.845 12.245 1.00 54.53 352 THR A O 1
ATOM 2755 N N . ASP A 1 353 ? 24.517 4.039 11.473 1.00 51.88 353 ASP A N 1
ATOM 2756 C CA . ASP A 1 353 ? 25.044 4.539 12.740 1.00 51.88 353 ASP A CA 1
ATOM 2757 C C . ASP A 1 353 ? 24.747 6.039 12.927 1.00 51.88 353 ASP A C 1
ATOM 2759 O O . ASP A 1 353 ? 25.639 6.814 13.287 1.00 51.88 353 ASP A O 1
ATOM 2763 N N . VAL A 1 354 ? 23.508 6.495 12.684 1.00 52.47 354 VAL A N 1
ATOM 2764 C CA . VAL A 1 354 ? 23.103 7.814 13.202 1.00 52.47 354 VAL A CA 1
ATOM 2765 C C . VAL A 1 354 ? 23.273 7.747 14.715 1.00 52.47 354 VAL A C 1
ATOM 2767 O O . VAL A 1 354 ? 22.553 7.019 15.398 1.00 52.47 354 VAL A O 1
ATOM 2770 N N . SER A 1 355 ? 24.275 8.456 15.235 1.00 46.41 355 SER A N 1
ATOM 2771 C CA . SER A 1 355 ? 24.603 8.489 16.654 1.00 46.41 355 SER A CA 1
ATOM 2772 C C . SER A 1 355 ? 23.401 9.018 17.432 1.00 46.41 355 SER A C 1
ATOM 2774 O O . SER A 1 355 ? 23.219 10.230 17.568 1.00 46.41 355 SER A O 1
ATOM 2776 N N . VAL A 1 356 ? 22.552 8.116 17.919 1.00 52.12 356 VAL A N 1
ATOM 2777 C CA . VAL A 1 356 ? 21.442 8.486 18.786 1.00 52.12 356 VAL A CA 1
ATOM 2778 C C . VAL A 1 356 ? 22.074 9.010 20.071 1.00 52.12 356 VAL A C 1
ATOM 2780 O O . VAL A 1 356 ? 22.818 8.306 20.752 1.00 52.12 356 VAL A O 1
ATOM 2783 N N . SER A 1 357 ? 21.834 10.284 20.377 1.00 48.31 357 SER A N 1
ATOM 2784 C CA . SER A 1 357 ? 22.379 10.954 21.564 1.00 48.31 357 SER A CA 1
ATOM 2785 C C . SER A 1 357 ? 21.896 10.324 22.882 1.00 48.31 357 SER A C 1
ATOM 2787 O O . SER A 1 357 ? 22.417 10.676 23.945 1.00 48.31 357 SER A O 1
ATOM 2789 N N . SER A 1 358 ? 20.892 9.444 22.849 1.00 57.56 358 SER A N 1
ATOM 2790 C CA . SER A 1 358 ? 20.311 8.796 24.022 1.00 57.56 358 SER A CA 1
ATOM 2791 C C . SER A 1 358 ? 20.842 7.372 24.223 1.00 57.56 358 SER A C 1
ATOM 2793 O O . SER A 1 358 ? 21.152 6.641 23.285 1.00 57.56 358 SER A O 1
ATOM 2795 N N . SER A 1 359 ? 20.975 6.977 25.492 1.00 60.12 359 SER A N 1
ATOM 2796 C CA . SER A 1 359 ? 21.327 5.600 25.854 1.00 60.12 359 SER A CA 1
ATOM 2797 C C . SER A 1 359 ? 20.186 4.651 25.467 1.00 60.12 359 SER A C 1
ATOM 2799 O O . SER A 1 359 ? 19.042 4.989 25.746 1.00 60.12 359 SER A O 1
ATOM 2801 N N . PRO A 1 360 ? 20.455 3.459 24.909 1.00 64.62 360 PRO A N 1
ATOM 2802 C CA . PRO A 1 360 ? 19.401 2.528 24.522 1.00 64.62 360 PRO A CA 1
ATOM 2803 C C . PRO A 1 360 ? 18.492 2.128 25.691 1.00 64.62 360 PRO A C 1
ATOM 2805 O O . PRO A 1 360 ? 18.969 1.588 26.693 1.00 64.62 360 PRO A O 1
ATOM 2808 N N . HIS A 1 361 ? 17.184 2.357 25.568 1.00 74.75 361 HIS A N 1
ATOM 2809 C CA . HIS A 1 361 ? 16.187 1.932 26.555 1.00 74.75 361 HIS A CA 1
ATOM 2810 C C . HIS A 1 361 ? 14.816 1.633 25.925 1.00 74.75 361 HIS A C 1
ATOM 2812 O O . HIS A 1 361 ? 14.371 2.370 25.049 1.00 74.75 361 HIS A O 1
ATOM 2818 N N . PRO A 1 362 ? 14.095 0.595 26.390 1.00 81.25 362 PRO A N 1
ATOM 2819 C CA . PRO A 1 362 ? 12.802 0.252 25.819 1.00 81.25 362 PRO A CA 1
ATOM 2820 C C . PRO A 1 362 ? 11.764 1.339 26.099 1.00 81.25 362 PRO A C 1
ATOM 2822 O O . PRO A 1 362 ? 11.615 1.779 27.245 1.00 81.25 362 PRO A O 1
ATOM 2825 N N . PHE A 1 363 ? 10.990 1.711 25.082 1.00 86.19 363 PHE A N 1
ATOM 2826 C CA . PHE A 1 363 ? 9.869 2.630 25.254 1.00 86.19 363 PHE A CA 1
ATOM 2827 C C . PHE A 1 363 ? 8.765 1.957 26.070 1.00 86.19 363 PHE A C 1
ATOM 2829 O O . PHE A 1 363 ? 8.412 0.802 25.827 1.00 86.19 363 PHE A O 1
ATOM 2836 N N . LYS A 1 364 ? 8.199 2.680 27.039 1.00 90.56 364 LYS A N 1
ATOM 2837 C CA . LYS A 1 364 ? 7.046 2.218 27.818 1.00 90.56 364 LYS A CA 1
ATOM 2838 C C . LYS A 1 364 ? 5.814 3.012 27.427 1.00 90.56 364 LYS A C 1
ATOM 2840 O O . LYS A 1 364 ? 5.704 4.181 27.790 1.00 90.56 364 LYS A O 1
ATOM 2845 N N . LEU A 1 365 ? 4.913 2.372 26.691 1.00 92.88 365 LEU A N 1
ATOM 2846 C CA . LEU A 1 365 ? 3.622 2.939 26.328 1.00 92.88 365 LEU A CA 1
ATOM 2847 C C . LEU A 1 365 ? 2.585 2.618 27.397 1.00 92.88 365 LEU A C 1
ATOM 2849 O O . LEU A 1 365 ? 2.529 1.495 27.897 1.00 92.88 365 LEU A O 1
ATOM 2853 N N . ARG A 1 366 ? 1.743 3.596 27.725 1.00 94.25 366 ARG A N 1
ATOM 2854 C CA . ARG A 1 366 ? 0.687 3.461 28.728 1.00 94.25 366 ARG A CA 1
ATOM 2855 C C . ARG A 1 366 ? -0.614 4.029 28.199 1.00 94.25 366 ARG A C 1
ATOM 2857 O O . ARG A 1 366 ? -0.679 5.194 27.808 1.00 94.25 366 ARG A O 1
ATOM 2864 N N . ILE A 1 367 ? -1.659 3.214 28.240 1.00 95.62 367 ILE A N 1
ATOM 2865 C CA . ILE A 1 367 ? -3.025 3.625 27.927 1.00 95.62 367 ILE A CA 1
ATOM 2866 C C . ILE A 1 367 ? -3.838 3.476 29.222 1.00 95.62 367 ILE A C 1
ATOM 2868 O O . ILE A 1 367 ? -3.880 2.385 29.792 1.00 95.62 367 ILE A O 1
ATOM 2872 N N . PRO A 1 368 ? -4.446 4.546 29.765 1.00 93.38 368 PRO A N 1
ATOM 2873 C CA . PRO A 1 368 ? -5.091 4.472 31.070 1.00 93.38 368 PRO A CA 1
ATOM 2874 C C . PRO A 1 368 ? -6.399 3.680 31.012 1.00 93.38 368 PRO A C 1
ATOM 2876 O O . PRO A 1 368 ? -7.043 3.557 29.971 1.00 93.38 368 PRO A O 1
ATOM 2879 N N . GLN A 1 369 ? -6.838 3.182 32.168 1.00 92.06 369 GLN A N 1
ATOM 2880 C CA . GLN A 1 369 ? -8.190 2.646 32.286 1.00 92.06 369 GLN A CA 1
ATOM 2881 C C . GLN A 1 369 ? -9.201 3.778 32.434 1.00 92.06 369 GLN A C 1
ATOM 2883 O O . GLN A 1 369 ? -9.001 4.698 33.228 1.00 92.06 369 GLN A O 1
ATOM 2888 N N . VAL A 1 370 ? -10.308 3.687 31.701 1.00 91.38 370 VAL A N 1
ATOM 2889 C CA . VAL A 1 370 ? -11.355 4.712 31.688 1.00 91.38 370 VAL A CA 1
ATOM 2890 C C . VAL A 1 370 ? -12.707 4.068 31.957 1.00 91.38 370 VAL A C 1
ATOM 2892 O O . VAL A 1 370 ? -13.046 3.035 31.383 1.00 91.38 370 VAL A O 1
ATOM 2895 N N . LYS A 1 371 ? -13.493 4.681 32.842 1.00 89.12 371 LYS A N 1
ATOM 2896 C CA . LYS A 1 371 ? -14.914 4.364 33.014 1.00 89.12 371 LYS A CA 1
ATOM 2897 C C . LYS A 1 371 ? -15.734 5.418 32.282 1.00 89.12 371 LYS A C 1
ATOM 2899 O O . LYS A 1 371 ? -15.450 6.601 32.434 1.00 89.12 371 LYS A O 1
ATOM 2904 N N . ALA A 1 372 ? -16.730 4.980 31.527 1.00 90.25 372 ALA A N 1
ATOM 2905 C CA . ALA A 1 372 ? -17.638 5.850 30.788 1.00 90.25 372 ALA A CA 1
ATOM 2906 C C . ALA A 1 372 ? -19.067 5.301 30.830 1.00 90.25 372 ALA A C 1
ATOM 2908 O O . ALA A 1 372 ? -19.274 4.119 31.108 1.00 90.25 372 ALA A O 1
ATOM 2909 N N . HIS A 1 373 ? -20.042 6.144 30.533 1.00 89.06 373 HIS A N 1
ATOM 2910 C CA . HIS A 1 373 ? -21.425 5.763 30.278 1.00 89.06 373 HIS A CA 1
ATOM 2911 C C . HIS A 1 373 ? -21.680 5.636 28.775 1.00 89.06 373 HIS A C 1
ATOM 2913 O O . HIS A 1 373 ? -20.825 5.964 27.952 1.00 89.06 373 HIS A O 1
ATOM 2919 N N . LEU A 1 374 ? -22.840 5.098 28.399 1.00 88.12 374 LEU A N 1
ATOM 2920 C CA . LEU A 1 374 ? -23.241 4.982 26.997 1.00 88.12 374 LEU A CA 1
ATOM 2921 C C . LEU A 1 374 ? -23.415 6.376 26.369 1.00 88.12 374 LEU A C 1
ATOM 2923 O O . LEU A 1 374 ? -24.024 7.245 26.983 1.00 88.12 374 LEU A O 1
ATOM 2927 N N . GLN A 1 375 ? -22.954 6.546 25.126 1.00 90.12 375 GLN A N 1
ATOM 2928 C CA . GLN A 1 375 ? -22.941 7.795 24.346 1.00 90.12 375 GLN A CA 1
ATOM 2929 C C . GLN A 1 375 ? -21.918 8.858 24.772 1.00 90.12 375 GLN A C 1
ATOM 2931 O O . GLN A 1 375 ? -21.786 9.865 24.065 1.00 90.12 375 GLN A O 1
ATOM 2936 N N . ASP A 1 376 ? -21.162 8.625 25.845 1.00 93.06 376 ASP A N 1
ATOM 2937 C CA . ASP A 1 376 ? -20.072 9.501 26.268 1.00 93.06 376 ASP A CA 1
ATOM 2938 C C . ASP A 1 376 ? -19.008 9.655 25.172 1.00 93.06 376 ASP A C 1
ATOM 2940 O O . ASP A 1 376 ? -18.639 8.706 24.470 1.00 93.06 376 ASP A O 1
ATOM 2944 N N . GLU A 1 377 ? -18.479 10.874 25.066 1.00 95.56 377 GLU A N 1
ATOM 2945 C CA . GLU A 1 377 ? -17.221 11.144 24.377 1.00 95.56 377 GLU A CA 1
ATOM 2946 C C . GLU A 1 377 ? -16.065 10.810 25.330 1.00 95.56 377 GLU A C 1
ATOM 2948 O O . GLU A 1 377 ? -15.983 11.327 26.444 1.00 95.56 377 GLU A O 1
ATOM 2953 N N . ILE A 1 378 ? -15.164 9.944 24.884 1.00 94.81 378 ILE A N 1
ATOM 2954 C CA . ILE A 1 378 ? -14.022 9.444 25.641 1.00 94.81 378 ILE A CA 1
ATOM 2955 C C . ILE A 1 378 ? -12.749 9.957 24.976 1.00 94.81 378 ILE A C 1
ATOM 2957 O O . ILE A 1 378 ? -12.536 9.744 23.784 1.00 94.81 378 ILE A O 1
ATOM 2961 N N . ARG A 1 379 ? -11.878 10.594 25.760 1.00 95.12 379 ARG A N 1
ATOM 2962 C CA . ARG A 1 379 ? -10.512 10.939 25.347 1.00 95.12 379 ARG A CA 1
ATOM 2963 C C . ARG A 1 379 ? -9.550 9.975 26.004 1.00 95.12 379 ARG A C 1
ATOM 2965 O O . ARG A 1 379 ? -9.391 9.999 27.223 1.00 95.12 379 ARG A O 1
ATOM 2972 N N . LEU A 1 380 ? -8.951 9.106 25.202 1.00 95.62 380 LEU A N 1
ATOM 2973 C CA . LEU A 1 380 ? -8.032 8.089 25.687 1.00 95.62 380 LEU A CA 1
ATOM 2974 C C . LEU A 1 380 ? -6.601 8.445 25.261 1.00 95.62 380 LEU A C 1
ATOM 2976 O O . LEU A 1 380 ? -6.277 8.315 24.079 1.00 95.62 380 LEU A O 1
ATOM 2980 N N . PRO A 1 381 ? -5.749 8.924 26.183 1.00 96.81 381 PRO A N 1
ATOM 2981 C CA . PRO A 1 381 ? -4.382 9.289 25.849 1.00 96.81 381 PRO A CA 1
ATOM 2982 C C . PRO A 1 381 ? -3.506 8.042 25.692 1.00 96.81 381 PRO A C 1
ATOM 2984 O O . PRO A 1 381 ? -3.541 7.130 26.519 1.00 96.81 381 PRO A O 1
ATOM 2987 N N . ILE A 1 382 ? -2.679 8.038 24.652 1.00 95.88 382 ILE A N 1
ATOM 2988 C CA . ILE A 1 382 ? -1.565 7.111 24.466 1.00 95.88 382 ILE A CA 1
ATOM 2989 C C . ILE A 1 382 ? -0.319 7.824 24.977 1.00 95.88 382 ILE A C 1
ATOM 2991 O O . ILE A 1 382 ? 0.162 8.780 24.363 1.00 95.88 382 ILE A O 1
ATOM 2995 N N . MET A 1 383 ? 0.171 7.390 26.132 1.00 95.56 383 MET A N 1
ATOM 2996 C CA . MET A 1 383 ? 1.280 8.032 26.828 1.00 95.56 383 MET A CA 1
ATOM 2997 C C . MET A 1 383 ? 2.569 7.239 26.659 1.00 95.56 383 MET A C 1
ATOM 2999 O O . MET A 1 383 ? 2.533 6.022 26.488 1.00 95.56 383 MET A O 1
ATOM 3003 N N . VAL A 1 384 ? 3.701 7.926 26.769 1.00 92.75 384 VAL A N 1
ATOM 3004 C CA . VAL A 1 384 ? 5.035 7.331 26.861 1.00 92.75 384 VAL A CA 1
ATOM 3005 C C . VAL A 1 384 ? 5.743 7.852 28.112 1.00 92.75 384 VAL A C 1
ATOM 3007 O O . VAL A 1 384 ? 5.693 9.050 28.404 1.00 92.75 384 VAL A O 1
ATOM 3010 N N . ASP A 1 385 ? 6.370 6.954 28.877 1.00 91.62 385 ASP A N 1
ATOM 3011 C CA . ASP A 1 385 ? 7.076 7.325 30.116 1.00 91.62 385 ASP A CA 1
ATOM 3012 C C . ASP A 1 385 ? 8.370 8.111 29.841 1.00 91.62 385 ASP A C 1
ATOM 3014 O O . ASP A 1 385 ? 8.764 8.938 30.655 1.00 91.62 385 ASP A O 1
ATOM 3018 N N . ASP A 1 386 ? 9.031 7.856 28.711 1.00 89.25 386 ASP A N 1
ATOM 3019 C CA . ASP A 1 386 ? 10.203 8.599 28.243 1.00 89.25 386 ASP A CA 1
ATOM 3020 C C . ASP A 1 386 ? 10.306 8.498 26.716 1.00 89.25 386 ASP A C 1
ATOM 3022 O O . ASP A 1 386 ? 10.467 7.407 26.169 1.00 89.25 386 ASP A O 1
ATOM 3026 N N . ALA A 1 387 ? 10.172 9.630 26.030 1.00 89.00 387 ALA A N 1
ATOM 3027 C CA . ALA A 1 387 ? 10.251 9.746 24.579 1.00 89.00 387 ALA A CA 1
ATOM 3028 C C . ALA A 1 387 ? 11.667 10.062 24.075 1.00 89.00 387 ALA A C 1
ATOM 3030 O O . ALA A 1 387 ? 11.834 10.283 22.881 1.00 89.00 387 ALA A O 1
ATOM 3031 N N . SER A 1 388 ? 12.675 10.131 24.952 1.00 86.12 388 SER A N 1
ATOM 3032 C CA . SER A 1 388 ? 14.040 10.510 24.570 1.00 86.12 388 SER A CA 1
ATOM 3033 C C . SER A 1 388 ? 14.598 9.583 23.483 1.00 86.12 388 SER A C 1
ATOM 3035 O O . SER A 1 388 ? 14.667 8.368 23.662 1.00 86.12 388 SER A O 1
ATOM 3037 N N . GLY A 1 389 ? 14.997 10.156 22.345 1.00 79.81 389 GLY A N 1
ATOM 3038 C CA . GLY A 1 389 ? 15.450 9.411 21.164 1.00 79.81 389 GLY A CA 1
ATOM 3039 C C . GLY A 1 389 ? 14.334 8.928 20.230 1.00 79.81 389 GLY A C 1
ATOM 3040 O O . GLY A 1 389 ? 14.621 8.256 19.243 1.00 79.81 389 GLY A O 1
ATOM 3041 N N . LEU A 1 390 ? 13.067 9.267 20.491 1.00 86.56 390 LEU A N 1
ATOM 3042 C CA . LEU A 1 390 ? 11.957 8.957 19.591 1.00 86.56 390 LEU A CA 1
ATOM 3043 C C . LEU A 1 390 ? 11.860 10.006 18.476 1.00 86.56 390 LEU A C 1
ATOM 3045 O O . LEU A 1 390 ? 11.525 11.161 18.729 1.00 86.56 390 LEU A O 1
ATOM 3049 N N . PHE A 1 391 ? 12.107 9.592 17.235 1.00 86.69 391 PHE A N 1
ATOM 3050 C CA . PHE A 1 391 ? 11.968 10.444 16.043 1.00 86.69 391 PHE A CA 1
ATOM 3051 C C . PHE A 1 391 ? 10.727 10.106 15.223 1.00 86.69 391 PHE A C 1
ATOM 3053 O O . PHE A 1 391 ? 10.111 10.976 14.617 1.00 86.69 391 PHE A O 1
ATOM 3060 N N . ALA A 1 392 ? 10.364 8.831 15.188 1.00 89.69 392 ALA A N 1
ATOM 3061 C CA . ALA A 1 392 ? 9.282 8.332 14.366 1.00 89.69 392 ALA A CA 1
ATOM 3062 C C . ALA A 1 392 ? 8.685 7.069 14.968 1.00 89.69 392 ALA A C 1
ATOM 3064 O O . ALA A 1 392 ? 9.323 6.378 15.771 1.00 89.69 392 ALA A O 1
ATOM 3065 N N . GLY A 1 393 ? 7.483 6.736 14.519 1.00 89.50 393 GLY A N 1
ATOM 3066 C CA . GLY A 1 393 ? 6.928 5.429 14.781 1.00 89.50 393 GLY A CA 1
ATOM 3067 C C . GLY A 1 393 ? 5.582 5.154 14.135 1.00 89.50 393 GLY A C 1
ATOM 3068 O O . GLY A 1 393 ? 4.960 6.015 13.511 1.00 89.50 393 GLY A O 1
ATOM 3069 N N . GLY A 1 394 ? 5.141 3.914 14.305 1.00 91.06 394 GLY A N 1
ATOM 3070 C CA . GLY A 1 394 ? 3.845 3.403 13.894 1.00 91.06 394 GLY A CA 1
ATOM 3071 C C . GLY A 1 394 ? 3.167 2.648 15.035 1.00 91.06 394 GLY A C 1
ATOM 3072 O O . GLY A 1 394 ? 3.814 1.892 15.758 1.00 91.06 394 GLY A O 1
ATOM 3073 N N . LEU A 1 395 ? 1.860 2.841 15.195 1.00 92.19 395 LEU A N 1
ATOM 3074 C CA . LEU A 1 395 ? 1.024 2.142 16.170 1.00 92.19 395 LEU A CA 1
ATOM 3075 C C . LEU A 1 395 ? -0.170 1.508 15.457 1.00 92.19 395 LEU A C 1
ATOM 3077 O O . LEU A 1 395 ? -0.868 2.179 14.696 1.00 92.19 395 LEU A O 1
ATOM 3081 N N . ILE A 1 396 ? -0.428 0.235 15.743 1.00 93.31 396 ILE A N 1
ATOM 3082 C CA . ILE A 1 396 ? -1.661 -0.465 15.381 1.00 93.31 396 ILE A CA 1
ATOM 3083 C C . ILE A 1 396 ? -2.355 -0.860 16.676 1.00 93.31 396 ILE A C 1
ATOM 3085 O O . ILE A 1 396 ? -1.808 -1.619 17.478 1.00 93.31 396 ILE A O 1
ATOM 3089 N N . LEU A 1 397 ? -3.555 -0.330 16.879 1.00 94.62 397 LEU A N 1
ATOM 3090 C CA . LEU A 1 397 ? -4.367 -0.561 18.064 1.00 94.62 397 LEU A CA 1
ATOM 3091 C C . LEU A 1 397 ? -5.637 -1.315 17.686 1.00 94.62 397 LEU A C 1
ATOM 3093 O O . LEU A 1 397 ? -6.251 -1.009 16.662 1.00 94.62 397 LEU A O 1
ATOM 3097 N N . ARG A 1 398 ? -6.070 -2.240 18.544 1.00 95.12 398 ARG A N 1
ATOM 3098 C CA . ARG A 1 398 ? -7.357 -2.930 18.418 1.00 95.12 398 ARG A CA 1
ATOM 3099 C C . ARG A 1 398 ? -8.255 -2.634 19.610 1.00 95.12 398 ARG A C 1
ATOM 3101 O O . ARG A 1 398 ? -7.807 -2.652 20.755 1.00 95.12 398 ARG A O 1
ATOM 3108 N N . TYR A 1 399 ? -9.534 -2.405 19.335 1.00 95.12 399 TYR A N 1
ATOM 3109 C CA . TYR A 1 399 ? -10.595 -2.250 20.327 1.00 95.12 399 TYR A CA 1
ATOM 3110 C C . TYR A 1 399 ? -11.855 -3.019 19.902 1.00 95.12 399 TYR A C 1
ATOM 3112 O O . TYR A 1 399 ? -11.931 -3.537 18.791 1.00 95.12 399 TYR A O 1
ATOM 3120 N N . ASN A 1 400 ? -12.847 -3.137 20.787 1.00 94.12 400 ASN A N 1
ATOM 3121 C CA . ASN A 1 400 ? -14.120 -3.787 20.476 1.00 94.12 400 ASN A CA 1
ATOM 3122 C C . ASN A 1 400 ? -15.088 -2.785 19.815 1.00 94.12 400 ASN A C 1
ATOM 3124 O O . ASN A 1 400 ? -15.632 -1.926 20.525 1.00 94.12 400 ASN A O 1
ATOM 3128 N N . PRO A 1 401 ? -15.373 -2.910 18.503 1.00 94.81 401 PRO A N 1
ATOM 3129 C CA . PRO A 1 401 ? -16.222 -1.961 17.784 1.00 94.81 401 PRO A CA 1
ATOM 3130 C C . PRO A 1 401 ? -17.704 -2.049 18.181 1.00 94.81 401 PRO A C 1
ATOM 3132 O O . PRO A 1 401 ? -18.492 -1.190 17.810 1.00 94.81 401 PRO A O 1
ATOM 3135 N N . ASN A 1 402 ? -18.115 -3.056 18.963 1.00 93.00 402 ASN A N 1
ATOM 3136 C CA . ASN A 1 402 ? -19.477 -3.119 19.508 1.00 93.00 402 ASN A CA 1
ATOM 3137 C C . ASN A 1 402 ? -19.655 -2.262 20.770 1.00 93.00 402 ASN A C 1
ATOM 3139 O O . ASN A 1 402 ? -20.781 -2.049 21.213 1.00 93.00 402 ASN A O 1
ATOM 3143 N N . VAL A 1 403 ? -18.556 -1.816 21.386 1.00 93.06 403 VAL A N 1
ATOM 3144 C CA . VAL A 1 403 ? -18.560 -1.039 22.636 1.00 93.06 403 VAL A CA 1
ATOM 3145 C C . VAL A 1 403 ? -18.110 0.392 22.370 1.00 93.06 403 VAL A C 1
ATOM 3147 O O . VAL A 1 403 ? -18.726 1.333 22.872 1.00 93.06 403 VAL A O 1
ATOM 3150 N N . LEU A 1 404 ? -17.068 0.569 21.557 1.00 95.00 404 LEU A N 1
ATOM 3151 C CA . LEU A 1 404 ? -16.486 1.866 21.231 1.00 95.00 404 LEU A CA 1
ATOM 3152 C C . LEU A 1 404 ? -16.497 2.107 19.729 1.00 95.00 404 LEU A C 1
ATOM 3154 O O . LEU A 1 404 ? -16.395 1.175 18.943 1.00 95.00 404 LEU A O 1
ATOM 3158 N N . LYS A 1 405 ? -16.550 3.377 19.346 1.00 95.00 405 LYS A N 1
ATOM 3159 C CA . LYS A 1 405 ? -16.288 3.856 17.994 1.00 95.00 405 LYS A CA 1
ATOM 3160 C C . LYS A 1 405 ? -15.211 4.927 18.074 1.00 95.00 405 LYS A C 1
ATOM 3162 O O . LYS A 1 405 ? -15.426 5.937 18.741 1.00 95.00 405 LYS A O 1
ATOM 3167 N N . ALA A 1 406 ? -14.071 4.731 17.421 1.00 94.31 406 ALA A N 1
ATOM 3168 C CA . ALA A 1 406 ? -13.107 5.815 17.272 1.00 94.31 406 ALA A CA 1
ATOM 3169 C C . ALA A 1 406 ? -13.666 6.865 16.297 1.00 94.31 406 ALA A C 1
ATOM 3171 O O . ALA A 1 406 ? -14.181 6.529 15.232 1.00 94.31 406 ALA A O 1
ATOM 3172 N N . GLU A 1 407 ? -13.624 8.130 16.700 1.00 93.75 407 GLU A N 1
ATOM 3173 C CA . GLU A 1 407 ? -14.103 9.264 15.906 1.00 93.75 407 GLU A CA 1
ATOM 3174 C C . GLU A 1 407 ? -12.943 10.034 15.285 1.00 93.75 407 GLU A C 1
ATOM 3176 O O . GLU A 1 407 ? -13.054 10.483 14.149 1.00 93.75 407 GLU A O 1
ATOM 3181 N N . ASP A 1 408 ? -11.853 10.197 16.036 1.00 92.69 408 ASP A N 1
ATOM 3182 C CA . ASP A 1 408 ? -10.689 10.965 15.607 1.00 92.69 408 ASP A CA 1
ATOM 3183 C C . ASP A 1 408 ? -9.445 10.587 16.426 1.00 92.69 408 ASP A C 1
ATOM 3185 O O . ASP A 1 408 ? -9.533 9.944 17.478 1.00 92.69 408 ASP A O 1
ATOM 3189 N N . VAL A 1 409 ? -8.282 11.036 15.968 1.00 95.12 409 VAL A N 1
ATOM 3190 C CA . VAL A 1 409 ? -7.035 11.041 16.736 1.00 95.12 409 VAL A CA 1
ATOM 3191 C C . VAL A 1 409 ? -6.540 12.475 16.787 1.00 95.12 409 VAL A C 1
ATOM 3193 O O . VAL A 1 409 ? -6.567 13.177 15.789 1.00 95.12 409 VAL A O 1
ATOM 3196 N N . LEU A 1 410 ? -6.094 12.928 17.950 1.00 94.38 410 LEU A N 1
ATOM 3197 C CA . LEU A 1 410 ? -5.539 14.262 18.134 1.00 94.38 410 LEU A CA 1
ATOM 3198 C C . LEU A 1 410 ? -4.077 14.151 18.556 1.00 94.38 410 LEU A C 1
ATOM 3200 O O . LEU A 1 410 ? -3.689 13.203 19.242 1.00 94.38 410 LEU A O 1
ATOM 3204 N N . ALA A 1 411 ? -3.268 15.137 18.177 1.00 93.62 411 ALA A N 1
ATOM 3205 C CA . ALA A 1 411 ? -1.910 15.253 18.691 1.00 93.62 411 ALA A CA 1
ATOM 3206 C C . ALA A 1 411 ? -1.944 15.509 20.205 1.00 93.62 411 ALA A C 1
ATOM 3208 O O . ALA A 1 411 ? -2.660 16.393 20.681 1.00 93.62 411 ALA A O 1
ATOM 3209 N N . GLY A 1 412 ? -1.161 14.740 20.954 1.00 93.19 412 GLY A N 1
ATOM 3210 C CA . GLY A 1 412 ? -0.883 14.997 22.359 1.00 93.19 412 GLY A CA 1
ATOM 3211 C C . GLY A 1 412 ? 0.210 16.050 22.533 1.00 93.19 412 GLY A C 1
ATOM 3212 O O . GLY A 1 412 ? 0.818 16.514 21.569 1.00 93.19 412 GLY A O 1
ATOM 3213 N N . ALA A 1 413 ? 0.489 16.411 23.787 1.00 91.69 413 ALA A N 1
ATOM 3214 C CA . ALA A 1 413 ? 1.473 17.442 24.117 1.00 91.69 413 ALA A CA 1
ATOM 3215 C C . ALA A 1 413 ? 2.884 17.153 23.566 1.00 91.69 413 ALA A C 1
ATOM 3217 O O . ALA A 1 413 ? 3.581 18.094 23.196 1.00 91.69 413 ALA A O 1
ATOM 3218 N N . LEU A 1 414 ? 3.295 15.879 23.484 1.00 90.19 414 LEU A N 1
ATOM 3219 C CA . LEU A 1 414 ? 4.604 15.494 22.936 1.00 90.19 414 LEU A CA 1
ATOM 3220 C C . LEU A 1 414 ? 4.652 15.489 21.406 1.00 90.19 414 LEU A C 1
ATOM 3222 O O . LEU A 1 414 ? 5.736 15.562 20.837 1.00 90.19 414 LEU A O 1
ATOM 3226 N N . SER A 1 415 ? 3.500 15.407 20.743 1.00 88.56 415 SER A N 1
ATOM 3227 C CA . SER A 1 415 ? 3.407 15.357 19.279 1.00 88.56 415 SER A CA 1
ATOM 3228 C C . SER A 1 415 ? 2.937 16.682 18.673 1.00 88.56 415 SER A C 1
ATOM 3230 O O . SER A 1 415 ? 2.518 16.740 17.515 1.00 88.56 415 SER A O 1
ATOM 3232 N N . LEU A 1 416 ? 3.005 17.771 19.444 1.00 85.12 416 LEU A N 1
ATOM 3233 C CA . LEU A 1 416 ? 2.809 19.119 18.921 1.00 85.12 416 LEU A CA 1
ATOM 3234 C C . LEU A 1 416 ? 3.936 19.453 17.937 1.00 85.12 416 LEU A C 1
ATOM 3236 O O . LEU A 1 416 ? 5.108 19.424 18.295 1.00 85.12 416 LEU A O 1
ATOM 3240 N N . GLY A 1 417 ? 3.566 19.784 16.698 1.00 82.56 417 GLY A N 1
ATOM 3241 C CA . GLY A 1 417 ? 4.523 20.032 15.614 1.00 82.56 417 GLY A CA 1
ATOM 3242 C C . GLY A 1 417 ? 5.001 18.769 14.892 1.00 82.56 417 GLY A C 1
ATOM 3243 O O . GLY A 1 417 ? 5.788 18.878 13.960 1.00 82.56 417 GLY A O 1
ATOM 3244 N N . THR A 1 418 ? 4.503 17.589 15.274 1.00 87.62 418 THR A N 1
ATOM 3245 C CA . THR A 1 418 ? 4.827 16.327 14.602 1.00 87.62 418 THR A CA 1
ATOM 3246 C C . THR A 1 418 ? 4.024 16.134 13.328 1.00 87.62 418 THR A C 1
ATOM 3248 O O . THR A 1 418 ? 2.830 16.436 13.280 1.00 87.62 418 THR A O 1
ATOM 3251 N N . TYR A 1 419 ? 4.664 15.571 12.303 1.00 91.12 419 TYR A N 1
ATOM 3252 C CA . TYR A 1 419 ? 3.975 15.103 11.108 1.00 91.12 419 TYR A CA 1
ATOM 3253 C C . TYR A 1 419 ? 3.401 13.722 11.389 1.00 91.12 419 TYR A C 1
ATOM 3255 O O . TYR A 1 419 ? 4.142 12.785 11.675 1.00 91.12 419 TYR A O 1
ATOM 3263 N N . TRP A 1 420 ? 2.080 13.579 11.332 1.00 94.19 420 TRP A N 1
ATOM 3264 C CA . TRP A 1 420 ? 1.429 12.305 11.614 1.00 94.19 420 TRP A CA 1
ATOM 3265 C C . TRP A 1 420 ? 0.138 12.126 10.819 1.00 94.19 420 TRP A C 1
ATOM 3267 O O . TRP A 1 420 ? -0.472 13.082 10.335 1.00 94.19 420 TRP A O 1
ATOM 3277 N N . LYS A 1 421 ? -0.286 10.869 10.694 1.00 94.19 421 LYS A N 1
ATOM 3278 C CA . LYS A 1 421 ? -1.562 10.480 10.097 1.00 94.19 421 LYS A CA 1
ATOM 3279 C C . LYS A 1 421 ? -2.168 9.330 10.887 1.00 94.19 421 LYS A C 1
ATOM 3281 O O . LYS A 1 421 ? -1.450 8.436 11.328 1.00 94.19 421 LYS A O 1
ATOM 3286 N N . ALA A 1 422 ? -3.491 9.339 11.017 1.00 93.25 422 ALA A N 1
ATOM 3287 C CA . ALA A 1 422 ? -4.248 8.213 11.539 1.00 93.25 422 ALA A CA 1
ATOM 3288 C C . ALA A 1 422 ? -5.272 7.695 10.521 1.00 93.25 422 ALA A C 1
ATOM 3290 O O . ALA A 1 422 ? -5.777 8.457 9.691 1.00 93.25 422 ALA A O 1
ATOM 3291 N N . SER A 1 423 ? -5.571 6.399 10.608 1.00 92.25 423 SER A N 1
ATOM 3292 C CA . SER A 1 423 ? -6.655 5.726 9.891 1.00 92.25 423 SER A CA 1
ATOM 3293 C C . SER A 1 423 ? -7.492 4.917 10.878 1.00 92.25 423 SER A C 1
ATOM 3295 O O . SER A 1 423 ? -6.945 4.111 11.635 1.00 92.25 423 SER A O 1
ATOM 3297 N N . VAL A 1 424 ? -8.805 5.145 10.869 1.00 87.75 424 VAL A N 1
ATOM 3298 C CA . VAL A 1 424 ? -9.789 4.442 11.699 1.00 87.75 424 VAL A CA 1
ATOM 3299 C C . VAL A 1 424 ? -10.562 3.475 10.805 1.00 87.75 424 VAL A C 1
ATOM 3301 O O . VAL A 1 424 ? -11.206 3.911 9.854 1.00 87.75 424 VAL A O 1
ATOM 3304 N N . GLU A 1 425 ? -10.537 2.185 11.123 1.00 85.88 425 GLU A N 1
ATOM 3305 C CA . GLU A 1 425 ? -11.309 1.158 10.416 1.00 85.88 425 GLU A CA 1
ATOM 3306 C C . GLU A 1 425 ? -12.539 0.726 11.226 1.00 85.88 425 GLU A C 1
ATOM 3308 O O . GLU A 1 425 ? -12.512 0.688 12.460 1.00 85.88 425 GLU A O 1
ATOM 3313 N N . GLU A 1 426 ? -13.619 0.362 10.528 1.00 78.62 426 GLU A N 1
ATOM 3314 C CA . GLU A 1 426 ? -14.892 -0.038 11.150 1.00 78.62 426 GLU A CA 1
ATOM 3315 C C . GLU A 1 426 ? -14.775 -1.316 11.997 1.00 78.62 426 GLU A C 1
ATOM 3317 O O . GLU A 1 426 ? -15.515 -1.493 12.963 1.00 78.62 426 GLU A O 1
ATOM 3322 N N . GLU A 1 427 ? -13.799 -2.175 11.700 1.00 83.50 427 GLU A N 1
ATOM 3323 C CA . GLU A 1 427 ? -13.548 -3.434 12.415 1.00 83.50 427 GLU A CA 1
ATOM 3324 C C . GLU A 1 427 ? -12.851 -3.256 13.779 1.00 83.50 427 GLU A C 1
ATOM 3326 O O . GLU A 1 427 ? -12.444 -4.231 14.416 1.00 83.50 427 GLU A O 1
ATOM 3331 N N . GLY A 1 428 ? -12.711 -2.018 14.256 1.00 91.19 428 GLY A N 1
ATOM 3332 C CA . GLY A 1 428 ? -12.086 -1.727 15.544 1.00 91.19 428 GLY A CA 1
ATOM 3333 C C . GLY A 1 428 ? -10.561 -1.691 15.488 1.00 91.19 428 GLY A C 1
ATOM 3334 O O . GLY A 1 428 ? -9.912 -1.972 16.495 1.00 91.19 428 GLY A O 1
ATOM 3335 N N . ILE A 1 429 ? -9.986 -1.361 14.326 1.00 93.56 429 ILE A N 1
ATOM 3336 C CA . ILE A 1 429 ? -8.541 -1.174 14.153 1.00 93.56 429 ILE A CA 1
ATOM 3337 C C . ILE A 1 429 ? -8.245 0.314 13.954 1.00 93.56 429 ILE A C 1
ATOM 3339 O O . ILE A 1 429 ? -8.872 0.990 13.140 1.00 93.56 429 ILE A O 1
ATOM 3343 N N . LEU A 1 430 ? -7.271 0.826 14.701 1.00 94.25 430 LEU A N 1
ATOM 3344 C CA . LEU A 1 430 ? -6.750 2.182 14.570 1.00 94.25 430 LEU A CA 1
ATOM 3345 C C . LEU A 1 430 ? -5.264 2.118 14.217 1.00 94.25 430 LEU A C 1
ATOM 3347 O O . LEU A 1 430 ? -4.488 1.486 14.931 1.00 94.25 430 LEU A O 1
ATOM 3351 N N . ARG A 1 431 ? -4.859 2.799 13.144 1.00 94.88 431 ARG A N 1
ATOM 3352 C CA . ARG A 1 431 ? -3.453 2.932 12.737 1.00 94.88 431 ARG A CA 1
ATOM 3353 C C . ARG A 1 431 ? -3.005 4.371 12.900 1.00 94.88 431 ARG A C 1
ATOM 3355 O O . ARG A 1 431 ? -3.732 5.270 12.493 1.00 94.88 431 ARG A O 1
ATOM 3362 N N . ILE A 1 432 ? -1.816 4.579 13.449 1.00 95.00 432 ILE A N 1
ATOM 3363 C CA . ILE A 1 432 ? -1.167 5.888 13.569 1.00 95.00 432 ILE A CA 1
ATOM 3364 C C . ILE A 1 432 ? 0.258 5.751 13.038 1.00 95.00 432 ILE A C 1
ATOM 3366 O O . ILE A 1 432 ? 0.946 4.804 13.402 1.00 95.00 432 ILE A O 1
ATOM 3370 N N . ALA A 1 433 ? 0.705 6.688 12.207 1.00 93.81 433 ALA A N 1
ATOM 3371 C CA . ALA A 1 433 ? 2.096 6.813 11.776 1.00 93.81 433 ALA A CA 1
ATOM 3372 C C . ALA A 1 433 ? 2.564 8.252 11.999 1.00 93.81 433 ALA A C 1
ATOM 3374 O O . ALA A 1 433 ? 1.794 9.183 11.750 1.00 93.81 433 ALA A O 1
ATOM 3375 N N . PHE A 1 434 ? 3.795 8.440 12.472 1.00 93.50 434 PHE A N 1
ATOM 3376 C CA . PHE A 1 434 ? 4.337 9.760 12.781 1.00 93.50 434 PHE A CA 1
ATOM 3377 C C . PHE A 1 434 ? 5.850 9.855 12.581 1.00 93.50 434 PHE A C 1
ATOM 3379 O O . PHE A 1 434 ? 6.564 8.872 12.764 1.00 93.50 434 PHE A O 1
ATOM 3386 N N . ALA A 1 435 ? 6.325 11.053 12.249 1.00 92.31 435 ALA A N 1
ATOM 3387 C CA . ALA A 1 435 ? 7.730 11.375 12.031 1.00 92.31 435 ALA A CA 1
ATOM 3388 C C . ALA A 1 435 ? 8.036 12.829 12.433 1.00 92.31 435 ALA A C 1
ATOM 3390 O O . ALA A 1 435 ? 7.216 13.730 12.241 1.00 92.31 435 ALA A O 1
ATOM 3391 N N . ASN A 1 436 ? 9.234 13.051 12.970 1.00 87.75 436 ASN A N 1
ATOM 3392 C CA . ASN A 1 436 ? 9.779 14.351 13.349 1.00 87.75 436 ASN A CA 1
ATOM 3393 C C . ASN A 1 436 ? 11.156 14.582 12.717 1.00 87.75 436 ASN A C 1
ATOM 3395 O O . ASN A 1 436 ? 11.914 13.645 12.474 1.00 87.75 436 ASN A O 1
ATOM 3399 N N . GLU A 1 437 ? 11.502 15.857 12.544 1.00 83.00 437 GLU A N 1
ATOM 3400 C CA . GLU A 1 437 ? 12.856 16.303 12.191 1.00 83.00 437 GLU A CA 1
ATOM 3401 C C . GLU A 1 437 ? 13.851 16.195 13.361 1.00 83.00 437 GLU A C 1
ATOM 3403 O O . GLU A 1 437 ? 15.046 16.050 13.140 1.00 83.00 437 GLU A O 1
ATOM 3408 N N . GLY A 1 438 ? 13.376 16.236 14.609 1.00 81.38 438 GLY A N 1
ATOM 3409 C CA . GLY A 1 438 ? 14.203 16.154 15.815 1.00 81.38 438 GLY A CA 1
ATOM 3410 C C . GLY A 1 438 ? 13.680 15.140 16.831 1.00 81.38 438 GLY A C 1
ATOM 3411 O O . GLY A 1 438 ? 12.536 14.688 16.752 1.00 81.38 438 GLY A O 1
ATOM 3412 N N . GLU A 1 439 ? 14.516 14.791 17.810 1.00 83.56 439 GLU A N 1
ATOM 3413 C CA . GLU A 1 439 ? 14.119 13.859 18.868 1.00 83.56 439 GLU A CA 1
ATOM 3414 C C . GLU A 1 439 ? 13.016 14.451 19.756 1.00 83.56 439 GLU A C 1
ATOM 3416 O O . GLU A 1 439 ? 13.079 15.608 20.185 1.00 83.56 439 GLU A O 1
ATOM 3421 N N . MET A 1 440 ? 12.021 13.631 20.091 1.00 87.00 440 MET A N 1
ATOM 3422 C CA . MET A 1 440 ? 11.131 13.907 21.215 1.00 87.00 440 MET A CA 1
ATOM 3423 C C . MET A 1 440 ? 11.891 13.713 22.537 1.00 87.00 440 MET A C 1
ATOM 3425 O O . MET A 1 440 ? 12.876 12.976 22.605 1.00 87.00 440 MET A O 1
ATOM 3429 N N . LYS A 1 441 ? 11.448 14.388 23.605 1.00 85.88 441 LYS A N 1
ATOM 3430 C CA . LYS A 1 441 ? 12.043 14.282 24.949 1.00 85.88 441 LYS A CA 1
ATOM 3431 C C . LYS A 1 441 ? 10.980 14.290 26.034 1.00 85.88 441 LYS A C 1
ATOM 3433 O O . LYS A 1 441 ? 9.984 15.002 25.926 1.00 85.88 441 LYS A O 1
ATOM 3438 N N . GLY A 1 442 ? 11.269 13.583 27.124 1.00 89.44 442 GLY A N 1
ATOM 3439 C CA . GLY A 1 442 ? 10.448 13.582 28.332 1.00 89.44 442 GLY A CA 1
ATOM 3440 C C . GLY A 1 442 ? 9.237 12.652 28.259 1.00 89.44 442 GLY A C 1
ATOM 3441 O O . GLY A 1 442 ? 9.089 11.858 27.338 1.00 89.44 442 GLY A O 1
ATOM 3442 N N . SER A 1 443 ? 8.378 12.741 29.271 1.00 92.81 443 SER A N 1
ATOM 3443 C CA . SER A 1 443 ? 7.203 11.884 29.457 1.00 92.81 443 SER A CA 1
ATOM 3444 C C . SER A 1 443 ? 5.912 12.611 29.085 1.00 92.81 443 SER A C 1
ATOM 3446 O O . SER A 1 443 ? 5.773 13.794 29.408 1.00 92.81 443 SER A O 1
ATOM 3448 N N . GLY A 1 444 ? 4.922 11.919 28.524 1.00 94.75 444 GLY A N 1
ATOM 3449 C CA . GLY A 1 444 ? 3.619 12.532 28.259 1.00 94.75 444 GLY A CA 1
ATOM 3450 C C . GLY A 1 444 ? 2.792 11.840 27.185 1.00 94.75 444 GLY A C 1
ATOM 3451 O O . GLY A 1 444 ? 3.071 10.712 26.790 1.00 94.75 444 GLY A O 1
ATOM 3452 N N . THR A 1 445 ? 1.749 12.528 26.725 1.00 96.25 445 THR A N 1
ATOM 3453 C CA . THR A 1 445 ? 0.824 12.030 25.699 1.00 96.25 445 THR A CA 1
ATOM 3454 C C . THR A 1 445 ? 1.393 12.244 24.300 1.00 96.25 445 THR A C 1
ATOM 3456 O O . THR A 1 445 ? 1.658 13.386 23.920 1.00 96.25 445 THR A O 1
ATOM 3459 N N . LEU A 1 446 ? 1.512 11.161 23.530 1.00 94.12 446 LEU A N 1
ATOM 3460 C CA . LEU A 1 446 ? 1.816 11.192 22.097 1.00 94.12 446 LEU A CA 1
ATOM 3461 C C . LEU A 1 446 ? 0.554 11.539 21.304 1.00 94.12 446 LEU A C 1
ATOM 3463 O O . LEU A 1 446 ? 0.504 12.536 20.596 1.00 94.12 446 LEU A O 1
ATOM 3467 N N . PHE A 1 447 ? -0.515 10.768 21.501 1.00 96.38 447 PHE A N 1
ATOM 3468 C CA . PHE A 1 447 ? -1.787 10.962 20.805 1.00 96.38 447 PHE A CA 1
ATOM 3469 C C . PHE A 1 447 ? -2.964 10.806 21.759 1.00 96.38 447 PHE A C 1
ATOM 3471 O O . PHE A 1 447 ? -2.910 10.015 22.698 1.00 96.38 447 PHE A O 1
ATOM 3478 N N . GLU A 1 448 ? -4.045 11.534 21.505 1.00 96.00 448 GLU A N 1
ATOM 3479 C CA . GLU A 1 448 ? -5.330 11.336 22.171 1.00 96.00 448 GLU A CA 1
ATOM 3480 C C . GLU A 1 448 ? -6.317 10.706 21.197 1.00 96.00 448 GLU A C 1
ATOM 3482 O O . GLU A 1 448 ? -6.668 11.294 20.176 1.00 96.00 448 GLU A O 1
ATOM 3487 N N . MET A 1 449 ? -6.804 9.512 21.522 1.00 95.62 449 MET A N 1
ATOM 3488 C CA . MET A 1 449 ? -7.884 8.887 20.770 1.00 95.62 449 MET A CA 1
ATOM 3489 C C . MET A 1 449 ? -9.208 9.493 21.216 1.00 95.62 449 MET A C 1
ATOM 3491 O O . MET A 1 449 ? -9.613 9.339 22.374 1.00 95.62 449 MET A O 1
ATOM 3495 N N . LYS A 1 450 ? -9.901 10.153 20.292 1.00 96.19 450 LYS A N 1
ATOM 3496 C CA . LYS A 1 450 ? -11.272 10.596 20.496 1.00 96.19 450 LYS A CA 1
ATOM 3497 C C . LYS A 1 450 ? -12.203 9.450 20.128 1.00 96.19 450 LYS A C 1
ATOM 3499 O O . LYS A 1 450 ? -12.264 9.032 18.975 1.00 96.19 450 LYS A O 1
ATOM 3504 N N . MET A 1 451 ? -12.931 8.936 21.106 1.00 95.31 451 MET A N 1
ATOM 3505 C CA . MET A 1 451 ? -13.844 7.814 20.928 1.00 95.31 451 MET A CA 1
ATOM 3506 C C . MET A 1 451 ? -15.238 8.160 21.433 1.00 95.31 451 MET A C 1
ATOM 3508 O O . MET A 1 451 ? -15.409 9.015 22.296 1.00 95.31 451 MET A O 1
ATOM 3512 N N . ARG A 1 452 ? -16.237 7.442 20.936 1.00 95.44 452 ARG A N 1
ATOM 3513 C CA . ARG A 1 452 ? -17.598 7.446 21.461 1.00 95.44 452 ARG A CA 1
ATOM 3514 C C . ARG A 1 452 ? -17.954 6.061 21.966 1.00 95.44 452 ARG A C 1
ATOM 3516 O O . ARG A 1 452 ? -17.716 5.074 21.271 1.00 95.44 452 ARG A O 1
ATOM 3523 N N . SER A 1 453 ? -18.556 5.973 23.145 1.00 94.31 453 SER A N 1
ATOM 3524 C CA . SER A 1 453 ? -19.169 4.723 23.592 1.00 94.31 453 SER A CA 1
ATOM 3525 C C . SER A 1 453 ? -20.493 4.491 22.857 1.00 94.31 453 SER A C 1
ATOM 3527 O O . SER A 1 453 ? -21.404 5.319 22.878 1.00 94.31 453 SER A O 1
ATOM 3529 N N . ILE A 1 454 ? -20.605 3.350 22.184 1.00 93.31 454 ILE A N 1
ATOM 3530 C CA . ILE A 1 454 ? -21.770 2.982 21.362 1.00 93.31 454 ILE A CA 1
ATOM 3531 C C . ILE A 1 454 ? -22.475 1.718 21.857 1.00 93.31 454 ILE A C 1
ATOM 3533 O O . ILE A 1 454 ? -23.609 1.455 21.462 1.00 93.31 454 ILE A O 1
ATOM 3537 N N . GLY A 1 455 ? -21.850 0.981 22.775 1.00 89.44 455 GLY A N 1
ATOM 3538 C CA . GLY A 1 455 ? -22.452 -0.151 23.467 1.00 89.44 455 GLY A CA 1
ATOM 3539 C C . GLY A 1 455 ? -21.944 -0.260 24.897 1.00 89.44 455 GLY A C 1
ATOM 3540 O O . GLY A 1 455 ? -20.873 0.235 25.237 1.00 89.44 455 GLY A O 1
ATOM 3541 N N . GLU A 1 456 ? -22.732 -0.901 25.756 1.00 86.44 456 GLU A N 1
ATOM 3542 C CA . GLU A 1 456 ? -22.316 -1.192 27.125 1.00 86.44 456 GLU A CA 1
ATOM 3543 C C . GLU A 1 456 ? -21.424 -2.442 27.149 1.00 86.44 456 GLU A C 1
ATOM 3545 O O . GLU A 1 456 ? -21.706 -3.433 26.472 1.00 86.44 456 GLU A O 1
ATOM 3550 N N . GLY A 1 457 ? -20.377 -2.435 27.972 1.00 85.06 457 GLY A N 1
ATOM 3551 C CA . GLY A 1 457 ? -19.459 -3.562 28.095 1.00 85.06 457 GLY A CA 1
ATOM 3552 C C . GLY A 1 457 ? -18.032 -3.127 28.386 1.00 85.06 457 GLY A C 1
ATOM 3553 O O . GLY A 1 457 ? -17.768 -1.996 28.788 1.00 85.06 457 GLY A O 1
ATOM 3554 N N . GLU A 1 458 ? -17.100 -4.051 28.191 1.00 86.31 458 GLU A N 1
ATOM 3555 C CA . GLU A 1 458 ? -15.672 -3.779 28.317 1.00 86.31 458 GLU A CA 1
ATOM 3556 C C . GLU A 1 458 ? -15.030 -3.829 26.928 1.00 86.31 458 GLU A C 1
ATOM 3558 O O . GLU A 1 458 ? -15.318 -4.721 26.124 1.00 86.31 458 GLU A O 1
ATOM 3563 N N . SER A 1 459 ? -14.169 -2.855 26.650 1.00 89.19 459 SER A N 1
ATOM 3564 C CA . SER A 1 459 ? -13.300 -2.830 25.482 1.00 89.19 459 SER A CA 1
ATOM 3565 C C . SER A 1 459 ? -11.875 -2.602 25.951 1.00 89.19 459 SER A C 1
ATOM 3567 O O . SER A 1 459 ? -11.519 -1.510 26.395 1.00 89.19 459 SER A O 1
ATOM 3569 N N . GLU A 1 460 ? -11.058 -3.639 25.846 1.00 89.31 460 GLU A N 1
ATOM 3570 C CA . GLU A 1 460 ? -9.611 -3.504 25.964 1.00 89.31 460 GLU A CA 1
ATOM 3571 C C . GLU A 1 460 ? -9.086 -2.781 24.719 1.00 89.31 460 GLU A C 1
ATOM 3573 O O . GLU A 1 460 ? -9.558 -3.041 23.610 1.00 89.31 460 GLU A O 1
ATOM 3578 N N . VAL A 1 461 ? -8.171 -1.835 24.909 1.00 91.62 461 VAL A N 1
ATOM 3579 C CA . VAL A 1 461 ? -7.492 -1.114 23.830 1.00 91.62 461 VAL A CA 1
ATOM 3580 C C . VAL A 1 461 ? -6.068 -1.645 23.780 1.00 91.62 461 VAL A C 1
ATOM 3582 O O . VAL A 1 461 ? -5.208 -1.235 24.563 1.00 91.62 461 VAL A O 1
ATOM 3585 N N . LYS A 1 462 ? -5.865 -2.615 22.888 1.00 90.75 462 LYS A N 1
ATOM 3586 C CA . LYS A 1 462 ? -4.618 -3.370 22.741 1.00 90.75 462 LYS A CA 1
ATOM 3587 C C . LYS A 1 462 ? -3.708 -2.727 21.731 1.00 90.75 462 LYS A C 1
ATOM 3589 O O . LYS A 1 462 ? -4.183 -2.272 20.695 1.00 90.75 462 LYS A O 1
ATOM 3594 N N . VAL A 1 463 ? -2.409 -2.766 21.990 1.00 90.38 463 VAL A N 1
ATOM 3595 C CA . VAL A 1 463 ? -1.396 -2.426 20.990 1.00 90.38 463 VAL A CA 1
ATOM 3596 C C . VAL A 1 463 ? -1.008 -3.721 20.287 1.00 90.38 463 VAL A C 1
ATOM 3598 O O . VAL A 1 463 ? -0.297 -4.544 20.852 1.00 90.38 463 VAL A O 1
ATOM 3601 N N . GLU A 1 464 ? -1.486 -3.923 19.060 1.00 87.44 464 GLU A N 1
ATOM 3602 C CA . GLU A 1 464 ? -1.139 -5.112 18.269 1.00 87.44 464 GLU A CA 1
ATOM 3603 C C . GLU A 1 464 ? 0.277 -5.031 17.707 1.00 87.44 464 GLU A C 1
ATOM 3605 O O . GLU A 1 464 ? 0.980 -6.035 17.618 1.00 87.44 464 GLU A O 1
ATOM 3610 N N . ARG A 1 465 ? 0.689 -3.824 17.311 1.00 85.00 465 ARG A N 1
ATOM 3611 C CA . ARG A 1 465 ? 2.027 -3.543 16.793 1.00 85.00 465 ARG A CA 1
ATOM 3612 C C . ARG A 1 465 ? 2.427 -2.132 17.193 1.00 85.00 465 ARG A C 1
ATOM 3614 O O . ARG A 1 465 ? 1.647 -1.196 17.028 1.00 85.00 465 ARG A O 1
ATOM 3621 N N . ALA A 1 466 ? 3.645 -1.992 17.695 1.00 86.38 466 ALA A N 1
ATOM 3622 C CA . ALA A 1 466 ? 4.282 -0.707 17.923 1.00 86.38 466 ALA A CA 1
ATOM 3623 C C . ALA A 1 466 ? 5.693 -0.765 17.352 1.00 86.38 466 ALA A C 1
ATOM 3625 O O . ALA A 1 466 ? 6.514 -1.556 17.804 1.00 86.38 466 ALA A O 1
ATOM 3626 N N . GLU A 1 467 ? 5.950 0.077 16.362 1.00 81.62 467 GLU A N 1
ATOM 3627 C CA . GLU A 1 467 ? 7.262 0.241 15.751 1.00 81.62 467 GLU A CA 1
ATOM 3628 C C . GLU A 1 467 ? 7.722 1.643 16.066 1.00 81.62 467 GLU A C 1
ATOM 3630 O O . GLU A 1 467 ? 7.351 2.594 15.390 1.00 81.62 467 GLU A O 1
ATOM 3635 N N . LEU A 1 468 ? 8.462 1.780 17.155 1.00 81.69 468 LEU A N 1
ATOM 3636 C CA . LEU A 1 468 ? 9.093 3.033 17.528 1.00 81.69 468 LEU A CA 1
ATOM 3637 C C . LEU A 1 468 ? 10.551 2.950 17.105 1.00 81.69 468 LEU A C 1
ATOM 3639 O O . LEU A 1 468 ? 11.154 1.876 17.158 1.00 81.69 468 LEU A O 1
ATOM 3643 N N . PHE A 1 469 ? 11.085 4.055 16.603 1.00 70.50 469 PHE A N 1
ATOM 3644 C CA . PHE A 1 469 ? 12.319 3.975 15.846 1.00 70.50 469 PHE A CA 1
ATOM 3645 C C . PHE A 1 469 ? 13.513 3.366 16.633 1.00 70.50 469 PHE A C 1
ATOM 3647 O O . PHE A 1 469 ? 13.789 3.772 17.760 1.00 70.50 469 PHE A O 1
ATOM 3654 N N . MET A 1 470 ? 14.170 2.384 15.979 1.00 57.38 470 MET A N 1
ATOM 3655 C CA . MET A 1 470 ? 15.268 1.460 16.367 1.00 57.38 470 MET A CA 1
ATOM 3656 C C . MET A 1 470 ? 15.021 0.513 17.542 1.00 57.38 470 MET A C 1
ATOM 3658 O O . MET A 1 470 ? 15.957 0.215 18.278 1.00 57.38 470 MET A O 1
ATOM 3662 N N . ASP A 1 471 ? 13.779 0.031 17.677 1.00 54.91 471 ASP A N 1
ATOM 3663 C CA . ASP A 1 471 ? 13.327 -1.098 18.512 1.00 54.91 471 ASP A CA 1
ATOM 3664 C C . ASP A 1 471 ? 14.336 -1.588 19.567 1.00 54.91 471 ASP A C 1
ATOM 3666 O O . ASP A 1 471 ? 14.843 -2.711 19.546 1.00 54.91 471 ASP A O 1
ATOM 3670 N N . TRP A 1 472 ? 14.580 -0.747 20.572 1.00 60.25 472 TRP A N 1
ATOM 3671 C CA . TRP A 1 472 ? 15.201 -1.164 21.829 1.00 60.25 472 TRP A CA 1
ATOM 3672 C C . TRP A 1 472 ? 14.237 -2.023 22.679 1.00 60.25 472 TRP A C 1
ATOM 3674 O O . TRP A 1 472 ? 14.472 -2.235 23.873 1.00 60.25 472 TRP A O 1
ATOM 3684 N N . GLY A 1 473 ? 13.143 -2.507 22.078 1.00 59.81 473 GLY A N 1
ATOM 3685 C CA . GLY A 1 473 ? 11.974 -3.099 22.704 1.00 59.81 473 GLY A CA 1
ATOM 3686 C C . GLY A 1 473 ? 10.905 -2.054 23.029 1.00 59.81 473 GLY A C 1
ATOM 3687 O O . GLY A 1 473 ? 11.197 -0.962 23.518 1.00 59.81 473 GLY A O 1
ATOM 3688 N N . VAL A 1 474 ? 9.635 -2.419 22.856 1.00 76.56 474 VAL A N 1
ATOM 3689 C CA . VAL A 1 474 ? 8.491 -1.660 23.383 1.00 76.56 474 VAL A CA 1
ATOM 3690 C C . VAL A 1 474 ? 7.804 -2.481 24.471 1.00 76.56 474 VAL A C 1
ATOM 3692 O O . VAL A 1 474 ? 7.460 -3.646 24.280 1.00 76.56 474 VAL A O 1
ATOM 3695 N N . LYS A 1 475 ? 7.593 -1.875 25.640 1.00 83.06 475 LYS A N 1
ATOM 3696 C CA . LYS A 1 475 ? 6.742 -2.413 26.705 1.00 83.06 475 LYS A CA 1
ATOM 3697 C C . LYS A 1 475 ? 5.428 -1.652 26.704 1.00 83.06 475 LYS A C 1
ATOM 3699 O O . LYS A 1 475 ? 5.429 -0.426 26.688 1.00 83.06 475 LYS A O 1
ATOM 3704 N N . VAL A 1 476 ? 4.318 -2.374 26.750 1.00 84.00 476 VAL A N 1
ATOM 3705 C CA . VAL A 1 476 ? 2.983 -1.776 26.698 1.00 84.00 476 VAL A CA 1
ATOM 3706 C C . VAL A 1 476 ? 2.212 -2.127 27.964 1.00 84.00 476 VAL A C 1
ATOM 3708 O O . VAL A 1 476 ? 2.075 -3.299 28.309 1.00 84.00 476 VAL A O 1
ATOM 3711 N N . GLU A 1 477 ? 1.690 -1.107 28.638 1.00 87.81 477 GLU A N 1
ATOM 3712 C CA . GLU A 1 477 ? 0.606 -1.236 29.609 1.00 87.81 477 GLU A CA 1
ATOM 3713 C C . GLU A 1 477 ? -0.714 -0.905 28.900 1.00 87.81 477 GLU A C 1
ATOM 3715 O O . GLU A 1 477 ? -1.022 0.264 28.639 1.00 87.81 477 GLU A O 1
ATOM 3720 N N . GLU A 1 478 ? -1.460 -1.953 28.538 1.00 84.62 478 GLU A N 1
ATOM 3721 C CA . GLU A 1 478 ? -2.715 -1.839 27.790 1.00 84.62 478 GLU A CA 1
ATOM 3722 C C . GLU A 1 478 ? -3.821 -1.162 28.608 1.00 84.62 478 GLU A C 1
ATOM 3724 O O . GLU A 1 478 ? -3.926 -1.305 29.832 1.00 84.62 478 GLU A O 1
ATOM 3729 N N . GLY A 1 479 ? -4.679 -0.431 27.897 1.00 80.94 479 GLY A N 1
ATOM 3730 C CA . GLY A 1 479 ? -5.798 0.289 28.484 1.00 80.94 479 GLY A CA 1
ATOM 3731 C C . GLY A 1 479 ? -7.073 -0.536 28.458 1.00 80.94 479 GLY A C 1
ATOM 3732 O O . GLY A 1 479 ? -7.312 -1.324 27.547 1.00 80.94 479 GLY A O 1
ATOM 3733 N N . LEU A 1 480 ? -7.944 -0.306 29.437 1.00 85.56 480 LEU A N 1
ATOM 3734 C CA . LEU A 1 480 ? -9.274 -0.905 29.473 1.00 85.56 480 LEU A CA 1
ATOM 3735 C C . LEU A 1 480 ? -10.315 0.191 29.616 1.00 85.56 480 LEU A C 1
ATOM 3737 O O . LEU A 1 480 ? -10.340 0.920 30.610 1.00 85.56 480 LEU A O 1
ATOM 3741 N N . VAL A 1 481 ? -11.209 0.266 28.642 1.00 85.31 481 VAL A N 1
ATOM 3742 C CA . VAL A 1 481 ? -12.369 1.141 28.706 1.00 85.31 481 VAL A CA 1
ATOM 3743 C C . VAL A 1 481 ? -13.570 0.312 29.132 1.00 85.31 481 VAL A C 1
ATOM 3745 O O . VAL A 1 481 ? -13.946 -0.662 28.477 1.00 85.31 481 VAL A O 1
ATOM 3748 N N . ARG A 1 482 ? -14.179 0.694 30.251 1.00 86.31 482 ARG A N 1
ATOM 3749 C CA . ARG A 1 482 ? -15.395 0.065 30.770 1.00 86.31 482 ARG A CA 1
ATOM 3750 C C . ARG A 1 482 ? -16.564 1.013 30.576 1.00 86.31 482 ARG A C 1
ATOM 3752 O O . ARG A 1 482 ? -16.668 2.015 31.284 1.00 86.31 482 ARG A O 1
ATOM 3759 N N . VAL A 1 483 ? -17.443 0.674 29.638 1.00 85.50 483 VAL A N 1
ATOM 3760 C CA . VAL A 1 483 ? -18.710 1.373 29.431 1.00 85.50 483 VAL A CA 1
ATOM 3761 C C . VAL A 1 483 ? -19.745 0.747 30.358 1.00 85.50 483 VAL A C 1
ATOM 3763 O O . VAL A 1 483 ? -20.265 -0.342 30.098 1.00 85.50 483 VAL A O 1
ATOM 3766 N N . ILE A 1 484 ? -19.996 1.411 31.482 1.00 86.81 484 ILE A N 1
ATOM 3767 C CA . ILE A 1 484 ? -20.942 0.957 32.497 1.00 86.81 484 ILE A CA 1
ATOM 3768 C C . ILE A 1 484 ? -22.365 1.440 32.172 1.00 86.81 484 ILE A C 1
ATOM 3770 O O . ILE A 1 484 ? -22.539 2.510 31.586 1.00 86.81 484 ILE A O 1
ATOM 3774 N N . PRO A 1 485 ? -23.401 0.671 32.555 1.00 86.12 485 PRO A N 1
ATOM 3775 C CA . PRO A 1 485 ? -24.789 1.088 32.387 1.00 86.12 485 PRO A CA 1
ATOM 3776 C C . PRO A 1 485 ? -25.066 2.428 33.073 1.00 86.12 485 PRO A C 1
ATOM 3778 O O . PRO A 1 485 ? -24.578 2.674 34.173 1.00 86.12 485 PRO A O 1
ATOM 3781 N N . SER A 1 486 ? -25.895 3.274 32.465 1.00 85.31 486 SER A N 1
ATOM 3782 C CA . SER A 1 486 ? -26.347 4.520 33.106 1.00 85.31 486 SER A CA 1
ATOM 3783 C C . SER A 1 486 ? -27.432 4.273 34.159 1.00 85.31 486 SER A C 1
ATOM 3785 O O . SER A 1 486 ? -27.635 5.093 35.049 1.00 85.31 486 SER A O 1
ATOM 3787 N N . GLU A 1 487 ? -28.119 3.128 34.088 1.00 89.31 487 GLU A N 1
ATOM 3788 C CA . GLU A 1 487 ? -29.186 2.758 35.016 1.00 89.31 487 GLU A CA 1
ATOM 3789 C C . GLU A 1 487 ? -29.027 1.332 35.551 1.00 89.31 487 GLU A C 1
ATOM 3791 O O . GLU A 1 487 ? -28.659 0.395 34.836 1.00 89.31 487 GLU A O 1
ATOM 3796 N N . THR A 1 488 ? -29.361 1.165 36.832 1.00 93.50 488 THR A N 1
ATOM 3797 C CA . THR A 1 488 ? -29.534 -0.153 37.439 1.00 93.50 488 THR A CA 1
ATOM 3798 C C . THR A 1 488 ? -30.865 -0.738 36.980 1.00 93.50 488 THR A C 1
ATOM 3800 O O . THR A 1 488 ? -31.914 -0.130 37.185 1.00 93.50 488 THR A O 1
ATOM 3803 N N . VAL A 1 489 ? -30.832 -1.925 36.372 1.00 95.19 489 VAL A N 1
ATOM 3804 C CA . VAL A 1 489 ? -32.015 -2.564 35.782 1.00 95.19 489 VAL A CA 1
ATOM 3805 C C . VAL A 1 489 ? -32.016 -4.059 36.073 1.00 95.19 489 VAL A C 1
ATOM 3807 O O . VAL A 1 489 ? -31.048 -4.763 35.787 1.00 95.19 489 VAL A O 1
ATOM 3810 N N . LEU A 1 490 ? -33.145 -4.568 36.568 1.00 97.81 490 LEU A N 1
ATOM 3811 C CA . LEU A 1 490 ? -33.433 -6.001 36.605 1.00 97.81 490 LEU A CA 1
ATOM 3812 C C . LEU A 1 490 ? -34.032 -6.448 35.270 1.00 97.81 490 LEU A C 1
ATOM 3814 O O . LEU A 1 490 ? -35.053 -5.917 34.828 1.00 97.81 490 LEU A O 1
ATOM 3818 N N . LEU A 1 491 ? -33.427 -7.448 34.637 1.00 97.44 491 LEU A N 1
ATOM 3819 C CA . LEU A 1 491 ? -33.846 -7.953 33.334 1.00 97.44 491 LEU A CA 1
ATOM 3820 C C . LEU A 1 491 ? -34.684 -9.234 33.472 1.00 97.44 491 LEU A C 1
ATOM 3822 O O . LEU A 1 491 ? -34.800 -9.838 34.544 1.00 97.44 491 LEU A O 1
ATOM 3826 N N . GLN A 1 492 ? -35.357 -9.611 32.382 1.00 98.12 492 GLN A N 1
ATOM 3827 C CA . GLN A 1 492 ? -36.182 -10.817 32.365 1.00 98.12 492 GLN A CA 1
ATOM 3828 C C . GLN A 1 492 ? -35.296 -12.057 32.515 1.00 98.12 492 GLN A C 1
ATOM 3830 O O . GLN A 1 492 ? -34.286 -12.180 31.826 1.00 98.12 492 GLN A O 1
ATOM 3835 N N . ASN A 1 493 ? -35.678 -12.965 33.411 1.00 97.94 493 ASN A N 1
ATOM 3836 C CA . ASN A 1 493 ? -34.982 -14.231 33.576 1.00 97.94 493 ASN A CA 1
ATOM 3837 C C . ASN A 1 493 ? -35.033 -15.060 32.280 1.00 97.94 493 ASN A C 1
ATOM 3839 O O . ASN A 1 493 ? -35.991 -14.952 31.513 1.00 97.94 493 ASN A O 1
ATOM 3843 N N . TYR A 1 494 ? -34.014 -15.882 32.041 1.00 96.81 494 TYR A N 1
ATOM 3844 C CA . TYR A 1 494 ? -33.972 -16.783 30.892 1.00 96.81 494 TYR A CA 1
ATOM 3845 C C . TYR A 1 494 ? -33.449 -18.173 31.292 1.00 96.81 494 TYR A C 1
ATOM 3847 O O . TYR A 1 494 ? -32.474 -18.247 32.040 1.00 96.81 494 TYR A O 1
ATOM 3855 N N . PRO A 1 495 ? -34.041 -19.270 30.784 1.00 96.81 495 PRO A N 1
ATOM 3856 C CA . PRO A 1 495 ? -35.315 -19.289 30.057 1.00 96.81 495 PRO A CA 1
ATOM 3857 C C . PRO A 1 495 ? -36.490 -18.797 30.931 1.00 96.81 495 PRO A C 1
ATOM 3859 O O . PRO A 1 495 ? -36.389 -18.752 32.151 1.00 96.81 495 PRO A O 1
ATOM 3862 N N . ASN A 1 496 ? -37.589 -18.357 30.315 1.00 95.00 496 ASN A N 1
ATOM 3863 C CA . ASN A 1 496 ? -38.847 -18.058 31.005 1.00 95.00 496 ASN A CA 1
ATOM 3864 C C . ASN A 1 496 ? -40.031 -18.370 30.067 1.00 95.00 496 ASN A C 1
ATOM 3866 O O . ASN A 1 496 ? -40.170 -17.673 29.062 1.00 95.00 496 ASN A O 1
ATOM 3870 N N . PRO A 1 497 ? -40.893 -19.361 30.362 1.00 96.38 497 PRO A N 1
ATOM 3871 C CA . PRO A 1 497 ? -40.857 -20.234 31.537 1.00 96.38 497 PRO A CA 1
ATOM 3872 C C . PRO A 1 497 ? -39.595 -21.104 31.612 1.00 96.38 497 PRO A C 1
ATOM 3874 O O . PRO A 1 497 ? -38.939 -21.321 30.595 1.00 96.38 497 PRO A O 1
ATOM 3877 N N . PHE A 1 498 ? -39.251 -21.600 32.800 1.00 96.00 498 PHE A N 1
ATOM 3878 C CA . PHE A 1 498 ? -38.045 -22.407 33.004 1.00 96.00 498 PHE A CA 1
ATOM 3879 C C . PHE A 1 498 ? -38.309 -23.762 33.659 1.00 96.00 498 PHE A C 1
ATOM 3881 O O . PHE A 1 498 ? -39.288 -23.925 34.389 1.00 96.00 498 PHE A O 1
ATOM 3888 N N . ASN A 1 499 ? -37.401 -24.707 33.386 1.00 91.69 499 ASN A N 1
ATOM 3889 C CA . ASN A 1 499 ? -37.352 -26.050 33.961 1.00 91.69 499 ASN A CA 1
ATOM 3890 C C . ASN A 1 499 ? -35.935 -26.657 33.812 1.00 91.69 499 ASN A C 1
ATOM 3892 O O . ASN A 1 499 ? -35.458 -26.751 32.681 1.00 91.69 499 ASN A O 1
ATOM 3896 N N . PRO A 1 500 ? -35.248 -27.111 34.876 1.00 90.38 500 PRO A N 1
ATOM 3897 C CA . PRO A 1 500 ? -35.484 -26.797 36.284 1.00 90.38 500 PRO A CA 1
ATOM 3898 C C . PRO A 1 500 ? -34.858 -25.457 36.704 1.00 90.38 500 PRO A C 1
ATOM 3900 O O . PRO A 1 500 ? -35.120 -24.995 37.806 1.00 90.38 500 PRO A O 1
ATOM 3903 N N . GLU A 1 501 ? -34.021 -24.841 35.864 1.00 96.00 501 GLU A N 1
ATOM 3904 C CA . GLU A 1 501 ? -33.195 -23.690 36.240 1.00 96.00 501 GLU A CA 1
ATOM 3905 C C . GLU A 1 501 ? -33.348 -22.485 35.312 1.00 96.00 501 GLU A C 1
ATOM 3907 O O . GLU A 1 501 ? -33.704 -22.613 34.140 1.00 96.00 501 GLU A O 1
ATOM 3912 N N . THR A 1 502 ? -33.043 -21.308 35.851 1.00 97.56 502 THR A N 1
ATOM 3913 C CA . THR A 1 502 ? -33.050 -20.032 35.139 1.00 97.56 502 THR A CA 1
ATOM 3914 C C . THR A 1 502 ? -31.894 -19.147 35.587 1.00 97.56 502 THR A C 1
ATOM 3916 O O . THR A 1 502 ? -31.390 -19.259 36.704 1.00 97.56 502 THR A O 1
ATOM 3919 N N . TRP A 1 503 ? -31.518 -18.205 34.727 1.00 98.44 503 TRP A N 1
ATOM 3920 C CA . TRP A 1 503 ? -30.622 -17.100 35.044 1.00 98.44 503 TRP A CA 1
ATOM 3921 C C . TRP A 1 503 ? -31.424 -15.816 35.203 1.00 98.44 503 TRP A C 1
ATOM 3923 O O . TRP A 1 503 ? -32.351 -15.571 34.435 1.00 98.44 503 TRP A O 1
ATOM 3933 N N . ILE A 1 504 ? -31.071 -15.011 36.198 1.00 98.25 504 ILE A N 1
ATOM 3934 C CA . ILE A 1 504 ? -31.662 -13.713 36.514 1.00 98.25 504 ILE A CA 1
ATOM 3935 C C . ILE A 1 504 ? -30.626 -12.648 36.131 1.00 98.25 504 ILE A C 1
ATOM 3937 O O . ILE A 1 504 ? -29.704 -12.379 36.908 1.00 98.25 504 ILE A O 1
ATOM 3941 N N . PRO A 1 505 ? -30.717 -12.089 34.911 1.00 97.81 505 PRO A N 1
ATOM 3942 C CA . PRO A 1 505 ? -29.805 -11.055 34.457 1.00 97.81 505 PRO A CA 1
ATOM 3943 C C . PRO A 1 505 ? -30.147 -9.691 35.059 1.00 97.81 505 PRO A C 1
ATOM 3945 O O . PRO A 1 505 ? -31.316 -9.359 35.268 1.00 97.81 505 PRO A O 1
ATOM 3948 N N . PHE A 1 506 ? -29.129 -8.867 35.284 1.00 96.31 506 PHE A N 1
ATOM 3949 C CA . PHE A 1 506 ? -29.299 -7.478 35.709 1.00 96.31 506 PHE A CA 1
ATOM 3950 C C . PHE A 1 506 ? -28.113 -6.609 35.277 1.00 96.31 506 PHE A C 1
ATOM 3952 O O . PHE A 1 506 ? -27.076 -7.100 34.825 1.00 96.31 506 PHE A O 1
ATOM 3959 N N . LYS A 1 507 ? -28.294 -5.297 35.390 1.00 94.56 507 LYS A N 1
ATOM 3960 C CA . LYS A 1 507 ? -27.291 -4.254 35.173 1.00 94.56 507 LYS A CA 1
ATOM 3961 C C . LYS A 1 507 ? -27.208 -3.400 36.433 1.00 94.56 507 LYS A C 1
ATOM 3963 O O . LYS A 1 507 ? -28.245 -3.137 37.038 1.00 94.56 507 LYS A O 1
ATOM 3968 N N . LEU A 1 508 ? -26.009 -2.971 36.808 1.00 93.38 508 LEU A N 1
ATOM 3969 C CA . LEU A 1 508 ? -25.758 -2.046 37.912 1.00 93.38 508 LEU A CA 1
ATOM 3970 C C . LEU A 1 508 ? -25.094 -0.780 37.369 1.00 93.38 508 LEU A C 1
ATOM 3972 O O . LEU A 1 508 ? -24.019 -0.878 36.776 1.00 93.38 508 LEU A O 1
ATOM 3976 N N . ALA A 1 509 ? -25.702 0.383 37.608 1.00 90.00 509 ALA A N 1
ATOM 3977 C CA . ALA A 1 509 ? -25.087 1.672 37.276 1.00 90.00 509 ALA A CA 1
ATOM 3978 C C . ALA A 1 509 ? -23.945 2.045 38.230 1.00 90.00 509 ALA A C 1
ATOM 3980 O O . ALA A 1 509 ? -22.967 2.667 37.832 1.00 90.00 509 ALA A O 1
ATOM 3981 N N . GLU A 1 510 ? -24.042 1.614 39.487 1.00 90.75 510 GLU A N 1
ATOM 3982 C CA . GLU A 1 510 ? -23.060 1.874 40.537 1.00 90.75 510 GLU A CA 1
ATOM 3983 C C . GLU A 1 510 ? -22.806 0.614 41.374 1.00 90.75 510 GLU A C 1
ATOM 3985 O O . GLU A 1 510 ? -23.618 -0.317 41.395 1.00 90.75 510 GLU A O 1
ATOM 3990 N N . GLY A 1 511 ? -21.652 0.561 42.043 1.00 92.44 511 GLY A N 1
ATOM 3991 C CA . GLY A 1 511 ? -21.321 -0.555 42.925 1.00 92.44 511 GLY A CA 1
ATOM 3992 C C . GLY A 1 511 ? -22.184 -0.528 44.184 1.00 92.44 511 GLY A C 1
ATOM 3993 O O . GLY A 1 511 ? -22.274 0.505 44.842 1.00 92.44 511 GLY A O 1
ATOM 3994 N N . SER A 1 512 ? -22.824 -1.646 44.518 1.00 96.06 512 SER A N 1
ATOM 3995 C CA . SER A 1 512 ? -23.776 -1.729 45.631 1.00 96.06 512 SER A CA 1
ATOM 3996 C C . SER A 1 512 ? -23.848 -3.138 46.221 1.00 96.06 512 SER A C 1
ATOM 3998 O O . SER A 1 512 ? -23.436 -4.109 45.590 1.00 96.06 512 SER A O 1
ATOM 4000 N N . GLU A 1 513 ? -24.371 -3.247 47.442 1.00 97.44 513 GLU A N 1
ATOM 4001 C CA . GLU A 1 513 ? -24.786 -4.525 48.032 1.00 97.44 513 GLU A CA 1
ATOM 4002 C C . GLU A 1 513 ? -25.992 -5.080 47.267 1.00 97.44 513 GLU A C 1
ATOM 4004 O O . GLU A 1 513 ? -27.000 -4.378 47.105 1.00 97.44 513 GLU A O 1
ATOM 4009 N N . VAL A 1 514 ? -25.890 -6.329 46.799 1.00 98.06 514 VAL A N 1
ATOM 4010 C CA . VAL A 1 514 ? -26.899 -6.959 45.945 1.00 98.06 514 VAL A CA 1
ATOM 4011 C C . VAL A 1 514 ? -27.510 -8.194 46.592 1.00 98.06 514 VAL A C 1
ATOM 4013 O O . VAL A 1 514 ? -26.831 -9.156 46.946 1.00 98.06 514 VAL A O 1
ATOM 4016 N N . VAL A 1 515 ? -28.843 -8.212 46.657 1.00 98.25 515 VAL A N 1
ATOM 4017 C CA . VAL A 1 515 ? -29.615 -9.362 47.139 1.00 98.25 515 VAL A CA 1
ATOM 4018 C C . VAL A 1 515 ? -30.755 -9.669 46.175 1.00 98.25 515 VAL A C 1
ATOM 4020 O O . VAL A 1 515 ? -31.576 -8.799 45.882 1.00 98.25 515 VAL A O 1
ATOM 4023 N N . ILE A 1 516 ? -30.865 -10.927 45.743 1.00 98.19 516 ILE A N 1
ATOM 4024 C CA . ILE A 1 516 ? -32.049 -11.431 45.040 1.00 98.19 516 ILE A CA 1
ATOM 4025 C C . ILE A 1 516 ? -33.004 -12.071 46.047 1.00 98.19 516 ILE A C 1
ATOM 4027 O O . ILE A 1 516 ? -32.615 -12.943 46.824 1.00 98.19 516 ILE A O 1
ATOM 4031 N N . ARG A 1 517 ? -34.276 -11.673 46.020 1.00 98.25 517 ARG A N 1
ATOM 4032 C CA . ARG A 1 517 ? -35.350 -12.305 46.799 1.00 98.25 517 ARG A CA 1
ATOM 4033 C C . ARG A 1 517 ? -36.418 -12.844 45.864 1.00 98.25 517 ARG A C 1
ATOM 4035 O O . ARG A 1 517 ? -36.881 -12.133 44.978 1.00 98.25 517 ARG A O 1
ATOM 4042 N N . LEU A 1 518 ? -36.805 -14.093 46.066 1.00 97.94 518 LEU A N 1
ATOM 4043 C CA . LEU A 1 518 ? -37.835 -14.779 45.300 1.00 97.94 518 LEU A CA 1
ATOM 4044 C C . LEU A 1 518 ? -39.061 -14.987 46.180 1.00 97.94 518 LEU A C 1
ATOM 4046 O O . LEU A 1 518 ? -38.931 -15.426 47.320 1.00 97.94 518 LEU A O 1
ATOM 4050 N N . TYR A 1 519 ? -40.238 -14.702 45.641 1.00 97.69 519 TYR A N 1
ATOM 4051 C CA . TYR A 1 519 ? -41.522 -14.750 46.325 1.00 97.69 519 TYR A CA 1
ATOM 4052 C C . TYR A 1 519 ? -42.538 -15.546 45.511 1.00 97.69 519 TYR A C 1
ATOM 4054 O O . TYR A 1 519 ? -42.506 -15.551 44.277 1.00 97.69 519 TYR A O 1
ATOM 4062 N N . ASP A 1 520 ? -43.471 -16.193 46.200 1.00 95.69 520 ASP A N 1
ATOM 4063 C CA . ASP A 1 520 ? -44.670 -16.727 45.559 1.00 95.69 520 ASP A CA 1
ATOM 4064 C C . ASP A 1 520 ? -45.707 -15.618 45.282 1.00 95.69 520 ASP A C 1
ATOM 4066 O O . ASP A 1 520 ? -45.535 -14.460 45.668 1.00 95.69 520 ASP A O 1
ATOM 4070 N N . MET A 1 521 ? -46.813 -15.964 44.616 1.00 94.94 521 MET A N 1
ATOM 4071 C CA . MET A 1 521 ? -47.885 -15.003 44.303 1.00 94.94 521 MET A CA 1
ATOM 4072 C C . MET A 1 521 ? -48.653 -14.491 45.533 1.00 94.94 521 MET A C 1
ATOM 4074 O O . MET A 1 521 ? -49.390 -13.517 45.411 1.00 94.94 521 MET A O 1
ATOM 4078 N N . ALA A 1 522 ? -48.489 -15.117 46.703 1.00 94.69 522 ALA A N 1
ATOM 4079 C CA . ALA A 1 522 ? -49.034 -14.630 47.969 1.00 94.69 522 ALA A CA 1
ATOM 4080 C C . ALA A 1 522 ? -48.062 -13.673 48.693 1.00 94.69 522 ALA A C 1
ATOM 4082 O O . ALA A 1 522 ? -48.380 -13.187 49.776 1.00 94.69 522 ALA A O 1
ATOM 4083 N N . GLY A 1 523 ? -46.883 -13.404 48.114 1.00 93.31 523 GLY A N 1
ATOM 4084 C CA . GLY A 1 523 ? -45.853 -12.537 48.686 1.00 93.31 523 GLY A CA 1
ATOM 4085 C C . GLY A 1 523 ? -44.975 -13.216 49.741 1.00 93.31 523 GLY A C 1
ATOM 4086 O O . GLY A 1 523 ? -44.206 -12.538 50.420 1.00 93.31 523 GLY A O 1
ATOM 4087 N N . ARG A 1 524 ? -45.056 -14.543 49.901 1.00 95.25 524 ARG A N 1
ATOM 4088 C CA . ARG A 1 524 ? -44.218 -15.284 50.855 1.00 95.25 524 ARG A CA 1
ATOM 4089 C C . ARG A 1 524 ? -42.833 -15.510 50.258 1.00 95.25 524 ARG A C 1
ATOM 4091 O O . ARG A 1 524 ? -42.721 -15.886 49.092 1.00 95.25 524 ARG A O 1
ATOM 4098 N N . LEU A 1 525 ? -41.785 -15.292 51.054 1.00 97.00 525 LEU A N 1
ATOM 4099 C CA . LEU A 1 525 ? -40.398 -15.503 50.632 1.00 97.00 525 LEU A CA 1
ATOM 4100 C C . LEU A 1 525 ? -40.144 -16.996 50.377 1.00 97.00 525 LEU A C 1
ATOM 4102 O O . LEU A 1 525 ? -40.360 -17.832 51.248 1.00 97.00 525 LEU A O 1
ATOM 4106 N N . VAL A 1 526 ? -39.667 -17.308 49.178 1.00 97.25 526 VAL A N 1
ATOM 4107 C CA . VAL A 1 526 ? -39.325 -18.656 48.711 1.00 97.25 526 VAL A CA 1
ATOM 4108 C C . VAL A 1 526 ? -37.828 -18.912 48.847 1.00 97.25 526 VAL A C 1
ATOM 4110 O O . VAL A 1 526 ? -37.425 -19.996 49.266 1.00 97.25 526 VAL A O 1
ATOM 4113 N N . ARG A 1 527 ? -37.007 -17.926 48.470 1.00 97.38 527 ARG A N 1
ATOM 4114 C CA . ARG A 1 527 ? -35.543 -18.013 48.480 1.00 97.38 527 ARG A CA 1
ATOM 4115 C C . ARG A 1 527 ? -34.923 -16.615 48.528 1.00 97.38 527 ARG A C 1
ATOM 4117 O O . ARG A 1 527 ? -35.395 -15.707 47.847 1.00 97.38 527 ARG A O 1
ATOM 4124 N N . LYS A 1 528 ? -33.848 -16.450 49.287 1.00 97.69 528 LYS A N 1
ATOM 4125 C CA . LYS A 1 528 ? -32.941 -15.304 49.309 1.00 97.69 528 LYS A CA 1
ATOM 4126 C C . LYS A 1 528 ? -31.583 -15.770 48.783 1.00 97.69 528 LYS A C 1
ATOM 4128 O O . LYS A 1 528 ? -31.055 -16.800 49.195 1.00 97.69 528 LYS A O 1
ATOM 4133 N N . ILE A 1 529 ? -31.016 -15.006 47.862 1.00 97.50 529 ILE A N 1
ATOM 4134 C CA . ILE A 1 529 ? -29.665 -15.209 47.343 1.00 97.50 529 ILE A CA 1
ATOM 4135 C C . ILE A 1 529 ? -28.906 -13.916 47.620 1.00 97.50 529 ILE A C 1
ATOM 4137 O O . ILE A 1 529 ? -29.201 -12.878 47.028 1.00 97.50 529 ILE A O 1
ATOM 4141 N N . ASP A 1 530 ? -27.992 -13.977 48.581 1.00 97.06 530 ASP A N 1
ATOM 4142 C CA . ASP A 1 530 ? -27.157 -12.852 48.988 1.00 97.06 530 ASP A CA 1
ATOM 4143 C C . ASP A 1 530 ? -25.863 -12.874 48.170 1.00 97.06 530 ASP A C 1
ATOM 4145 O O . ASP A 1 530 ? -25.139 -13.871 48.204 1.00 97.06 530 ASP A O 1
ATOM 4149 N N . LEU A 1 531 ? -25.620 -11.828 47.379 1.00 97.06 531 LEU A N 1
ATOM 4150 C CA . LEU A 1 531 ? -24.441 -11.732 46.512 1.00 97.06 531 LEU A CA 1
ATOM 4151 C C . LEU A 1 531 ? -23.356 -10.836 47.117 1.00 97.06 531 LEU A C 1
ATOM 4153 O O . LEU A 1 531 ? -22.247 -10.802 46.586 1.00 97.06 531 LEU A O 1
ATOM 4157 N N . GLY A 1 532 ? -23.664 -10.137 48.213 1.00 97.00 532 GLY A N 1
ATOM 4158 C CA . GLY A 1 532 ? -22.788 -9.137 48.807 1.00 97.00 532 GLY A CA 1
ATOM 4159 C C . GLY A 1 532 ? -22.562 -7.922 47.900 1.00 97.00 532 GLY A C 1
ATOM 4160 O O . GLY A 1 532 ? -23.327 -7.649 46.966 1.00 97.00 532 GLY A O 1
ATOM 4161 N N . TYR A 1 533 ? -21.472 -7.199 48.159 1.00 96.88 533 TYR A N 1
ATOM 4162 C CA . TYR A 1 533 ? -21.047 -6.069 47.341 1.00 96.88 533 TYR A CA 1
ATOM 4163 C C . TYR A 1 533 ? -20.649 -6.500 45.925 1.00 96.88 533 TYR A C 1
ATOM 4165 O O . TYR A 1 533 ? -19.732 -7.300 45.722 1.00 96.88 533 TYR A O 1
ATOM 4173 N N . MET A 1 534 ? -21.290 -5.897 44.927 1.00 94.75 534 MET A N 1
ATOM 4174 C CA . MET A 1 534 ? -20.975 -6.082 43.515 1.00 94.75 534 MET A CA 1
ATOM 4175 C C . MET A 1 534 ? -20.592 -4.747 42.877 1.00 94.75 534 MET A C 1
ATOM 4177 O O . MET A 1 534 ? -21.220 -3.719 43.121 1.00 94.75 534 MET A O 1
ATOM 4181 N N . ASN A 1 535 ? -19.578 -4.760 42.009 1.00 91.44 535 ASN A N 1
ATOM 4182 C CA . ASN A 1 535 ? -19.169 -3.575 41.249 1.00 91.44 535 ASN A CA 1
ATOM 4183 C C . ASN A 1 535 ? -20.223 -3.180 40.199 1.00 91.44 535 ASN A C 1
ATOM 4185 O O . ASN A 1 535 ? -20.944 -4.040 39.687 1.00 91.44 535 ASN A O 1
ATOM 4189 N N . ALA A 1 536 ? -20.250 -1.903 39.803 1.00 90.00 536 ALA A N 1
ATOM 4190 C CA . ALA A 1 536 ? -21.012 -1.453 38.635 1.00 90.00 536 ALA A CA 1
ATOM 4191 C C . ALA A 1 536 ? -20.670 -2.297 37.395 1.00 90.00 536 ALA A C 1
ATOM 4193 O O . ALA A 1 536 ? -19.509 -2.673 37.195 1.00 90.00 536 ALA A O 1
ATOM 4194 N N . GLY A 1 537 ? -21.665 -2.598 36.563 1.00 89.88 537 GLY A N 1
ATOM 4195 C CA . GLY A 1 537 ? -21.457 -3.386 35.353 1.00 89.88 537 GLY A CA 1
ATOM 4196 C C . GLY A 1 537 ? -22.654 -4.225 34.922 1.00 89.88 537 GLY A C 1
ATOM 4197 O O . GLY A 1 537 ? -23.778 -4.073 35.401 1.00 89.88 537 GLY A O 1
ATOM 4198 N N . ILE A 1 538 ? -22.388 -5.126 33.978 1.00 89.12 538 ILE A N 1
ATOM 4199 C CA . ILE A 1 538 ? -23.394 -5.925 33.276 1.00 89.12 538 ILE A CA 1
ATOM 4200 C C . ILE A 1 538 ? -23.292 -7.384 33.725 1.00 89.12 538 ILE A C 1
ATOM 4202 O O . ILE A 1 538 ? -22.242 -8.018 33.596 1.00 89.12 538 ILE A O 1
ATOM 4206 N N . TYR A 1 539 ? -24.403 -7.934 34.210 1.00 93.62 539 TYR A N 1
ATOM 4207 C CA . TYR A 1 539 ? -24.507 -9.288 34.758 1.00 93.62 539 TYR A CA 1
ATOM 4208 C C . TYR A 1 539 ? -25.556 -10.088 33.984 1.00 93.62 539 TYR A C 1
ATOM 4210 O O . TYR A 1 539 ? -26.545 -10.560 34.540 1.00 93.62 539 TYR A O 1
ATOM 4218 N N . THR A 1 540 ? -25.378 -10.188 32.664 1.00 92.12 540 THR A N 1
ATOM 4219 C CA . THR A 1 540 ? -26.386 -10.765 31.759 1.00 92.12 540 THR A CA 1
ATOM 4220 C C . THR A 1 540 ? -26.041 -12.149 31.234 1.00 92.12 540 THR A C 1
ATOM 4222 O O . THR A 1 540 ? -26.952 -12.913 30.927 1.00 92.12 540 THR A O 1
ATOM 4225 N N . THR A 1 541 ? -24.761 -12.510 31.149 1.00 90.94 541 THR A N 1
ATOM 4226 C CA . THR A 1 541 ? -24.311 -13.821 30.656 1.00 90.94 541 THR A CA 1
ATOM 4227 C C . THR A 1 541 ? -24.459 -14.900 31.727 1.00 90.94 541 THR A C 1
ATOM 4229 O O . THR A 1 541 ? -24.441 -14.599 32.918 1.00 90.94 541 THR A O 1
ATOM 4232 N N . ARG A 1 542 ? -24.552 -16.181 31.340 1.00 92.50 542 ARG A N 1
ATOM 4233 C CA . ARG A 1 542 ? -24.736 -17.294 32.296 1.00 92.50 542 ARG A CA 1
ATOM 4234 C C . ARG A 1 542 ? -23.669 -17.376 33.393 1.00 92.50 542 ARG A C 1
ATOM 4236 O O . ARG A 1 542 ? -23.968 -17.858 34.478 1.00 92.50 542 ARG A O 1
ATOM 4243 N N . GLY A 1 543 ? -22.446 -16.923 33.107 1.00 91.44 543 GLY A N 1
ATOM 4244 C CA . GLY A 1 543 ? -21.345 -16.891 34.073 1.00 91.44 543 GLY A CA 1
ATOM 4245 C C . GLY A 1 543 ? -21.386 -15.710 35.049 1.00 91.44 543 GLY A C 1
ATOM 4246 O O . GLY A 1 543 ? -20.655 -15.728 36.031 1.00 91.44 543 GLY A O 1
ATOM 4247 N N . ARG A 1 544 ? -22.215 -14.686 34.795 1.00 93.31 544 ARG A N 1
ATOM 4248 C CA . ARG A 1 544 ? -22.328 -13.480 35.641 1.00 93.31 544 ARG A CA 1
ATOM 4249 C C . ARG A 1 544 ? -23.724 -13.256 36.222 1.00 93.31 544 ARG A C 1
ATOM 4251 O O . ARG A 1 544 ? -23.842 -12.644 37.277 1.00 93.31 544 ARG A O 1
ATOM 4258 N N . ALA A 1 545 ? -24.769 -13.706 35.534 1.00 96.81 545 ALA A N 1
ATOM 4259 C CA . ALA A 1 545 ? -26.149 -13.625 35.990 1.00 96.81 545 ALA A CA 1
ATOM 4260 C C . ALA A 1 545 ? -26.399 -14.578 37.167 1.00 96.81 545 ALA A C 1
ATOM 4262 O O . ALA A 1 545 ? -25.749 -15.616 37.299 1.00 96.81 545 ALA A O 1
ATOM 4263 N N . VAL A 1 546 ? -27.393 -14.262 37.997 1.00 97.62 546 VAL A N 1
ATOM 4264 C CA . VAL A 1 546 ? -27.717 -15.089 39.166 1.00 97.62 546 VAL A CA 1
ATOM 4265 C C . VAL A 1 546 ? -28.455 -16.338 38.717 1.00 97.62 546 VAL A C 1
ATOM 4267 O O . VAL A 1 546 ? -29.518 -16.249 38.109 1.00 97.62 546 VAL A O 1
ATOM 4270 N N . ARG A 1 547 ? -27.911 -17.511 39.031 1.00 97.56 547 ARG A N 1
ATOM 4271 C CA . ARG A 1 547 ? -28.570 -18.791 38.768 1.00 97.56 547 ARG A CA 1
ATOM 4272 C C . ARG A 1 547 ? -29.571 -19.110 39.877 1.00 97.56 547 ARG A C 1
ATOM 4274 O O . ARG A 1 547 ? -29.235 -19.027 41.056 1.00 97.56 547 ARG A O 1
ATOM 4281 N N . TRP A 1 548 ? -30.764 -19.552 39.493 1.00 97.12 548 TRP A N 1
ATOM 4282 C CA . TRP A 1 548 ? -31.718 -20.196 40.390 1.00 97.12 548 TRP A CA 1
ATOM 4283 C C . TRP A 1 548 ? -32.131 -21.554 39.828 1.00 97.12 548 TRP A C 1
ATOM 4285 O O . TRP A 1 548 ? -32.486 -21.669 38.660 1.00 97.12 548 TRP A O 1
ATOM 4295 N N . ASP A 1 549 ? -32.088 -22.583 40.666 1.00 95.31 549 ASP A N 1
ATOM 4296 C CA . ASP A 1 549 ? -32.332 -23.987 40.321 1.00 95.31 549 ASP A CA 1
ATOM 4297 C C . ASP A 1 549 ? -33.769 -24.453 40.626 1.00 95.31 549 ASP A C 1
ATOM 4299 O O . ASP A 1 549 ? -34.045 -25.654 40.692 1.00 95.31 549 ASP A O 1
ATOM 4303 N N . GLY A 1 550 ? -34.680 -23.502 40.863 1.00 95.44 550 GLY A N 1
ATOM 4304 C CA . GLY A 1 550 ? -36.083 -23.784 41.157 1.00 95.44 550 GLY A CA 1
ATOM 4305 C C . GLY A 1 550 ? -36.318 -24.377 42.548 1.00 95.44 550 GLY A C 1
ATOM 4306 O O . GLY A 1 550 ? -37.324 -25.063 42.753 1.00 95.44 550 GLY A O 1
ATOM 4307 N N . ARG A 1 551 ? -35.408 -24.155 43.508 1.00 95.75 551 ARG A N 1
ATOM 4308 C CA . ARG A 1 551 ? -35.551 -24.631 44.893 1.00 95.75 551 ARG A CA 1
ATOM 4309 C C . ARG A 1 551 ? -35.800 -23.511 45.903 1.00 95.75 551 ARG A C 1
ATOM 4311 O O . ARG A 1 551 ? -35.328 -22.386 45.732 1.00 95.75 551 ARG A O 1
ATOM 4318 N N . ASN A 1 552 ? -36.546 -23.824 46.961 1.00 95.44 552 ASN A N 1
ATOM 4319 C CA . ASN A 1 552 ? -36.765 -22.931 48.104 1.00 95.44 552 ASN A CA 1
ATOM 4320 C C . ASN A 1 552 ? -35.550 -22.920 49.064 1.00 95.44 552 ASN A C 1
ATOM 4322 O O . ASN A 1 552 ? -34.522 -23.547 48.798 1.00 95.44 552 ASN A O 1
ATOM 4326 N N . GLU A 1 553 ? -35.637 -22.198 50.184 1.00 94.44 553 GLU A N 1
ATOM 4327 C CA . GLU A 1 553 ? -34.588 -22.174 51.226 1.00 94.44 553 GLU A CA 1
ATOM 4328 C C . GLU A 1 553 ? -34.222 -23.560 51.777 1.00 94.44 553 GLU A C 1
ATOM 4330 O O . GLU A 1 553 ? -33.053 -23.833 52.033 1.00 94.44 553 GLU A O 1
ATOM 4335 N N . LEU A 1 554 ? -35.203 -24.458 51.893 1.00 94.44 554 LEU A N 1
ATOM 4336 C CA . LEU A 1 554 ? -35.023 -25.822 52.402 1.00 94.44 554 LEU A CA 1
ATOM 4337 C C . LEU A 1 554 ? -34.447 -26.788 51.349 1.00 94.44 554 LEU A C 1
ATOM 4339 O O . LEU A 1 554 ? -34.219 -27.959 51.640 1.00 94.44 554 LEU A O 1
ATOM 4343 N N . GLY A 1 555 ? -34.209 -26.319 50.119 1.00 93.00 555 GLY A N 1
ATOM 4344 C CA . GLY A 1 555 ? -33.715 -27.142 49.015 1.00 93.00 555 GLY A CA 1
ATOM 4345 C C . GLY A 1 555 ? -34.802 -27.971 48.321 1.00 93.00 555 GLY A C 1
ATOM 4346 O O . GLY A 1 555 ? -34.492 -28.833 47.496 1.00 93.00 555 GLY A O 1
ATOM 4347 N N . GLU A 1 556 ? -36.078 -27.723 48.598 1.00 94.69 556 GLU A N 1
ATOM 4348 C CA . GLU A 1 556 ? -37.205 -28.414 47.970 1.00 94.69 556 GLU A CA 1
ATOM 4349 C C . GLU A 1 556 ? -37.581 -27.741 46.647 1.00 94.69 556 GLU A C 1
ATOM 4351 O O . GLU A 1 556 ? -37.509 -26.518 46.520 1.00 94.69 556 GLU A O 1
ATOM 4356 N N . ARG A 1 557 ? -38.013 -28.525 45.651 1.00 93.81 557 ARG A N 1
ATOM 4357 C CA . ARG A 1 557 ? -38.479 -27.972 44.370 1.00 93.81 557 ARG A CA 1
ATOM 4358 C C . ARG A 1 557 ? -39.773 -27.188 44.559 1.00 93.81 557 ARG A C 1
ATOM 4360 O O . ARG A 1 557 ? -40.718 -27.686 45.169 1.00 93.81 557 ARG A O 1
ATOM 4367 N N . VAL A 1 558 ? -39.838 -26.007 43.957 1.00 94.31 558 VAL A N 1
ATOM 4368 C CA . VAL A 1 558 ? -41.044 -25.179 43.971 1.00 94.31 558 VAL A CA 1
ATOM 4369 C C . VAL A 1 558 ? -42.142 -25.758 43.062 1.00 94.31 558 VAL A C 1
ATOM 4371 O O . VAL A 1 558 ? -41.903 -26.630 42.220 1.00 94.31 558 VAL A O 1
ATOM 4374 N N . ALA A 1 559 ? -43.385 -25.323 43.274 1.00 92.94 559 ALA A N 1
ATOM 4375 C CA . ALA A 1 559 ? -44.526 -25.748 42.469 1.00 92.94 559 ALA A CA 1
ATOM 4376 C C . ALA A 1 559 ? -44.514 -25.095 41.074 1.00 92.94 559 ALA A C 1
ATOM 4378 O O . ALA A 1 559 ? -43.832 -24.101 40.841 1.00 92.94 559 ALA A O 1
ATOM 4379 N N . ASN A 1 560 ? -45.303 -25.640 40.144 1.00 93.56 560 ASN A N 1
ATOM 4380 C CA . ASN A 1 560 ? -45.571 -24.947 38.883 1.00 93.56 560 ASN A CA 1
ATOM 4381 C C . ASN A 1 560 ? -46.365 -23.676 39.160 1.00 93.56 560 ASN A C 1
ATOM 4383 O O . ASN A 1 560 ? -47.295 -23.694 39.968 1.00 93.56 560 ASN A O 1
ATOM 4387 N N . GLY A 1 561 ? -46.042 -22.602 38.450 1.00 94.00 561 GLY A N 1
ATOM 4388 C CA . GLY A 1 561 ? -46.765 -21.346 38.584 1.00 94.00 561 GLY A CA 1
ATOM 4389 C C . GLY A 1 561 ? -45.892 -20.120 38.392 1.00 94.00 561 GLY A C 1
ATOM 4390 O O . GLY A 1 561 ? -44.717 -20.202 38.030 1.00 94.00 561 GLY A O 1
ATOM 4391 N N . ALA A 1 562 ? -46.505 -18.962 38.614 1.00 96.38 562 ALA A N 1
ATOM 4392 C CA . ALA A 1 562 ? -45.814 -17.686 38.577 1.00 96.38 562 ALA A CA 1
ATOM 4393 C C . ALA A 1 562 ? -45.112 -17.405 39.912 1.00 96.38 562 ALA A C 1
ATOM 4395 O O . ALA A 1 562 ? -45.639 -17.700 40.983 1.00 96.38 562 ALA A O 1
ATOM 4396 N N . TYR A 1 563 ? -43.938 -16.792 39.820 1.00 97.19 563 TYR A N 1
ATOM 4397 C CA . TYR A 1 563 ? -43.138 -16.319 40.943 1.00 97.19 563 TYR A CA 1
ATOM 4398 C C . TYR A 1 563 ? -42.707 -14.882 40.680 1.00 97.19 563 TYR A C 1
ATOM 4400 O O . TYR A 1 563 ? -42.570 -14.454 39.530 1.00 97.19 563 TYR A O 1
ATOM 4408 N N . ILE A 1 564 ? -42.475 -14.136 41.751 1.00 98.00 564 ILE A N 1
ATOM 4409 C CA . ILE A 1 564 ? -41.935 -12.783 41.700 1.00 98.00 564 ILE A CA 1
ATOM 4410 C C . ILE A 1 564 ? -40.487 -12.844 42.168 1.00 98.00 564 ILE A C 1
ATOM 4412 O O . ILE A 1 564 ? -40.183 -13.488 43.164 1.00 98.00 564 ILE A O 1
ATOM 4416 N N . TYR A 1 565 ? -39.589 -12.167 41.468 1.00 97.50 565 TYR A N 1
ATOM 4417 C CA . TYR A 1 565 ? -38.219 -11.981 41.919 1.00 97.50 565 TYR A CA 1
ATOM 4418 C C . TYR A 1 565 ? -37.880 -10.506 41.976 1.00 97.50 565 TYR A C 1
ATOM 4420 O O . TYR A 1 565 ? -38.269 -9.716 41.113 1.00 97.50 565 TYR A O 1
ATOM 4428 N N . GLN A 1 566 ? -37.156 -10.156 43.025 1.00 98.31 566 GLN A N 1
ATOM 4429 C CA . GLN A 1 566 ? -36.727 -8.813 43.330 1.00 98.31 566 GLN A CA 1
ATOM 4430 C C . GLN A 1 566 ? -35.206 -8.768 43.380 1.00 98.31 566 GLN A C 1
ATOM 4432 O O . GLN A 1 566 ? -34.584 -9.588 44.050 1.00 98.31 566 GLN A O 1
ATOM 4437 N N . LEU A 1 567 ? -34.635 -7.776 42.710 1.00 98.44 567 LEU A N 1
ATOM 4438 C CA . LEU A 1 567 ? -33.264 -7.326 42.890 1.00 98.44 567 LEU A CA 1
ATOM 4439 C C . LEU A 1 567 ? -33.282 -6.145 43.855 1.00 98.44 567 LEU A C 1
ATOM 4441 O O . LEU A 1 567 ? -33.877 -5.116 43.543 1.00 98.44 567 LEU A O 1
ATOM 4445 N N . GLN A 1 568 ? -32.632 -6.295 45.002 1.00 98.00 568 GLN A N 1
ATOM 4446 C CA . GLN A 1 568 ? -32.257 -5.183 45.866 1.00 98.00 568 GLN A CA 1
ATOM 4447 C C . GLN A 1 568 ? -30.819 -4.789 45.524 1.00 98.00 568 GLN A C 1
ATOM 4449 O O . GLN A 1 568 ? -29.943 -5.648 45.592 1.00 98.00 568 GLN A O 1
ATOM 4454 N N . ALA A 1 569 ? -30.592 -3.528 45.166 1.00 96.56 569 ALA A N 1
ATOM 4455 C CA . ALA A 1 569 ? -29.277 -2.948 44.904 1.00 96.56 569 ALA A CA 1
ATOM 4456 C C . ALA A 1 569 ? -29.154 -1.651 45.719 1.00 96.56 569 ALA A C 1
ATOM 4458 O O . ALA A 1 569 ? -29.801 -0.649 45.396 1.00 96.56 569 ALA A O 1
ATOM 4459 N N . GLY A 1 570 ? -28.401 -1.696 46.823 1.00 93.56 570 GLY A N 1
ATOM 4460 C CA . GLY A 1 570 ? -28.404 -0.620 47.822 1.00 93.56 570 GLY A CA 1
ATOM 4461 C C . GLY A 1 570 ? -29.818 -0.378 48.365 1.00 93.56 570 GLY A C 1
ATOM 4462 O O . GLY A 1 570 ? -30.498 -1.325 48.761 1.00 93.56 570 GLY A O 1
ATOM 4463 N N . ASP A 1 571 ? -30.297 0.866 48.311 1.00 93.00 571 ASP A N 1
ATOM 4464 C CA . ASP A 1 571 ? -31.646 1.243 48.770 1.00 93.00 571 ASP A CA 1
ATOM 4465 C C . ASP A 1 571 ? -32.743 1.032 47.711 1.00 93.00 571 ASP A C 1
ATOM 4467 O O . ASP A 1 571 ? -33.934 1.190 47.991 1.00 93.00 571 ASP A O 1
ATOM 4471 N N . ARG A 1 572 ? -32.374 0.658 46.479 1.00 95.31 572 ARG A N 1
ATOM 4472 C CA . ARG A 1 572 ? -33.311 0.520 45.357 1.00 95.31 572 ARG A CA 1
ATOM 4473 C C . ARG A 1 572 ? -33.739 -0.932 45.172 1.00 95.31 572 ARG A C 1
ATOM 4475 O O . ARG A 1 572 ? -32.924 -1.851 45.227 1.00 95.31 572 ARG A O 1
ATOM 4482 N N . ALA A 1 573 ? -35.024 -1.124 44.884 1.00 96.19 573 ALA A N 1
ATOM 4483 C CA . ALA A 1 573 ? -35.611 -2.429 44.613 1.00 96.19 573 ALA A CA 1
ATOM 4484 C C . ALA A 1 573 ? -36.247 -2.469 43.219 1.00 96.19 573 ALA A C 1
ATOM 4486 O O . ALA A 1 573 ? -36.997 -1.573 42.837 1.00 96.19 573 ALA A O 1
ATOM 4487 N N . PHE A 1 574 ? -35.993 -3.546 42.483 1.00 97.94 574 PHE A N 1
ATOM 4488 C CA . PHE A 1 574 ? -36.521 -3.789 41.143 1.00 97.94 574 PHE A CA 1
ATOM 4489 C C . PHE A 1 574 ? -37.201 -5.146 41.128 1.00 97.94 574 PHE A C 1
ATOM 4491 O O . PHE A 1 574 ? -36.666 -6.097 41.686 1.00 97.94 574 PHE A O 1
ATOM 4498 N N . VAL A 1 575 ? -38.369 -5.256 40.501 1.00 97.69 575 VAL A N 1
ATOM 4499 C CA . VAL A 1 575 ? -39.203 -6.460 40.586 1.00 97.69 575 VAL A CA 1
ATOM 4500 C C . VAL A 1 575 ? -39.596 -6.936 39.194 1.00 97.69 575 VAL A C 1
ATOM 4502 O O . VAL A 1 575 ? -39.968 -6.135 38.338 1.00 97.69 575 VAL A O 1
ATOM 4505 N N . LYS A 1 576 ? -39.548 -8.249 38.972 1.00 98.38 576 LYS A N 1
ATOM 4506 C CA . LYS A 1 576 ? -40.076 -8.907 37.774 1.00 98.38 576 LYS A CA 1
ATOM 4507 C C . LYS A 1 576 ? -40.771 -10.221 38.123 1.00 98.38 576 LYS A C 1
ATOM 4509 O O . LYS A 1 576 ? -40.685 -10.727 39.239 1.00 98.38 576 LYS A O 1
ATOM 4514 N N . ARG A 1 577 ? -41.500 -10.761 37.147 1.00 97.62 577 ARG A N 1
ATOM 4515 C CA . ARG A 1 577 ? -42.241 -12.023 37.248 1.00 97.62 577 ARG A CA 1
ATOM 4516 C C . ARG A 1 577 ? -41.561 -13.095 36.407 1.00 97.62 577 ARG A C 1
ATOM 4518 O O . ARG A 1 577 ? -41.166 -12.812 35.279 1.00 97.62 577 ARG A O 1
ATOM 4525 N N . MET A 1 578 ? -41.497 -14.318 36.913 1.00 96.62 578 MET A N 1
ATOM 4526 C CA . MET A 1 578 ? -41.057 -15.508 36.183 1.00 96.62 578 MET A CA 1
ATOM 4527 C C . MET A 1 578 ? -42.079 -16.640 36.305 1.00 96.62 578 MET A C 1
ATOM 4529 O O . MET A 1 578 ? -42.979 -16.574 37.142 1.00 96.62 578 MET A O 1
ATOM 4533 N N . VAL A 1 579 ? -41.957 -17.667 35.467 1.00 96.81 579 VAL A N 1
ATOM 4534 C CA . VAL A 1 579 ? -42.862 -18.821 35.438 1.00 96.81 579 VAL A CA 1
ATOM 4535 C C . VAL A 1 579 ? -42.059 -20.117 35.504 1.00 96.81 579 VAL A C 1
ATOM 4537 O O . VAL A 1 579 ? -41.142 -20.326 34.713 1.00 96.81 579 VAL A O 1
ATOM 4540 N N . VAL A 1 580 ? -42.438 -20.994 36.431 1.00 95.19 580 VAL A N 1
ATOM 4541 C CA . VAL A 1 580 ? -41.916 -22.361 36.555 1.00 95.19 580 VAL A CA 1
ATOM 4542 C C . VAL A 1 580 ? -42.867 -23.312 35.837 1.00 95.19 580 VAL A C 1
ATOM 4544 O O . VAL A 1 580 ? -44.067 -23.327 36.134 1.00 95.19 580 VAL A O 1
ATOM 4547 N N . LEU A 1 581 ? -42.329 -24.123 34.927 1.00 90.25 581 LEU A N 1
ATOM 4548 C CA . LEU A 1 581 ? -43.022 -25.263 34.326 1.00 90.25 581 LEU A CA 1
ATOM 4549 C C . LEU A 1 581 ? -42.264 -26.546 34.682 1.00 90.25 581 LEU A C 1
ATOM 4551 O O . LEU A 1 581 ? -41.040 -26.542 34.735 1.00 90.25 581 LEU A O 1
ATOM 4555 N N . LYS A 1 582 ? -42.989 -27.633 34.941 1.00 75.88 582 LYS A N 1
ATOM 4556 C CA . LYS A 1 582 ? -42.408 -28.964 35.175 1.00 75.88 582 LYS A CA 1
ATOM 4557 C C . LYS A 1 582 ? -42.386 -29.781 33.906 1.00 75.88 582 LYS A C 1
ATOM 4559 O O . LYS A 1 582 ? -43.309 -29.590 33.086 1.00 75.88 582 LYS A O 1
#

Secondary structure (DSSP, 8-state):
-TT--EEE--SS-----GGGGG-TT--EEE--SS-----GGGGG-TT--EEE--SS-----GGGTT-TTTTSS--EEETTEEEEEE--SS-----HHHHT-TT--TT-EEE-TTS---GGG-TTS--EEE--S--GGGGS--S-HHHHTB--EEEEEPPEE--SS----TT--TTGGGT-TTT----TT-EEEETTEEEEEEEEE--TT-HHHHHH-SS--EEEEEEEEEEESS-EEEEEEEEESSEEEEEETTEEEEEE-------TT-EEEEEEE-SEEEEEEEEEE--SSS---EEEE-SSS--SEEES-TTHHHHHH-TT-SSS--HHHHHHHHHHHTTSSSSSSPPTT---SSPP--EEEE---EEE-TT-EEEEEEEES--TTEEEEEEEEE--TTTEEEEEEEE-GGGTT-EEEEEEETTTEEEEEEEEEEEE-SSEEEEEEEEEE-SSEEEEEEEEEEEETT-S-EEEE-EEEEE--SS-EEPPPBSSSBSS-EEE-EEESS-EEEEEEEEETT--EEEEEEEEEE-SEEE-STTTSEEE-SB-TTSPBPPSEEEEEEEEETTEEEEEEEEE--

pLDDT: mean 83.57, std 14.34, range [33.91, 98.44]